Protein 6B4F (pdb70)

Secondary structure (DSSP, 8-state):
-HHHHHHHHHHHHHHHHHHHHTGGG--HHHHHHHHHHHHTTTHHHHTGGGS-HHHHHHHHHHHHHHHHT--EE-SSSEE--TT-HHHHHHHHHHHHHHHHHHHHHTTTT-GGGHHHHHHHHHHHHHH-HHHHHHHHHHHHHH-GGGTT--PPP-SSS-HHHHHHHTT--B-SS-B--SHHHHHHHHHHHHHHHHHTT----TT---S--TT-THHHHHHHHHHHTSPPPTTHHHHHHHHHHHHHHHHHHHHSHHHHHHHHHHIIIIIHHHHHHHS-GGGTHHHHHHHHHHHHHHHHTSPPPPTT---HHHHH-/-HHHHHHHHHHHHHHHHHHHTTTTSS--SHHHHHHHHHHHHTTTHHHHT---S-HHHHHHHHHHHHHHHHT--EE-SSSEE--TT-HHHHHHHHHHHHHHHHHHHHHTTTT-GGGHHHHHHHHHHHHHH-HHHHHHHHHHHHHH-GGGTT--PPP-SSS-HHHHHHHTT--B-SS-B--SHHHHHHHHHHHHHHHHHTT----TT---S--TT-THHHHHHHHHHHTSPPPTTHHHHHHHHHHHHHHHHHHHHSHHHHHHHHHHIIIIIHHHHHHHS-GGG-HHHHHHHHHHHHHHHHTSPPPPTT---HHHHH-/-------SS--STTS-HHHHHHHHSSS--TT---SSPPPGGGTT-/-------SS--STTS-HHHHHHHHSSS--TT---SSPP-GGGS--

Nearest PDB structures (foldseek):
  6b4f-assembly1_C  TM=1.023E+00  e=5.640E-08  Homo sapiens
  6b4f-assembly2_D  TM=1.000E+00  e=1.863E-07  Homo sapiens
  6b4j-assembly2_D  TM=1.002E+00  e=5.786E-06  Homo sapiens
  6b4i-assembly2_D  TM=9.819E-01  e=4.624E-06  Homo sapiens
  6b4e-assembly2_C  TM=8.235E-01  e=2.712E-01  Saccharomyces cerevisiae S288C

Foldseek 3Di:
DVLVVVLVCLQVVVVVLVPVLPPLVPDDDPVSVVQLVQLLQQLQVLLVPLQDQFQVVLVVSLVSNVQQQVFHWHDGPPDIDGCVVPVSSNSSSLLSNLVSLLVCLQPPCLVPVLSLQSSQQSQQACCLVPVVSVSSNSNNLCQLAVCLSPDQQDDDDPDDVVVSCSSNNWPADPVGTDDVVSRLSSNQSSLLSVLNNQQHYNPPDDDPDDRSNHCVSVVVSLVVQQVDQDAQANCLQNVQSSCLNNVQVCCVVPPVVSVVSLVCCVPPVLVSNVVNYDPVRCPSSVVSVVQVVCCVVVVHRDHRDNHDDPRRHVD/DVVLVVVLVCLQVVVVVLVVPQVVLCPPVSVVLLCQLLQQQQVLLVCLQPDFLQCLVVSLVQNVQQQVFHWHDDPHDIDTCHVPVNSNSSSLLSNLVSLQVCLQPPCLVPVLSLQSSLQSVQAVCLVPVVSVSSNVNNLCQLACCLSPDDDDDDPPDDPVVSVVSNNFDDDPPGTDDDVSSLSSNLSNVLNVLNNQQHYHDPDPDPDDGSNHCVSVVVSLVVQQVDQDDQQNRLQNVQSNCLNNVQVVCVVPVPVSVVSVVCCVPPVLVSNVVNYDPVRCVSSVVSVVQVVCCVVVVHRDHRVNHDDVVRNVD/DDDDDDDQADAPPPDDVQQVVQLVDPHHDPPRHDPGHHHPVRPVD/DDDDDDDPADDPVVDDPQQNVQLVDPDHDPPRHDPGHHHPVRPPD

InterPro domains:
  IPR012476 mRNA export factor GLE1-like [PF07817] (408-648)
  IPR012476 mRNA export factor GLE1-like [PTHR12960] (21-698)
  IPR038506 GLE1-like superfamily [G3DSA:1.25.40.510] (379-685)

Organism: Homo sapiens (NCBI:txid9606)

Solvent-accessible surface area: 33874 Å² total; per-residue (Å²): 133,127,18,66,110,26,23,86,82,1,21,62,23,12,110,114,1,68,102,83,9,102,36,15,50,104,30,193,94,94,105,22,103,88,66,46,119,40,4,76,84,4,6,24,66,6,1,50,106,0,72,27,132,10,4,29,106,0,41,117,11,9,57,79,7,54,29,6,9,72,26,136,90,11,112,23,53,82,159,68,17,67,10,109,165,34,92,69,0,71,28,1,1,15,46,42,3,0,32,28,1,1,66,19,0,12,94,46,0,14,82,108,78,94,13,0,3,10,2,0,3,0,0,0,2,0,10,17,60,27,67,63,0,0,10,3,2,1,2,16,4,0,128,63,0,3,5,0,0,5,32,36,10,89,186,92,181,84,98,60,114,73,60,25,35,138,68,29,8,50,92,42,152,151,99,150,49,31,130,66,71,84,1,21,118,22,0,9,0,0,0,7,5,2,0,0,2,0,6,3,12,10,14,28,58,46,56,9,40,68,2,31,1,0,3,10,6,0,0,33,4,1,0,25,4,2,46,70,96,3,64,52,14,17,5,0,24,5,1,23,5,0,2,39,5,0,0,14,17,0,32,130,36,0,94,35,0,0,52,5,1,0,50,7,1,85,80,50,4,4,62,98,1,94,84,72,10,82,107,65,86,42,56,18,7,94,150,0,77,113,24,0,96,126,1,23,135,125,138,66,1,77,82,6,166,36,52,28,83,30,64,22,22,107,68,81,94,121,9,54,104,27,23,95,72,2,26,58,29,9,115,112,14,70,113,76,24,103,70,43,117,138,99,109,47,150,112,84,65,118,42,5,78,97,9,6,25,75,3,0,43,66,2,38,112,48,37,2,24,117,0,60,109,3,8,55,65,9,53,25,6,9,70,20,136,86,10,117,25,74,72,210,75,14,56,7,96,168,46,89,69,0,55,25,2,1,7,46,46,3,0,33,23,1,3,65,9,0,22,96,31,0,10,77,113,69,94,11,0,3,15,0,0,4,0,0,0,1,0,10,18,54,26,71,99,0,0,11,12,4,1,1,17,6,0,144,61,0,2,5,0,0,0,23,35,11,108,134,69,180,82,99,60,98,67,68,30,44,117,87,25,6,45,108,18,164,136,97,123,43,27,103,78,85,77,2,26,123,24,0,9,0,0,1,8,6,3,0,0,3,0,6,2,12,10,14,29,56,49,51,8,46,62,4,28,0,4,4,11,8,0,0,34,6,1,0,4,5,5,45,48,104,5,62,44,15,17,5,0,22,5,1,46,2,0,3,39,4,0,0,18,14,0,31,131,41,1,104,36,0,0,46,8,2,2,72,12,2,98,113,52,4,5,72,113,2,91,89,82,12,65,106,78,82,48,49,15,10,88,151,0,67,111,25,2,95,146,2,26,146,127,138,69,1,72,83,5,159,32,50,25,82,20,71,42,14,77,112,133,34,76,56,111,40,75,20,51,15,82,112,109,194,23,72,98,117,27,30,104,32,0,80,45,182,113,13,71,68,31,126,5,5,53,94,12,0,0,122,90,22,16,124,90,141,37,70,43,108,84,66,26,54,12,78,100,142,148,14,73,105,138,34,38,104,30,0,76,42,184,138,17,58,65,35,131,6,4,42,83,10,0,1,127,102,8,29,122,70

B-factor: mean 64.79, std 31.76, range [11.42, 227.86]

Radius of gyration: 28.63 Å; Cα contacts (8 Å, |Δi|>4): 1006; chains: 4; bounding box: 93×87×49 Å

GO terms:
  GO:0036064 ciliary basal body (C, IDA)
  GO:0005635 nuclear envelope (C, IDA)
  GO:0005813 centrosome (C, IDA)
  GO:0005814 centriole (C, IDA)
  GO:0005634 nucleus (C, EXP)
  GO:0005737 cytoplasm (C, EXP)
  GO:0005643 nuclear pore (C, TAS)
  GO:0006406 mRNA export from nucleus (P, TAS)
  GO:0042802 identical protein binding (F, IPI)
  GO:0005515 protein binding (F, IPI)
  GO:0031965 nuclear membrane (C, IDA)
  GO:0005730 nucleolus (C, IDA)
  GO:0005829 cytosol (C, IDA)
  GO:0005576 extracellular region (C, HDA)
  GO:0016020 membrane (C, HDA)

Sequence (718 aa):
DITMQWYQQLQDASMQCVLTFEGLTNSKDSQAKKIKMDLQKAATIPVSQISTIAGSKLKEIFDKIHSLLSGKPVQSGGRSVSVTLNPQGLDFVQYKLAEKFVKQGEEEVASHHEAAFPIAVVASGIWELHPRVGDLILAHLHKKCPYSVPFYPTFKEGMALEDYQRMLGYQVKDSKVEQQDNFLKRMSGMIRLYAAIIQLRWPYGNRQEIHPHGLNHGWRWLAQILNMEPLSDVTATLLFDFLEVCGNALMKQYQVQFWKMLILIKEDYFPRIEAITSSGQMGSFIRLKQFLEKCLQHKDIPVPKGFLTSSFWRSQDITMQWYQQLQDASMQCVLTFEGLTDSQAKKIKMDLQKAATIPVSQISTIAGSKLKEIFDKIHSLLSGKPVQSGGRSVSVTLNPQGLDFVQYKLAEKFVKQGEEEVASHHEAAFPIAVVASGIWELHPRVGDLILAHLHKKCPYSVPFYPTFKEGMALEDYQRMLGYQVKDSKVEQQDNFLKRMSGMIRLYAAIIQLRWPYGNRQEIHPHGLNHGWRWLAQILNMEPLSDVTATLLFDFLEVCGNALMKQYQVQFWKMLILIKEDYFPRIEAITSSGQMGSFIRLKQFLEKCLQHKDIPVPKGFLTSSFWRSIIATDNVLFTPRDKLTVEELEQFQSKKFTLGKIPLKPPPLELLNVIIATDNVLFTPRDKLTVEELEQFQSKKFTLGKIPLKPPPLELLNV

Structure (mmCIF, N/CA/C/O backbone):
data_6B4F
#
_entry.id   6B4F
#
_cell.length_a   164.660
_cell.length_b   69.710
_cell.length_c   93.570
_cell.angle_alpha   90.00
_cell.angle_beta   90.66
_cell.angle_gamma   90.00
#
_symmetry.space_group_name_H-M   'C 1 2 1'
#
loop_
_entity.id
_entity.type
_entity.pdbx_description
1 polymer 'Nucleoporin GLE1'
2 polymer 'Nucleoporin like 2'
3 non-polymer 'PHOSPHATE ION'
4 non-polymer 'CHLORIDE ION'
5 water water
#
loop_
_atom_site.group_PDB
_atom_site.id
_atom_site.type_symbol
_atom_site.label_atom_id
_atom_site.label_alt_id
_atom_site.label_comp_id
_atom_site.label_asym_id
_atom_site.label_entity_id
_atom_site.label_seq_id
_atom_site.pdbx_PDB_ins_code
_atom_site.Cartn_x
_atom_site.Cartn_y
_atom_site.Cartn_z
_atom_site.occupancy
_atom_site.B_iso_or_equiv
_atom_site.auth_seq_id
_atom_site.auth_comp_id
_atom_site.auth_asym_id
_atom_site.auth_atom_id
_atom_site.pdbx_PDB_model_num
ATOM 1 N N . ASP A 1 3 ? 8.658 -30.639 40.288 1.00 46.69 384 ASP B N 1
ATOM 2 C CA . ASP A 1 3 ? 8.076 -31.768 41.004 1.00 57.46 384 ASP B CA 1
ATOM 3 C C . ASP A 1 3 ? 6.619 -31.961 40.592 1.00 56.47 384 ASP B C 1
ATOM 4 O O . ASP A 1 3 ? 6.195 -33.075 40.276 1.00 50.90 384 ASP B O 1
ATOM 13 N N . ILE A 1 4 ? 5.862 -30.859 40.599 1.00 58.73 385 ILE B N 1
ATOM 14 C CA . ILE A 1 4 ? 4.471 -30.894 40.148 1.00 56.79 385 ILE B CA 1
ATOM 15 C C . ILE A 1 4 ? 4.389 -31.407 38.717 1.00 48.46 385 ILE B C 1
ATOM 16 O O . ILE A 1 4 ? 3.521 -32.222 38.382 1.00 48.20 385 ILE B O 1
ATOM 32 N N . THR A 1 5 ? 5.296 -30.945 37.855 1.00 52.15 386 THR B N 1
ATOM 33 C CA . THR A 1 5 ? 5.263 -31.333 36.450 1.00 43.94 386 THR B CA 1
ATOM 34 C C . THR A 1 5 ? 5.744 -32.765 36.256 1.00 47.79 386 THR B C 1
ATOM 35 O O . THR A 1 5 ? 5.190 -33.504 35.431 1.00 47.60 386 THR B O 1
ATOM 46 N N . MET A 1 6 ? 6.777 -33.176 36.999 1.00 49.15 387 MET B N 1
ATOM 47 C CA . MET A 1 6 ? 7.302 -34.529 36.845 1.00 40.04 387 MET B CA 1
ATOM 48 C C . MET A 1 6 ? 6.300 -35.572 37.323 1.00 43.14 387 MET B C 1
ATOM 49 O O . MET A 1 6 ? 6.250 -36.678 36.773 1.00 35.77 387 MET B O 1
ATOM 63 N N . GLN A 1 7 ? 5.503 -35.248 38.343 1.00 49.57 388 GLN B N 1
ATOM 64 C CA . GLN A 1 7 ? 4.406 -36.130 38.727 1.00 48.63 388 GLN B CA 1
ATOM 65 C C . GLN A 1 7 ? 3.409 -36.271 37.584 1.00 46.51 388 GLN B C 1
ATOM 66 O O . GLN A 1 7 ? 3.070 -37.385 37.169 1.00 46.74 388 GLN B O 1
ATOM 80 N N . TRP A 1 8 ? 2.937 -35.138 37.055 1.00 48.94 389 TRP B N 1
ATOM 81 C CA . TRP A 1 8 ? 2.029 -35.159 35.913 1.00 47.57 389 TRP B CA 1
ATOM 82 C C . TRP A 1 8 ? 2.652 -35.888 34.728 1.00 48.21 389 TRP B C 1
ATOM 83 O O . TRP A 1 8 ? 1.960 -36.612 34.000 1.00 45.54 389 TRP B O 1
ATOM 104 N N . TYR A 1 9 ? 3.961 -35.718 34.525 1.00 43.77 390 TYR B N 1
ATOM 105 C CA . TYR A 1 9 ? 4.660 -36.454 33.476 1.00 37.06 390 TYR B CA 1
ATOM 106 C C . TYR A 1 9 ? 4.562 -37.956 33.704 1.00 45.16 390 TYR B C 1
ATOM 107 O O . TYR A 1 9 ? 4.272 -38.720 32.776 1.00 49.18 390 TYR B O 1
ATOM 125 N N . GLN A 1 10 ? 4.798 -38.400 34.942 1.00 48.14 391 GLN B N 1
ATOM 126 C CA . GLN A 1 10 ? 4.743 -39.828 35.240 1.00 49.09 391 GLN B CA 1
ATOM 127 C C . GLN A 1 10 ? 3.335 -40.378 35.057 1.00 49.66 391 GLN B C 1
ATOM 128 O O . GLN A 1 10 ? 3.162 -41.505 34.578 1.00 51.92 391 GLN B O 1
ATOM 142 N N . GLN A 1 11 ? 2.316 -39.607 35.446 1.00 46.23 392 GLN B N 1
ATOM 143 C CA . GLN A 1 11 ? 0.938 -40.056 35.281 1.00 45.35 392 GLN B CA 1
ATOM 144 C C . GLN A 1 11 ? 0.668 -40.440 33.832 1.00 49.83 392 GLN B C 1
ATOM 145 O O . GLN A 1 11 ? 0.251 -41.565 33.537 1.00 47.16 392 GLN B O 1
ATOM 159 N N . LEU A 1 12 ? 0.916 -39.504 32.911 1.00 54.43 393 LEU B N 1
ATOM 160 C CA . LEU A 1 12 ? 0.724 -39.782 31.493 1.00 50.24 393 LEU B CA 1
ATOM 161 C C . LEU A 1 12 ? 1.614 -40.925 31.027 1.00 48.44 393 LEU B C 1
ATOM 162 O O . LEU A 1 12 ? 1.208 -41.718 30.169 1.00 47.53 393 LEU B O 1
ATOM 178 N N . GLN A 1 13 ? 2.819 -41.038 31.589 1.00 48.09 394 GLN B N 1
ATOM 179 C CA . GLN A 1 13 ? 3.713 -42.127 3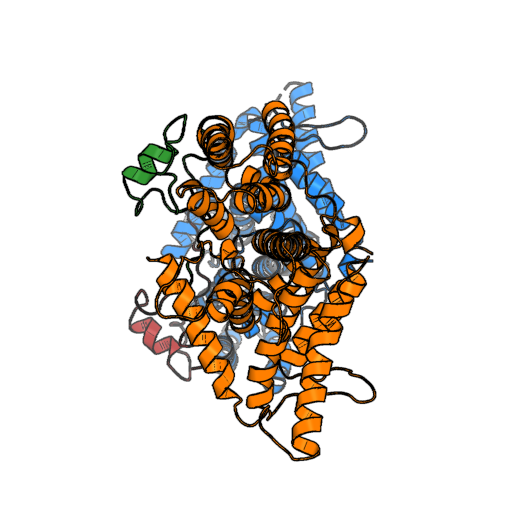1.215 1.00 47.20 394 GLN B CA 1
ATOM 180 C C . GLN A 1 13 ? 3.167 -43.463 31.701 1.00 53.91 394 GLN B C 1
ATOM 181 O O . GLN A 1 13 ? 2.961 -44.390 30.909 1.00 52.36 394 GLN B O 1
ATOM 195 N N . ASP A 1 14 ? 2.919 -43.577 33.009 1.00 51.42 395 ASP B N 1
ATOM 196 C CA . ASP A 1 14 ? 2.387 -44.823 33.545 1.00 49.45 395 ASP B CA 1
ATOM 197 C C . ASP A 1 14 ? 1.005 -45.120 32.980 1.00 56.36 395 ASP B C 1
ATOM 198 O O . ASP A 1 14 ? 0.629 -46.290 32.847 1.00 60.71 395 ASP B O 1
ATOM 207 N N . ALA A 1 15 ? 0.246 -44.080 32.620 1.00 56.18 396 ALA B N 1
ATOM 208 C CA . ALA A 1 15 ? -1.062 -44.291 32.009 1.00 54.15 396 ALA B CA 1
ATOM 209 C C . ALA A 1 15 ? -0.936 -44.831 30.591 1.00 54.14 396 ALA B C 1
ATOM 210 O O . ALA A 1 15 ? -1.784 -45.615 30.150 1.00 48.45 396 ALA B O 1
ATOM 217 N N . SER A 1 16 ? 0.102 -44.418 29.862 1.00 57.95 397 SER B N 1
ATOM 218 C CA . SER A 1 16 ? 0.370 -45.019 28.561 1.00 59.25 397 SER B CA 1
ATOM 219 C C . SER A 1 16 ? 0.873 -46.447 28.703 1.00 63.13 397 SER B C 1
ATOM 220 O O . SER A 1 16 ? 0.586 -47.289 27.846 1.00 61.52 397 SER B O 1
ATOM 228 N N . MET A 1 17 ? 1.626 -46.735 29.768 1.00 64.08 398 MET B N 1
ATOM 229 C CA . MET A 1 17 ? 2.072 -48.103 30.006 1.00 67.65 398 MET B CA 1
ATOM 230 C C . MET A 1 17 ? 0.891 -49.023 30.281 1.00 71.59 398 MET B C 1
ATOM 231 O O . MET A 1 17 ? 0.856 -50.159 29.795 1.00 74.95 398 MET B O 1
ATOM 245 N N . GLN A 1 18 ? -0.103 -48.542 31.034 1.00 71.31 399 GLN B N 1
ATOM 246 C CA . GLN A 1 18 ? -1.321 -49.321 31.233 1.00 64.48 399 GLN B CA 1
ATOM 247 C C . GLN A 1 18 ? -2.021 -49.608 29.912 1.00 67.35 399 GLN B C 1
ATOM 248 O O . GLN A 1 18 ? -2.673 -50.649 29.769 1.00 80.87 399 GLN B O 1
ATOM 262 N N . CYS A 1 19 ? -1.904 -48.704 28.939 1.00 71.69 400 CYS B N 1
ATOM 263 C CA . CYS A 1 19 ? -2.484 -48.960 27.626 1.00 65.63 400 CYS B CA 1
ATOM 264 C C . CYS A 1 19 ? -1.724 -50.055 26.889 1.00 69.31 400 CYS B C 1
ATOM 265 O O . CYS A 1 19 ? -2.332 -50.864 26.181 1.00 69.87 400 CYS B O 1
ATOM 273 N N . VAL A 1 20 ? -0.400 -50.112 27.060 1.00 71.78 401 VAL B N 1
ATOM 274 C CA . VAL A 1 20 ? 0.391 -51.163 26.420 1.00 75.74 401 VAL B CA 1
ATOM 275 C C . VAL A 1 20 ? -0.055 -52.542 26.892 1.00 79.30 401 VAL B C 1
ATOM 276 O O . VAL A 1 20 ? 0.043 -53.524 26.145 1.00 81.25 401 VAL B O 1
ATOM 289 N N . LEU A 1 21 ? -0.578 -52.637 28.114 1.00 79.43 402 LEU B N 1
ATOM 290 C CA . LEU A 1 21 ? -1.019 -53.907 28.675 1.00 78.81 402 LEU B CA 1
ATOM 291 C C . LEU A 1 21 ? -2.503 -54.183 28.473 1.00 77.25 402 LEU B C 1
ATOM 292 O O . LEU A 1 21 ? -2.898 -55.353 28.477 1.00 88.53 402 LEU B O 1
ATOM 308 N N . THR A 1 22 ? -3.331 -53.152 28.294 1.00 73.73 403 THR B N 1
ATOM 309 C CA . THR A 1 22 ? -4.771 -53.383 28.211 1.00 76.02 403 THR B CA 1
ATOM 310 C C . THR A 1 22 ? -5.133 -54.158 26.952 1.00 80.88 403 THR B C 1
ATOM 311 O O . THR A 1 22 ? -6.101 -54.928 26.960 1.00 89.03 403 THR B O 1
ATOM 322 N N . PHE A 1 23 ? -4.369 -53.984 25.872 1.00 78.09 404 PHE B N 1
ATOM 323 C CA . PHE A 1 23 ? -4.585 -54.736 24.643 1.00 78.97 404 PHE B CA 1
ATOM 324 C C . PHE A 1 23 ? -3.530 -55.819 24.467 1.00 91.01 404 PHE B C 1
ATOM 325 O O . PHE A 1 23 ? -3.320 -56.307 23.353 1.00 96.06 404 PHE B O 1
ATOM 342 N N . GLU A 1 24 ? -2.879 -56.217 25.561 1.00 92.39 405 GLU B N 1
ATOM 343 C CA . GLU A 1 24 ? -1.925 -57.315 25.522 1.00 87.90 405 GLU B CA 1
ATOM 344 C C . GLU A 1 24 ? -2.576 -58.547 24.911 1.00 95.55 405 GLU B C 1
ATOM 345 O O . GLU A 1 24 ? -3.713 -58.898 25.237 1.00 99.41 405 GLU B O 1
ATOM 357 N N . GLY A 1 25 ? -1.841 -59.202 24.022 1.00 95.09 406 GLY B N 1
ATOM 358 C CA . GLY A 1 25 ? -2.327 -60.350 23.300 1.00 99.69 406 GLY B CA 1
ATOM 359 C C . GLY A 1 25 ? -2.833 -60.017 21.914 1.00 98.25 406 GLY B C 1
ATOM 360 O O . GLY A 1 25 ? -2.904 -60.911 21.062 1.00 98.91 406 GLY B O 1
ATOM 364 N N . LEU A 1 26 ? -3.187 -58.751 21.669 1.00 87.58 407 LEU B N 1
ATOM 365 C CA . LEU A 1 26 ? -3.529 -58.316 20.322 1.00 87.39 407 LEU B CA 1
ATOM 366 C C . LEU A 1 26 ? -2.277 -58.074 19.494 1.00 92.83 407 LEU B C 1
ATOM 367 O O . LEU A 1 26 ? -2.299 -58.256 18.271 1.00 89.82 407 LEU B O 1
ATOM 383 N N . THR A 1 27 ? -1.186 -57.668 20.145 1.00 91.83 408 THR B N 1
ATOM 384 C CA . THR A 1 27 ? 0.113 -57.549 19.497 1.00 101.07 408 THR B CA 1
ATOM 385 C C . THR A 1 27 ? 0.945 -58.809 19.675 1.00 110.48 408 THR B C 1
ATOM 386 O O . THR A 1 27 ? 1.778 -59.125 18.817 1.00 110.49 408 THR B O 1
ATOM 397 N N . ASN A 1 28 ? 0.727 -59.532 20.774 1.00 108.73 409 ASN B N 1
ATOM 398 C CA . ASN A 1 28 ? 1.414 -60.789 21.059 1.00 110.39 409 ASN B CA 1
ATOM 399 C C . ASN A 1 28 ? 0.506 -61.924 20.597 1.00 102.85 409 ASN B C 1
ATOM 400 O O . ASN A 1 28 ? -0.349 -62.406 21.340 1.00 89.70 409 ASN B O 1
ATOM 411 N N . SER A 1 29 ? 0.695 -62.344 19.349 1.00 110.33 410 SER B N 1
ATOM 412 C CA . SER A 1 29 ? -0.086 -63.430 18.778 1.00 115.40 410 SER B CA 1
ATOM 413 C C . SER A 1 29 ? 0.712 -64.049 17.641 1.00 122.82 410 SER B C 1
ATOM 414 O O . SER A 1 29 ? 1.602 -63.416 17.065 1.00 119.36 410 SER B O 1
ATOM 422 N N . LYS A 1 30 ? 0.380 -65.303 17.332 1.00 120.98 411 LYS B N 1
ATOM 423 C CA . LYS A 1 30 ? 1.003 -66.034 16.239 1.00 118.52 411 LYS B CA 1
ATOM 424 C C . LYS A 1 30 ? -0.004 -66.543 15.219 1.00 120.43 411 LYS B C 1
ATOM 425 O O . LYS A 1 30 ? 0.399 -67.159 14.225 1.00 121.57 411 LYS B O 1
ATOM 444 N N . ASP A 1 31 ? -1.296 -66.303 15.428 1.00 114.94 412 ASP B N 1
ATOM 445 C CA . ASP A 1 31 ? -2.304 -66.733 14.475 1.00 108.47 412 ASP B CA 1
ATOM 446 C C . ASP A 1 31 ? -2.217 -65.902 13.197 1.00 108.18 412 ASP B C 1
ATOM 447 O O . ASP A 1 31 ? -1.581 -64.845 13.146 1.00 110.68 412 ASP B O 1
ATOM 456 N N . SER A 1 32 ? -2.879 -66.397 12.150 1.00 108.00 413 SER B N 1
ATOM 457 C CA . SER A 1 32 ? -2.948 -65.664 10.891 1.00 106.16 413 SER B CA 1
ATOM 458 C C . SER A 1 32 ? -3.980 -64.547 10.973 1.00 107.22 413 SER B C 1
ATOM 459 O O . SER A 1 32 ? -3.779 -63.468 10.405 1.00 106.72 413 SER B O 1
ATOM 467 N N . GLN A 1 33 ? -5.091 -64.795 11.672 1.00 111.48 414 GLN B N 1
ATOM 468 C CA . GLN A 1 33 ? -6.125 -63.780 11.830 1.00 112.02 414 GLN B CA 1
ATOM 469 C C . GLN A 1 33 ? -5.772 -62.767 12.911 1.00 107.05 414 GLN B C 1
ATOM 470 O O . GLN A 1 33 ? -6.127 -61.589 12.784 1.00 112.89 414 GLN B O 1
ATOM 484 N N . ALA A 1 34 ? -5.082 -63.191 13.972 1.00 104.96 415 ALA B N 1
ATOM 485 C CA . ALA A 1 34 ? -4.676 -62.245 15.005 1.00 101.12 415 ALA B CA 1
ATOM 486 C C . ALA A 1 34 ? -3.703 -61.211 14.450 1.00 99.07 415 ALA B C 1
ATOM 487 O O . ALA A 1 34 ? -3.738 -60.039 14.843 1.00 95.70 415 ALA B O 1
ATOM 494 N N . LYS A 1 35 ? -2.821 -61.627 13.537 1.00 106.61 416 LYS B N 1
ATOM 495 C CA . LYS A 1 35 ? -1.929 -60.689 12.863 1.00 99.09 416 LYS B CA 1
ATOM 496 C C . LYS A 1 35 ? -2.649 -59.867 11.801 1.00 95.39 416 LYS B C 1
ATOM 497 O O . LYS A 1 35 ? -2.307 -58.697 11.594 1.00 97.26 416 LYS B O 1
ATOM 516 N N . LYS A 1 36 ? -3.634 -60.455 11.118 1.00 95.40 417 LYS B N 1
ATOM 517 C CA . LYS A 1 36 ? -4.350 -59.733 10.070 1.00 92.80 417 LYS B CA 1
ATOM 518 C C . LYS A 1 36 ? -5.156 -58.573 10.641 1.00 87.99 417 LYS B C 1
ATOM 519 O O . LYS A 1 36 ? -5.244 -57.507 10.021 1.00 78.95 417 LYS B O 1
ATOM 538 N N . ILE A 1 37 ? -5.751 -58.759 11.820 1.00 89.57 418 ILE B N 1
ATOM 539 C CA . ILE A 1 37 ? -6.506 -57.680 12.450 1.00 78.90 418 ILE B CA 1
ATOM 540 C C . ILE A 1 37 ? -5.560 -56.577 12.908 1.00 74.87 418 ILE B C 1
ATOM 541 O O . ILE A 1 37 ? -5.777 -55.392 12.631 1.00 74.23 418 ILE B O 1
ATOM 557 N N . LYS A 1 38 ? -4.490 -56.958 13.608 1.00 82.28 419 LYS B N 1
ATOM 558 C CA . LYS A 1 38 ? -3.530 -55.989 14.128 1.00 68.16 419 LYS B CA 1
ATOM 559 C C . LYS A 1 38 ? -2.986 -55.088 13.027 1.00 70.49 419 LYS B C 1
ATOM 560 O O . LYS A 1 38 ? -2.955 -53.861 13.172 1.00 73.22 419 LYS B O 1
ATOM 579 N N . MET A 1 39 ? -2.548 -55.681 11.915 1.00 75.81 420 MET B N 1
ATOM 580 C CA . MET A 1 39 ? -2.005 -54.881 10.823 1.00 71.28 420 MET B CA 1
ATOM 581 C C . MET A 1 39 ? -3.089 -54.042 10.158 1.00 65.41 420 MET B C 1
ATOM 582 O O . MET A 1 39 ? -2.862 -52.871 9.838 1.00 73.18 420 MET B O 1
ATOM 596 N N . ASP A 1 40 ? -4.275 -54.618 9.947 1.00 69.52 421 ASP B N 1
ATOM 597 C CA . ASP A 1 40 ? -5.347 -53.879 9.285 1.00 74.02 421 ASP B CA 1
ATOM 598 C C . ASP A 1 40 ? -5.789 -52.671 10.103 1.00 63.18 421 ASP B C 1
ATOM 599 O O . ASP A 1 40 ? -6.156 -51.639 9.530 1.00 56.84 421 ASP B O 1
ATOM 608 N N . LEU A 1 41 ? -5.762 -52.774 11.435 1.00 66.43 422 LEU B N 1
ATOM 609 C CA . LEU A 1 41 ? -6.081 -51.628 12.284 1.00 57.06 422 LEU B CA 1
ATOM 610 C C . LEU A 1 41 ? -4.911 -50.655 12.348 1.00 62.44 422 LEU B C 1
ATOM 611 O O . LEU A 1 41 ? -5.097 -49.441 12.209 1.00 62.15 422 LEU B O 1
ATOM 627 N N . GLN A 1 42 ? -3.700 -51.170 12.576 1.00 63.62 423 GLN B N 1
ATOM 628 C CA . GLN A 1 42 ? -2.511 -50.329 12.506 1.00 53.04 423 GLN B CA 1
ATOM 629 C C . GLN A 1 42 ? -2.415 -49.627 11.159 1.00 58.59 423 GLN B C 1
ATOM 630 O O . GLN A 1 42 ? -1.877 -48.517 11.071 1.00 61.81 423 GLN B O 1
ATOM 644 N N . LYS A 1 43 ? -2.938 -50.252 10.103 1.00 63.88 424 LYS B N 1
ATOM 645 C CA . LYS A 1 43 ? -2.907 -49.655 8.772 1.00 64.83 424 LYS B CA 1
ATOM 646 C C . LYS A 1 43 ? -3.998 -48.601 8.612 1.00 64.19 424 LYS B C 1
ATOM 647 O O . LYS A 1 43 ? -3.718 -47.463 8.221 1.00 63.69 424 LYS B O 1
ATOM 666 N N . ALA A 1 44 ? -5.245 -48.956 8.918 1.00 72.40 425 ALA B N 1
ATOM 667 C CA . ALA A 1 44 ? -6.374 -48.048 8.749 1.00 67.95 425 ALA B CA 1
ATOM 668 C C . ALA A 1 44 ? -6.447 -46.972 9.829 1.00 50.98 425 ALA B C 1
ATOM 669 O O . ALA A 1 44 ? -7.465 -46.277 9.922 1.00 49.84 425 ALA B O 1
ATOM 676 N N . ALA A 1 45 ? -5.393 -46.808 10.627 1.00 52.47 426 ALA B N 1
ATOM 677 C CA . ALA A 1 45 ? -5.347 -45.801 11.677 1.00 52.94 426 ALA B CA 1
ATOM 678 C C . ALA A 1 45 ? -4.149 -44.874 11.556 1.00 51.05 426 ALA B C 1
ATOM 679 O O . ALA A 1 45 ? -3.958 -44.011 12.421 1.00 47.22 426 ALA B O 1
ATOM 686 N N . THR A 1 46 ? -3.337 -45.034 10.517 1.00 55.04 427 THR B N 1
ATOM 687 C CA . THR A 1 46 ? -2.169 -44.198 10.290 1.00 44.84 427 THR B CA 1
ATOM 688 C C . THR A 1 46 ? -2.088 -43.640 8.879 1.00 47.11 427 THR B C 1
ATOM 689 O O . THR A 1 46 ? -1.399 -42.632 8.679 1.00 48.97 427 THR B O 1
ATOM 700 N N . ILE A 1 47 ? -2.758 -44.252 7.900 1.00 43.20 428 ILE B N 1
ATOM 701 C CA . ILE A 1 47 ? -2.798 -43.674 6.557 1.00 48.65 428 ILE B CA 1
ATOM 702 C C . ILE A 1 47 ? -3.400 -42.275 6.569 1.00 52.51 428 ILE B C 1
ATOM 703 O O . ILE A 1 47 ? -2.841 -41.381 5.913 1.00 56.53 428 ILE B O 1
ATOM 719 N N . PRO A 1 48 ? -4.518 -42.014 7.257 1.00 45.87 429 PRO B N 1
ATOM 720 C CA . PRO A 1 48 ? -5.097 -40.664 7.185 1.00 39.20 429 PRO B CA 1
ATOM 721 C C . PRO A 1 48 ? -4.136 -39.591 7.655 1.00 39.43 429 PRO B C 1
ATOM 722 O O . PRO A 1 48 ? -4.037 -38.530 7.028 1.00 42.88 429 PRO B O 1
ATOM 733 N N . VAL A 1 49 ? -3.389 -39.860 8.728 1.00 43.48 430 VAL B N 1
ATOM 734 C CA . VAL A 1 49 ? -2.442 -38.879 9.245 1.00 35.31 430 VAL B CA 1
ATOM 735 C C . VAL A 1 49 ? -1.292 -38.673 8.269 1.00 36.28 430 VAL B C 1
ATOM 736 O O . VAL A 1 49 ? -0.724 -37.577 8.197 1.00 38.50 430 VAL B O 1
ATOM 749 N N . SER A 1 50 ? -0.935 -39.703 7.495 1.00 45.65 431 SER B N 1
ATOM 750 C CA . SER A 1 50 ? 0.165 -39.570 6.544 1.00 48.93 431 SER B CA 1
ATOM 751 C C . SER A 1 50 ? -0.207 -38.686 5.364 1.00 45.42 431 SER B C 1
ATOM 752 O O . SER A 1 50 ? 0.687 -38.156 4.696 1.00 41.46 431 SER B O 1
ATOM 760 N N . GLN A 1 51 ? -1.501 -38.522 5.095 1.00 42.49 432 GLN B N 1
ATOM 761 C CA . GLN A 1 51 ? -1.978 -37.695 3.998 1.00 48.63 432 GLN B CA 1
ATOM 762 C C . GLN A 1 51 ? -2.257 -36.261 4.425 1.00 53.30 432 GLN B C 1
ATOM 763 O O . GLN A 1 51 ? -2.674 -35.452 3.589 1.00 52.35 432 GLN B O 1
ATOM 777 N N . ILE A 1 52 ? -2.011 -35.923 5.694 1.00 61.69 433 ILE B N 1
ATOM 778 C CA . ILE A 1 52 ? -2.323 -34.592 6.210 1.00 55.09 433 ILE B CA 1
ATOM 779 C C . ILE A 1 52 ? -1.506 -33.520 5.503 1.00 62.66 433 ILE B C 1
ATOM 780 O O . ILE A 1 52 ? -1.858 -32.337 5.564 1.00 74.65 433 ILE B O 1
ATOM 796 N N . SER A 1 53 ? -0.429 -33.899 4.816 1.00 60.34 434 SER B N 1
ATOM 797 C CA . SER A 1 53 ? 0.331 -32.913 4.057 1.00 74.47 434 SER B CA 1
ATOM 798 C C . SER A 1 53 ? -0.548 -32.412 2.916 1.00 82.32 434 SER B C 1
ATOM 799 O O . SER A 1 53 ? -0.482 -32.928 1.794 1.00 90.59 434 SER B O 1
ATOM 807 N N . THR A 1 54 ? -1.367 -31.401 3.201 1.00 81.87 435 THR B N 1
ATOM 808 C CA . THR A 1 54 ? -2.467 -30.981 2.344 1.00 80.21 435 THR B CA 1
ATOM 809 C C . THR A 1 54 ? -2.303 -29.538 1.890 1.00 75.16 435 THR B C 1
ATOM 810 O O . THR A 1 54 ? -1.482 -28.772 2.402 1.00 70.04 435 THR B O 1
ATOM 821 N N . ILE A 1 55 ? -3.140 -29.193 0.911 1.00 65.89 436 ILE B N 1
ATOM 822 C CA . ILE A 1 55 ? -3.135 -27.890 0.263 1.00 70.50 436 ILE B CA 1
ATOM 823 C C . ILE A 1 55 ? -4.512 -27.248 0.289 1.00 69.83 436 ILE B C 1
ATOM 824 O O . ILE A 1 55 ? -4.674 -26.133 -0.213 1.00 64.80 436 ILE B O 1
ATOM 840 N N . ALA A 1 56 ? -5.510 -27.920 0.863 1.00 56.15 437 ALA B N 1
ATOM 841 C CA . ALA A 1 56 ? -6.857 -27.380 0.947 1.00 50.07 437 ALA B CA 1
ATOM 842 C C . ALA A 1 56 ? -7.574 -27.955 2.158 1.00 47.05 437 ALA B C 1
ATOM 843 O O . ALA A 1 56 ? -7.393 -29.127 2.499 1.00 47.48 437 ALA B O 1
ATOM 850 N N . GLY A 1 57 ? -8.390 -27.115 2.797 1.00 45.86 438 GLY B N 1
ATOM 851 C CA . GLY A 1 57 ? -9.181 -27.564 3.928 1.00 37.55 438 GLY B CA 1
ATOM 852 C C . GLY A 1 57 ? -10.196 -28.623 3.549 1.00 39.01 438 GLY B C 1
ATOM 853 O O . GLY A 1 57 ? -10.584 -29.446 4.383 1.00 36.03 438 GLY B O 1
ATOM 857 N N . SER A 1 58 ? -10.654 -28.606 2.294 1.00 47.69 439 SER B N 1
ATOM 858 C CA . SER A 1 58 ? -11.634 -29.587 1.839 1.00 42.54 439 SER B CA 1
ATOM 859 C C . SER A 1 58 ? -11.106 -31.011 1.966 1.00 47.20 439 SER B C 1
ATOM 860 O O . SER A 1 58 ? -11.850 -31.920 2.355 1.00 46.79 439 SER B O 1
ATOM 868 N N . LYS A 1 59 ? -9.817 -31.225 1.688 1.00 53.17 440 LYS B N 1
ATOM 869 C CA . LYS A 1 59 ? -9.274 -32.565 1.860 1.00 55.79 440 LYS B CA 1
ATOM 870 C C . LYS A 1 59 ? -8.890 -32.809 3.305 1.00 47.38 440 LYS B C 1
ATOM 871 O O . LYS A 1 59 ? -8.934 -33.953 3.772 1.00 41.58 440 LYS B O 1
ATOM 890 N N . LEU A 1 60 ? -8.535 -31.748 4.028 1.00 44.80 441 LEU B N 1
ATOM 891 C CA . LEU A 1 60 ? -8.126 -31.927 5.410 1.00 42.51 441 LEU B CA 1
ATOM 892 C C . LEU A 1 60 ? -9.300 -32.373 6.267 1.00 39.84 441 LEU B C 1
ATOM 893 O O . LEU A 1 60 ? -9.105 -33.044 7.286 1.00 39.12 441 LEU B O 1
ATOM 909 N N . LYS A 1 61 ? -10.525 -32.018 5.867 1.00 43.43 442 LYS B N 1
ATOM 910 C CA . LYS A 1 61 ? -11.700 -32.474 6.596 1.00 42.97 442 LYS B CA 1
ATOM 911 C C . LYS A 1 61 ? -12.029 -33.928 6.284 1.00 48.22 442 LYS B C 1
ATOM 912 O O . LYS A 1 61 ? -12.574 -34.633 7.142 1.00 46.73 442 LYS B O 1
ATOM 931 N N . GLU A 1 62 ? -11.716 -34.388 5.067 1.00 51.25 443 GLU B N 1
ATOM 932 C CA . GLU A 1 62 ? -11.915 -35.796 4.736 1.00 41.31 443 GLU B CA 1
ATOM 933 C C . GLU A 1 62 ? -11.120 -36.678 5.683 1.00 40.30 443 GLU B C 1
ATOM 934 O O . GLU A 1 62 ? -11.623 -37.697 6.170 1.00 38.59 443 GLU B O 1
ATOM 946 N N . ILE A 1 63 ? -9.876 -36.287 5.962 1.00 40.72 444 ILE B N 1
ATOM 947 C CA . ILE A 1 63 ? -9.023 -37.051 6.863 1.00 33.52 444 ILE B CA 1
ATOM 948 C C . ILE A 1 63 ? -9.562 -36.982 8.285 1.00 36.17 444 ILE B C 1
ATOM 949 O O . ILE A 1 63 ? -9.559 -37.981 9.014 1.00 36.60 444 ILE B O 1
ATOM 965 N N . PHE A 1 64 ? -10.049 -35.809 8.697 1.00 34.51 445 PHE B N 1
ATOM 966 C CA . PHE A 1 64 ? -10.572 -35.653 10.049 1.00 30.90 445 PHE B CA 1
ATOM 967 C C . PHE A 1 64 ? -11.751 -36.587 10.291 1.00 36.37 445 PHE B C 1
ATOM 968 O O . PHE A 1 64 ? -11.798 -37.297 11.303 1.00 32.83 445 PHE B O 1
ATOM 985 N N . ASP A 1 65 ? -12.713 -36.608 9.364 1.00 42.46 446 ASP B N 1
ATOM 986 C CA . ASP A 1 65 ? -13.869 -37.488 9.515 1.00 42.04 446 ASP B CA 1
ATOM 987 C C . ASP A 1 65 ? -13.468 -38.953 9.406 1.00 41.76 446 ASP B C 1
ATOM 988 O O . ASP A 1 65 ? -14.009 -39.805 10.121 1.00 42.59 446 ASP B O 1
ATOM 997 N N . LYS A 1 66 ? -12.525 -39.266 8.517 1.00 45.21 447 LYS B N 1
ATOM 998 C CA . LYS A 1 66 ? -12.078 -40.647 8.368 1.00 41.75 447 LYS B CA 1
ATOM 999 C C . LYS A 1 66 ? -11.503 -41.174 9.676 1.00 35.78 447 LYS B C 1
ATOM 1000 O O . LYS A 1 66 ? -11.703 -42.341 10.027 1.00 39.12 447 LYS B O 1
ATOM 1019 N N . ILE A 1 67 ? -10.798 -40.321 10.419 1.00 37.86 448 ILE B N 1
ATOM 1020 C CA . ILE A 1 67 ? -10.273 -40.718 11.722 1.00 36.82 448 ILE B CA 1
ATOM 1021 C C . ILE A 1 67 ? -11.394 -40.794 12.750 1.00 43.85 448 ILE B C 1
ATOM 1022 O O . ILE A 1 67 ? -11.444 -41.723 13.566 1.00 41.90 448 ILE B O 1
ATOM 1038 N N . HIS A 1 68 ? -12.299 -39.811 12.740 1.00 45.91 449 HIS B N 1
ATOM 1039 C CA . HIS A 1 68 ? -13.376 -39.782 13.724 1.00 42.49 449 HIS B CA 1
ATOM 1040 C C . HIS A 1 68 ? -14.302 -40.980 13.560 1.00 48.03 449 HIS B C 1
ATOM 1041 O O . HIS A 1 68 ? -14.761 -41.559 14.552 1.00 60.41 449 HIS B O 1
ATOM 1055 N N . SER A 1 69 ? -14.593 -41.368 12.317 1.00 47.76 450 SER B N 1
ATOM 1056 C CA . SER A 1 69 ? -15.441 -42.531 12.082 1.00 49.83 450 SER B CA 1
ATOM 1057 C C . SER A 1 69 ? -14.770 -43.797 12.598 1.00 54.56 450 SER B C 1
ATOM 1058 O O . SER A 1 69 ? -15.335 -44.526 13.422 1.00 60.74 450 SER B O 1
ATOM 1066 N N . LEU A 1 70 ? -13.551 -44.065 12.121 1.00 60.61 451 LEU B N 1
ATOM 1067 C CA . LEU A 1 70 ? -12.809 -45.254 12.534 1.00 58.19 451 LEU B CA 1
ATOM 1068 C C . LEU A 1 70 ? -12.731 -45.363 14.051 1.00 55.88 451 LEU B C 1
ATOM 1069 O O . LEU A 1 70 ? -12.860 -46.457 14.612 1.00 60.97 451 LEU B O 1
ATOM 1085 N N . LEU A 1 71 ? -12.536 -44.236 14.732 1.00 51.11 452 LEU B N 1
ATOM 1086 C CA . LEU A 1 71 ? -12.302 -44.240 16.168 1.00 47.61 452 LEU B CA 1
ATOM 1087 C C . LEU A 1 71 ? -13.589 -44.250 16.979 1.00 45.82 452 LEU B C 1
ATOM 1088 O O . LEU A 1 71 ? -13.585 -44.719 18.122 1.00 50.47 452 LEU B O 1
ATOM 1104 N N . SER A 1 72 ? -14.689 -43.749 16.420 1.00 57.35 453 SER B N 1
ATOM 1105 C CA . SER A 1 72 ? -15.949 -43.707 17.151 1.00 67.36 453 SER B CA 1
ATOM 1106 C C . SER A 1 72 ? -16.724 -45.018 17.076 1.00 75.43 453 SER B C 1
ATOM 1107 O O . SER A 1 72 ? -17.657 -45.210 17.865 1.00 71.27 453 SER B O 1
ATOM 1115 N N . GLY A 1 73 ? -16.351 -45.925 16.172 1.00 72.59 454 GLY B N 1
ATOM 1116 C CA . GLY A 1 73 ? -17.034 -47.197 16.019 1.00 70.19 454 GLY B CA 1
ATOM 1117 C C . GLY A 1 73 ? -17.499 -47.438 14.599 1.00 68.30 454 GLY B C 1
ATOM 1118 O O . GLY A 1 73 ? -17.679 -48.585 14.181 1.00 86.27 454 GLY B O 1
ATOM 1122 N N . LYS A 1 74 ? -17.702 -46.357 13.850 1.00 60.38 455 LYS B N 1
ATOM 1123 C CA . LYS A 1 74 ? -18.163 -46.461 12.478 1.00 70.87 455 LYS B CA 1
ATOM 1124 C C . LYS A 1 74 ? -17.108 -47.143 11.608 1.00 73.70 455 LYS B C 1
ATOM 1125 O O . LYS A 1 74 ? -15.947 -47.268 12.006 1.00 65.47 455 LYS B O 1
ATOM 1144 N N . PRO A 1 75 ? -17.491 -47.603 10.418 1.00 89.39 456 PRO B N 1
ATOM 1145 C CA . PRO A 1 75 ? -16.526 -48.230 9.514 1.00 85.86 456 PRO B CA 1
ATOM 1146 C C . PRO A 1 75 ? -15.796 -47.208 8.653 1.00 88.42 456 PRO B C 1
ATOM 1147 O O . PRO A 1 75 ? -16.254 -46.081 8.451 1.00 88.37 456 PRO B O 1
ATOM 1158 N N . VAL A 1 76 ? -14.638 -47.631 8.141 1.00 89.49 457 VAL B N 1
ATOM 1159 C CA . VAL A 1 76 ? -13.789 -46.773 7.323 1.00 86.48 457 VAL B CA 1
ATOM 1160 C C . VAL A 1 76 ? -13.140 -47.596 6.215 1.00 86.77 457 VAL B C 1
ATOM 1161 O O . VAL A 1 76 ? -12.923 -48.803 6.350 1.00 93.22 457 VAL B O 1
ATOM 1174 N N . GLN A 1 77 ? -12.838 -46.921 5.107 1.00 90.04 458 GLN B N 1
ATOM 1175 C CA . GLN A 1 77 ? -12.207 -47.541 3.948 1.00 93.65 458 GLN B CA 1
ATOM 1176 C C . GLN A 1 77 ? -10.704 -47.664 4.167 1.00 101.91 458 GLN B C 1
ATOM 1177 O O . GLN A 1 77 ? -10.027 -46.669 4.448 1.00 110.03 458 GLN B O 1
ATOM 1191 N N . SER A 1 78 ? -10.190 -48.883 4.045 1.00 106.69 459 SER B N 1
ATOM 1192 C CA . SER A 1 78 ? -8.760 -49.158 4.048 1.00 106.48 459 SER B CA 1
ATOM 1193 C C . SER A 1 78 ? -8.394 -49.846 2.733 1.00 115.04 459 SER B C 1
ATOM 1194 O O . SER A 1 78 ? -9.201 -49.923 1.802 1.00 119.37 459 SER B O 1
ATOM 1202 N N . GLY A 1 79 ? -7.165 -50.344 2.657 1.00 111.29 460 GLY B N 1
ATOM 1203 C CA . GLY A 1 79 ? -6.684 -50.954 1.434 1.00 114.26 460 GLY B CA 1
ATOM 1204 C C . GLY A 1 79 ? -7.409 -52.236 1.077 1.00 121.91 460 GLY B C 1
ATOM 1205 O O . GLY A 1 79 ? -7.181 -53.281 1.694 1.00 116.25 460 GLY B O 1
ATOM 1209 N N . GLY A 1 80 ? -8.288 -52.159 0.094 1.00 125.41 461 GLY B N 1
ATOM 1210 C CA . GLY A 1 80 ? -9.027 -53.319 -0.401 1.00 129.17 461 GLY B CA 1
ATOM 1211 C C . GLY A 1 80 ? -10.410 -53.536 0.185 1.00 125.10 461 GLY B C 1
ATOM 1212 O O . GLY A 1 80 ? -11.380 -53.685 -0.557 1.00 126.88 461 GLY B O 1
ATOM 1216 N N . ARG A 1 81 ? -10.512 -53.559 1.512 1.00 120.54 462 ARG B N 1
ATOM 1217 C CA . ARG A 1 81 ? -11.770 -53.804 2.201 1.00 116.82 462 ARG B CA 1
ATOM 1218 C C . ARG A 1 81 ? -11.963 -52.785 3.317 1.00 108.39 462 ARG B C 1
ATOM 1219 O O . ARG A 1 81 ? -11.016 -52.142 3.775 1.00 112.79 462 ARG B O 1
ATOM 1240 N N . SER A 1 82 ? -13.215 -52.649 3.744 1.00 98.48 463 SER B N 1
ATOM 1241 C CA . SER A 1 82 ? -13.591 -51.700 4.782 1.00 101.59 463 SER B CA 1
ATOM 1242 C C . SER A 1 82 ? -13.396 -52.322 6.160 1.00 101.17 463 SER B C 1
ATOM 1243 O O . SER A 1 82 ? -13.627 -53.519 6.354 1.00 105.77 463 SER B O 1
ATOM 1251 N N . VAL A 1 83 ? -12.972 -51.494 7.115 1.00 102.02 464 VAL B N 1
ATOM 1252 C CA . VAL A 1 83 ? -12.629 -51.929 8.465 1.00 104.60 464 VAL B CA 1
ATOM 1253 C C . VAL A 1 83 ? -13.640 -51.369 9.457 1.00 96.24 464 VAL B C 1
ATOM 1254 O O . VAL A 1 83 ? -14.231 -50.305 9.243 1.00 93.40 464 VAL B O 1
ATOM 1267 N N . SER A 1 84 ? -13.827 -52.101 10.557 1.00 104.44 465 SER B N 1
ATOM 1268 C CA . SER A 1 84 ? -14.685 -51.688 11.660 1.00 100.04 465 SER B CA 1
ATOM 1269 C C . SER A 1 84 ? -13.982 -52.059 12.960 1.00 90.26 465 SER B C 1
ATOM 1270 O O . SER A 1 84 ? -12.935 -52.713 12.955 1.00 93.18 465 SER B O 1
ATOM 1278 N N . VAL A 1 85 ? -14.556 -51.627 14.086 1.00 83.78 466 VAL B N 1
ATOM 1279 C CA . VAL A 1 85 ? -13.902 -51.797 15.382 1.00 78.02 466 VAL B CA 1
ATOM 1280 C C . VAL A 1 85 ? -14.881 -52.274 16.454 1.00 86.36 466 VAL B C 1
ATOM 1281 O O . VAL A 1 85 ? -14.465 -52.695 17.539 1.00 93.82 466 VAL B O 1
ATOM 1294 N N . THR A 1 86 ? -16.179 -52.241 16.162 1.00 86.45 467 THR B N 1
ATOM 1295 C CA . THR A 1 86 ? -17.161 -52.661 17.155 1.00 90.45 467 THR B CA 1
ATOM 1296 C C . THR A 1 86 ? -16.886 -54.093 17.598 1.00 91.55 467 THR B C 1
ATOM 1297 O O . THR A 1 86 ? -16.564 -54.964 16.785 1.00 96.04 467 THR B O 1
ATOM 1308 N N . LEU A 1 87 ? -17.013 -54.327 18.904 1.00 94.35 468 LEU B N 1
ATOM 1309 C CA . LEU A 1 87 ? -16.644 -55.603 19.519 1.00 101.87 468 LEU B CA 1
ATOM 1310 C C . LEU A 1 87 ? -15.176 -55.931 19.261 1.00 97.12 468 LEU B C 1
ATOM 1311 O O . LEU A 1 87 ? -14.802 -57.074 18.984 1.00 96.12 468 LEU B O 1
ATOM 1327 N N . ASN A 1 88 ? -14.340 -54.902 19.333 1.00 93.47 469 ASN B N 1
ATOM 1328 C CA . ASN A 1 88 ? -12.888 -55.048 19.292 1.00 85.03 469 ASN B CA 1
ATOM 1329 C C . ASN A 1 88 ? -12.321 -54.199 20.422 1.00 85.05 469 ASN B C 1
ATOM 1330 O O . ASN A 1 88 ? -11.594 -53.227 20.194 1.00 85.01 469 ASN B O 1
ATOM 1341 N N . PRO A 1 89 ? -12.659 -54.539 21.671 1.00 91.27 470 PRO B N 1
ATOM 1342 C CA . PRO A 1 89 ? -12.266 -53.679 22.799 1.00 93.80 470 PRO B CA 1
ATOM 1343 C C . PRO A 1 89 ? -10.772 -53.473 22.873 1.00 91.30 470 PRO B C 1
ATOM 1344 O O . PRO A 1 89 ? -10.308 -52.434 23.359 1.00 81.77 470 PRO B O 1
ATOM 1355 N N . GLN A 1 90 ? -10.001 -54.449 22.397 1.00 93.43 471 GLN B N 1
ATOM 1356 C CA . GLN A 1 90 ? -8.565 -54.265 22.270 1.00 82.17 471 GLN B CA 1
ATOM 1357 C C . GLN A 1 90 ? -8.238 -53.355 21.094 1.00 79.78 471 GLN B C 1
ATOM 1358 O O . GLN A 1 90 ? -7.286 -52.573 21.165 1.00 80.81 471 GLN B O 1
ATOM 1372 N N . GLY A 1 91 ? -9.025 -53.432 20.018 1.00 86.43 472 GLY B N 1
ATOM 1373 C CA . GLY A 1 91 ? -8.793 -52.576 18.864 1.00 81.85 472 GLY B CA 1
ATOM 1374 C C . GLY A 1 91 ? -9.038 -51.102 19.137 1.00 77.18 472 GLY B C 1
ATOM 1375 O O . GLY A 1 91 ? -8.339 -50.240 18.595 1.00 69.40 472 GLY B O 1
ATOM 1379 N N . LEU A 1 92 ? -10.043 -50.787 19.960 1.00 76.34 473 LEU B N 1
ATOM 1380 C CA . LEU A 1 92 ? -10.298 -49.390 20.304 1.00 68.49 473 LEU B CA 1
ATOM 1381 C C . LEU A 1 92 ? -9.134 -48.799 21.090 1.00 67.89 473 LEU B C 1
ATOM 1382 O O . LEU A 1 92 ? -8.588 -47.754 20.723 1.00 69.41 473 LEU B O 1
ATOM 1398 N N . ASP A 1 93 ? -8.732 -49.462 22.177 1.00 68.54 474 ASP B N 1
ATOM 1399 C CA . ASP A 1 93 ? -7.582 -48.996 22.943 1.00 64.94 474 ASP B CA 1
ATOM 1400 C C . ASP A 1 93 ? -6.280 -49.137 22.164 1.00 60.66 474 ASP B C 1
ATOM 1401 O O . ASP A 1 93 ? -5.308 -48.439 22.472 1.00 53.87 474 ASP B O 1
ATOM 1410 N N . PHE A 1 94 ? -6.238 -50.029 21.173 1.00 58.84 475 PHE B N 1
ATOM 1411 C CA . PHE A 1 94 ? -5.041 -50.202 20.358 1.00 63.24 475 PHE B CA 1
ATOM 1412 C C . PHE A 1 94 ? -4.918 -49.103 19.311 1.00 59.25 475 PHE B C 1
ATOM 1413 O O . PHE A 1 94 ? -3.807 -48.651 19.011 1.00 55.83 475 PHE B O 1
ATOM 1430 N N . VAL A 1 95 ? -6.044 -48.658 18.750 1.00 63.39 476 VAL B N 1
ATOM 1431 C CA . VAL A 1 95 ? -5.993 -47.663 17.683 1.00 54.92 476 VAL B CA 1
ATOM 1432 C C . VAL A 1 95 ? -5.651 -46.291 18.248 1.00 52.92 476 VAL B C 1
ATOM 1433 O O . VAL A 1 95 ? -4.949 -45.499 17.608 1.00 48.76 476 VAL B O 1
ATOM 1446 N N . GLN A 1 96 ? -6.152 -45.981 19.447 1.00 47.63 477 GLN B N 1
ATOM 1447 C CA . GLN A 1 96 ? -5.817 -44.712 20.082 1.00 39.96 477 GLN B CA 1
ATOM 1448 C C . GLN A 1 96 ? -4.318 -44.601 20.321 1.00 39.38 477 GLN B C 1
ATOM 1449 O O . GLN A 1 96 ? -3.754 -43.503 20.251 1.00 36.66 477 GLN B O 1
ATOM 1463 N N . TYR A 1 97 ? -3.660 -45.730 20.595 1.00 47.82 478 TYR B N 1
ATOM 1464 C CA . TYR A 1 97 ? -2.216 -45.734 20.802 1.00 46.07 478 TYR B CA 1
ATOM 1465 C C . TYR A 1 97 ? -1.476 -45.505 19.490 1.00 42.29 478 TYR B C 1
ATOM 1466 O O . TYR A 1 97 ? -0.576 -44.660 19.411 1.00 39.84 478 TYR B O 1
ATOM 1484 N N . LYS A 1 98 ? -1.837 -46.258 18.447 1.00 36.14 479 LYS B N 1
ATOM 1485 C CA . LYS A 1 98 ? -1.148 -46.121 17.170 1.00 41.34 479 LYS B CA 1
ATOM 1486 C C . LYS A 1 98 ? -1.445 -44.783 16.507 1.00 37.92 479 LYS B C 1
ATOM 1487 O O . LYS A 1 98 ? -0.571 -44.215 15.843 1.00 38.14 479 LYS B O 1
ATOM 1506 N N . LEU A 1 99 ? -2.658 -44.258 16.681 1.00 43.28 480 LEU B N 1
ATOM 1507 C CA . LEU A 1 99 ? -2.961 -42.928 16.162 1.00 40.40 480 LEU B CA 1
ATOM 1508 C C . LEU A 1 99 ? -2.138 -41.869 16.884 1.00 35.53 480 LEU B C 1
ATOM 1509 O O . LEU A 1 99 ? -1.495 -41.025 16.249 1.00 26.91 480 LEU B O 1
ATOM 1525 N N . ALA A 1 100 ? -2.117 -41.927 18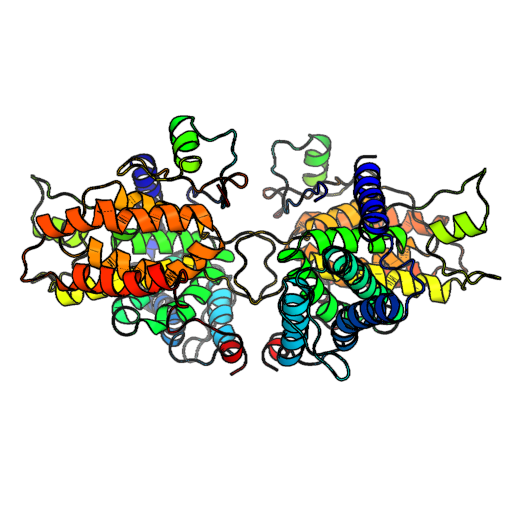.219 1.00 38.49 481 ALA B N 1
ATOM 1526 C CA . ALA A 1 100 ? -1.396 -40.930 19.002 1.00 32.31 481 ALA B CA 1
ATOM 1527 C C . ALA A 1 100 ? 0.090 -40.922 18.664 1.00 40.26 481 ALA B C 1
ATOM 1528 O O . ALA A 1 100 ? 0.723 -39.860 18.655 1.00 48.33 481 ALA B O 1
ATOM 1535 N N . GLU A 1 101 ? 0.670 -42.094 18.388 1.00 41.48 482 GLU B N 1
ATOM 1536 C CA . GLU A 1 101 ? 2.085 -42.143 18.033 1.00 36.22 482 GLU B CA 1
ATOM 1537 C C . GLU A 1 101 ? 2.325 -41.650 16.611 1.00 32.11 482 GLU B C 1
ATOM 1538 O O . GLU A 1 101 ? 3.361 -41.033 16.344 1.00 28.65 482 GLU B O 1
ATOM 1550 N N . LYS A 1 102 ? 1.388 -41.902 15.693 1.00 37.67 483 LYS B N 1
ATOM 1551 C CA . LYS A 1 102 ? 1.547 -41.424 14.325 1.00 34.56 483 LYS B CA 1
ATOM 1552 C C . LYS A 1 102 ? 1.525 -39.904 14.264 1.00 38.28 483 LYS B C 1
ATOM 1553 O O . LYS A 1 102 ? 2.219 -39.307 13.432 1.00 37.53 483 LYS B O 1
ATOM 1572 N N . PHE A 1 103 ? 0.728 -39.265 15.125 1.00 35.25 484 PHE B N 1
ATOM 1573 C CA . PHE A 1 103 ? 0.736 -37.809 15.202 1.00 28.67 484 PHE B CA 1
ATOM 1574 C C . PHE A 1 103 ? 2.114 -37.288 15.583 1.00 26.76 484 PHE B C 1
ATOM 1575 O O . PHE A 1 103 ? 2.556 -36.249 15.078 1.00 32.14 484 PHE B O 1
ATOM 1592 N N . VAL A 1 104 ? 2.811 -38.000 16.467 1.00 27.77 485 VAL B N 1
ATOM 1593 C CA . VAL A 1 104 ? 4.141 -37.575 16.894 1.00 29.56 485 VAL B CA 1
ATOM 1594 C C . VAL A 1 104 ? 5.183 -37.971 15.858 1.00 27.83 485 VAL B C 1
ATOM 1595 O O . VAL A 1 104 ? 6.139 -37.227 15.606 1.00 28.73 485 VAL B O 1
ATOM 1608 N N . LYS A 1 105 ? 5.020 -39.148 15.247 1.00 29.59 486 LYS B N 1
ATOM 1609 C CA . LYS A 1 105 ? 5.940 -39.585 14.201 1.00 33.89 486 LYS B CA 1
ATOM 1610 C C . LYS A 1 105 ? 5.961 -38.607 13.033 1.00 31.25 486 LYS B C 1
ATOM 1611 O O . LYS A 1 105 ? 7.020 -38.360 12.446 1.00 34.40 486 LYS B O 1
ATOM 1630 N N . GLN A 1 106 ? 4.809 -38.031 12.685 1.00 32.50 487 GLN B N 1
ATOM 1631 C CA . GLN A 1 106 ? 4.787 -37.036 11.618 1.00 31.76 487 GLN B CA 1
ATOM 1632 C C . GLN A 1 106 ? 5.501 -35.758 12.039 1.00 32.31 487 GLN B C 1
ATOM 1633 O O . GLN A 1 106 ? 6.234 -35.160 11.244 1.00 32.31 487 GLN B O 1
ATOM 1647 N N . GLY A 1 107 ? 5.315 -35.326 13.287 1.00 31.69 488 GLY B N 1
ATOM 1648 C CA . GLY A 1 107 ? 6.121 -34.228 13.791 1.00 29.46 488 GLY B CA 1
ATOM 1649 C C . GLY A 1 107 ? 7.594 -34.557 13.888 1.00 29.88 488 GLY B C 1
ATOM 1650 O O . GLY A 1 107 ? 8.413 -33.644 14.054 1.00 27.02 488 GLY B O 1
ATOM 1654 N N . GLU A 1 108 ? 7.947 -35.832 13.749 1.00 33.39 489 GLU B N 1
ATOM 1655 C CA . GLU A 1 108 ? 9.313 -36.311 13.891 1.00 29.71 489 GLU B CA 1
ATOM 1656 C C . GLU A 1 108 ? 10.006 -36.539 12.554 1.00 26.37 489 GLU B C 1
ATOM 1657 O O . GLU A 1 108 ? 11.213 -36.307 12.449 1.00 28.70 489 GLU B O 1
ATOM 1669 N N . GLU A 1 109 ? 9.267 -36.951 11.519 1.00 27.82 490 GLU B N 1
ATOM 1670 C CA . GLU A 1 109 ? 9.857 -37.284 10.228 1.00 30.11 490 GLU B CA 1
ATOM 1671 C C . GLU A 1 109 ? 9.191 -36.528 9.081 1.00 32.14 490 GLU B C 1
ATOM 1672 O O . GLU A 1 109 ? 9.337 -36.922 7.919 1.00 45.65 490 GLU B O 1
ATOM 1684 N N . GLU A 1 110 ? 8.469 -35.448 9.381 1.00 34.90 491 GLU B N 1
ATOM 1685 C CA . GLU A 1 110 ? 7.876 -34.602 8.350 1.00 35.64 491 GLU B CA 1
ATOM 1686 C C . GLU A 1 110 ? 7.996 -33.133 8.729 1.00 34.63 491 GLU B C 1
ATOM 1687 O O . GLU A 1 110 ? 8.381 -32.303 7.899 1.00 40.70 491 GLU B O 1
ATOM 1699 N N . VAL A 1 111 ? 7.661 -32.798 9.976 1.00 36.28 492 VAL B N 1
ATOM 1700 C CA . VAL A 1 111 ? 7.793 -31.414 10.416 1.00 29.82 492 VAL B CA 1
ATOM 1701 C C . VAL A 1 111 ? 9.260 -31.043 10.596 1.00 30.18 492 VAL B C 1
ATOM 1702 O O . VAL A 1 111 ? 9.639 -29.880 10.409 1.00 30.43 492 VAL B O 1
ATOM 1715 N N . ALA A 1 112 ? 10.108 -32.012 10.953 1.00 37.15 493 ALA B N 1
ATOM 1716 C CA . ALA A 1 112 ? 11.537 -31.734 11.071 1.00 31.32 493 ALA B CA 1
ATOM 1717 C C . ALA A 1 112 ? 12.124 -31.328 9.729 1.00 26.65 493 ALA B C 1
ATOM 1718 O O . ALA A 1 112 ? 12.907 -30.377 9.647 1.00 29.54 493 ALA B O 1
ATOM 1725 N N . SER A 1 113 ? 11.746 -32.033 8.662 1.00 32.95 494 SER B N 1
ATOM 1726 C CA . SER A 1 113 ? 12.258 -31.719 7.335 1.00 33.13 494 SER B CA 1
ATOM 1727 C C . SER A 1 113 ? 11.565 -30.498 6.742 1.00 36.07 494 SER B C 1
ATOM 1728 O O . SER A 1 113 ? 12.202 -29.699 6.046 1.00 44.01 494 SER B O 1
ATOM 1736 N N . HIS A 1 114 ? 10.267 -30.335 7.014 1.00 41.72 495 HIS B N 1
ATOM 1737 C CA . HIS A 1 114 ? 9.458 -29.265 6.423 1.00 40.90 495 HIS B CA 1
ATOM 1738 C C . HIS A 1 114 ? 8.611 -28.642 7.529 1.00 32.19 495 HIS B C 1
ATOM 1739 O O . HIS A 1 114 ? 7.586 -29.205 7.926 1.00 31.24 495 HIS B O 1
ATOM 1753 N N . HIS A 1 115 ? 9.019 -27.455 7.987 1.00 25.44 496 HIS B N 1
ATOM 1754 C CA . HIS A 1 115 ? 8.393 -26.831 9.147 1.00 29.59 496 HIS B CA 1
ATOM 1755 C C . HIS A 1 115 ? 6.943 -26.434 8.902 1.00 31.41 496 HIS B C 1
ATOM 1756 O O . HIS A 1 115 ? 6.187 -26.290 9.869 1.00 30.38 496 HIS B O 1
ATOM 1770 N N . GLU A 1 116 ? 6.538 -26.252 7.644 1.00 38.89 497 GLU B N 1
ATOM 1771 C CA . GLU A 1 116 ? 5.191 -25.763 7.367 1.00 31.77 497 GLU B CA 1
ATOM 1772 C C . GLU A 1 116 ? 4.123 -26.789 7.724 1.00 26.18 497 GLU B C 1
ATOM 1773 O O . GLU A 1 116 ? 2.982 -26.414 8.014 1.00 35.16 497 GLU B O 1
ATOM 1785 N N . ALA A 1 117 ? 4.462 -28.075 7.719 1.00 25.37 498 ALA B N 1
ATOM 1786 C CA . ALA A 1 117 ? 3.447 -29.110 7.885 1.00 31.62 498 ALA B CA 1
ATOM 1787 C C . ALA A 1 117 ? 2.932 -29.230 9.313 1.00 27.32 498 ALA B C 1
ATOM 1788 O O . ALA A 1 117 ? 2.073 -30.082 9.561 1.00 33.33 498 ALA B O 1
ATOM 1795 N N . ALA A 1 118 ? 3.411 -28.411 10.251 1.00 22.33 499 ALA B N 1
ATOM 1796 C CA . ALA A 1 118 ? 2.982 -28.558 11.639 1.00 20.78 499 ALA B CA 1
ATOM 1797 C C . ALA A 1 118 ? 1.522 -28.174 11.826 1.00 25.95 499 ALA B C 1
ATOM 1798 O O . ALA A 1 118 ? 0.825 -28.769 12.657 1.00 25.69 499 ALA B O 1
ATOM 1805 N N . PHE A 1 119 ? 1.042 -27.205 11.062 1.00 23.65 500 PHE B N 1
ATOM 1806 C CA . PHE A 1 119 ? -0.254 -26.593 11.314 1.00 16.28 500 PHE B CA 1
ATOM 1807 C C . PHE A 1 119 ? -1.399 -27.476 10.834 1.00 21.41 500 PHE B C 1
ATOM 1808 O O . PHE A 1 119 ? -2.351 -27.699 11.591 1.00 22.04 500 PHE B O 1
ATOM 1825 N N . PRO A 1 120 ? -1.358 -28.007 9.608 1.00 26.81 501 PRO B N 1
ATOM 1826 C CA . PRO A 1 120 ? -2.415 -28.953 9.212 1.00 24.09 501 PRO B CA 1
ATOM 1827 C C . PRO A 1 120 ? -2.454 -30.192 10.087 1.00 19.86 501 PRO B C 1
ATOM 1828 O O . PRO A 1 120 ? -3.528 -30.770 10.283 1.00 22.29 501 PRO B O 1
ATOM 1839 N N . ILE A 1 121 ? -1.318 -30.597 10.651 1.00 23.98 502 ILE B N 1
ATOM 1840 C CA . ILE A 1 121 ? -1.303 -31.734 11.564 1.00 23.27 502 ILE B CA 1
ATOM 1841 C C . ILE A 1 121 ? -1.794 -31.318 12.948 1.00 21.75 502 ILE B C 1
ATOM 1842 O O . ILE A 1 121 ? -2.388 -32.130 13.668 1.00 20.72 502 ILE B O 1
ATOM 1858 N N . ALA A 1 122 ? -1.563 -30.063 13.340 1.00 17.49 503 ALA B N 1
ATOM 1859 C CA . ALA A 1 122 ? -1.957 -29.615 14.672 1.00 14.39 503 ALA B CA 1
ATOM 1860 C C . ALA A 1 122 ? -3.470 -29.445 14.786 1.00 19.22 503 ALA B C 1
ATOM 1861 O O . ALA A 1 122 ? -4.065 -29.839 15.797 1.00 18.71 503 ALA B O 1
ATOM 1868 N N . VAL A 1 123 ? -4.111 -28.843 13.777 1.00 23.06 504 VAL B N 1
ATOM 1869 C CA . VAL A 1 123 ? -5.561 -28.643 13.834 1.00 19.31 504 VAL B CA 1
ATOM 1870 C C . VAL A 1 123 ? -6.281 -29.983 13.902 1.00 20.67 504 VAL B C 1
ATOM 1871 O O . VAL A 1 123 ? -7.267 -30.138 14.633 1.00 20.83 504 VAL B O 1
ATOM 1884 N N . VAL A 1 124 ? -5.805 -30.967 13.134 1.00 20.30 505 VAL B N 1
ATOM 1885 C CA . VAL A 1 124 ? -6.437 -32.282 13.123 1.00 18.13 505 VAL B CA 1
ATOM 1886 C C . VAL A 1 124 ? -6.189 -32.998 14.442 1.00 22.55 505 VAL B C 1
ATOM 1887 O O . VAL A 1 124 ? -7.092 -33.636 14.998 1.00 28.19 505 VAL B O 1
ATOM 1900 N N . ALA A 1 125 ? -4.969 -32.903 14.968 1.00 22.32 506 ALA B N 1
ATOM 1901 C CA . ALA A 1 125 ? -4.693 -33.484 16.276 1.00 22.81 506 ALA B CA 1
ATOM 1902 C C . ALA A 1 125 ? -5.473 -32.774 17.374 1.00 21.93 506 ALA B C 1
ATOM 1903 O O . ALA A 1 125 ? -5.845 -33.403 18.372 1.00 21.29 506 ALA B O 1
ATOM 1910 N N . SER A 1 126 ? -5.743 -31.475 17.202 1.00 25.29 507 SER B N 1
ATOM 1911 C CA . SER A 1 126 ? -6.443 -30.705 18.224 1.00 20.58 507 SER B CA 1
ATOM 1912 C C . SER A 1 126 ? -7.932 -31.009 18.261 1.00 22.40 507 SER B C 1
ATOM 1913 O O . SER A 1 126 ? -8.545 -30.928 19.329 1.00 34.49 507 SER B O 1
ATOM 1921 N N . GLY A 1 127 ? -8.534 -31.335 17.122 1.00 23.08 508 GLY B N 1
ATOM 1922 C CA . GLY A 1 127 ? -9.947 -31.650 17.087 1.00 17.58 508 GLY B CA 1
ATOM 1923 C C . GLY A 1 127 ? -10.229 -33.044 17.604 1.00 22.96 508 GLY B C 1
ATOM 1924 O O . GLY A 1 127 ? -11.238 -33.269 18.277 1.00 30.23 508 GLY B O 1
ATOM 1928 N N . ILE A 1 128 ? -9.334 -33.988 17.299 1.00 28.67 509 ILE B N 1
ATOM 1929 C CA . ILE A 1 128 ? -9.484 -35.355 17.792 1.00 25.70 509 ILE B CA 1
ATOM 1930 C C . ILE A 1 128 ? -9.234 -35.405 19.294 1.00 29.55 509 ILE B C 1
ATOM 1931 O O . ILE A 1 128 ? -9.924 -36.120 20.033 1.00 29.75 509 ILE B O 1
ATOM 1947 N N . TRP A 1 129 ? -8.222 -34.676 19.763 1.00 28.77 510 TRP B N 1
ATOM 1948 C CA . TRP A 1 129 ? -8.026 -34.500 21.197 1.00 25.60 510 TRP B CA 1
ATOM 1949 C C . TRP A 1 129 ? -9.283 -33.932 21.845 1.00 27.37 510 TRP B C 1
ATOM 1950 O O . TRP A 1 129 ? -9.688 -34.371 22.927 1.00 33.36 510 TRP B O 1
ATOM 1971 N N . GLU A 1 130 ? -9.936 -32.979 21.174 1.00 30.80 511 GLU B N 1
ATOM 1972 C CA . GLU A 1 130 ? -11.144 -32.364 21.716 1.00 33.41 511 GLU B CA 1
ATOM 1973 C C . GLU A 1 130 ? -12.286 -33.370 21.813 1.00 32.77 511 GLU B C 1
ATOM 1974 O O . GLU A 1 130 ? -12.993 -33.421 22.828 1.00 28.89 511 GLU B O 1
ATOM 1986 N N . LEU A 1 131 ? -12.478 -34.179 20.769 1.00 31.43 512 LEU B N 1
ATOM 1987 C CA . LEU A 1 131 ? -13.546 -35.171 20.744 1.00 28.31 512 LEU B CA 1
ATOM 1988 C C . LEU A 1 131 ? -13.213 -36.425 21.543 1.00 39.30 512 LEU B C 1
ATOM 1989 O O . LEU A 1 131 ? -14.134 -37.120 21.987 1.00 39.24 512 LEU B O 1
ATOM 2005 N N . HIS A 1 132 ? -11.928 -36.728 21.735 1.00 49.26 513 HIS B N 1
ATOM 2006 C CA . HIS A 1 132 ? -11.492 -37.959 22.397 1.00 37.10 513 HIS B CA 1
ATOM 2007 C C . HIS A 1 132 ? -10.309 -37.627 23.292 1.00 30.06 513 HIS B C 1
ATOM 2008 O O . HIS A 1 132 ? -9.147 -37.792 22.902 1.00 32.24 513 HIS B O 1
ATOM 2022 N N . PRO A 1 133 ? -10.566 -37.153 24.515 1.00 29.11 514 PRO B N 1
ATOM 2023 C CA . PRO A 1 133 ? -9.451 -36.715 25.375 1.00 30.66 514 PRO B CA 1
ATOM 2024 C C . PRO A 1 133 ? -8.478 -37.825 25.710 1.00 33.19 514 PRO B C 1
ATOM 2025 O O . PRO A 1 133 ? -7.345 -37.532 26.112 1.00 34.68 514 PRO B O 1
ATOM 2036 N N . ARG A 1 134 ? -8.887 -39.089 25.571 1.00 40.03 515 ARG B N 1
ATOM 2037 C CA . ARG A 1 134 ? -7.963 -40.198 25.784 1.00 43.18 515 ARG B CA 1
ATOM 2038 C C . ARG A 1 134 ? -6.880 -40.223 24.712 1.00 42.92 515 ARG B C 1
ATOM 2039 O O . ARG A 1 134 ? -5.709 -40.493 25.008 1.00 39.89 515 ARG B O 1
ATOM 2060 N N . VAL A 1 135 ? -7.250 -39.942 23.460 1.00 32.56 516 VAL B N 1
ATOM 2061 C CA . VAL A 1 135 ? -6.257 -39.878 22.394 1.00 26.93 516 VAL B CA 1
ATOM 2062 C C . VAL A 1 135 ? -5.253 -38.775 22.681 1.00 33.83 516 VAL B C 1
ATOM 2063 O O . VAL A 1 135 ? -4.075 -38.885 22.319 1.00 45.07 516 VAL B O 1
ATOM 2076 N N . GLY A 1 136 ? -5.694 -37.698 23.331 1.00 26.90 517 GLY B N 1
ATOM 2077 C CA . GLY A 1 136 ? -4.791 -36.596 23.612 1.00 28.68 517 GLY B CA 1
ATOM 2078 C C . GLY A 1 136 ? -3.798 -36.921 24.708 1.00 31.94 517 GLY B C 1
ATOM 2079 O O . GLY A 1 136 ? -2.631 -36.525 24.638 1.00 36.94 517 GLY B O 1
ATOM 2083 N N . ASP A 1 137 ? -4.243 -37.641 25.739 1.00 34.73 518 ASP B N 1
ATOM 2084 C CA . ASP A 1 137 ? -3.318 -38.060 26.783 1.00 34.98 518 ASP B CA 1
ATOM 2085 C C . ASP A 1 137 ? -2.291 -39.046 26.242 1.00 39.03 518 ASP B C 1
ATOM 2086 O O . ASP A 1 137 ? -1.141 -39.057 26.699 1.00 37.84 518 ASP B O 1
ATOM 2095 N N . LEU A 1 138 ? -2.677 -39.863 25.259 1.00 37.70 519 LEU B N 1
ATOM 2096 C CA . LEU A 1 138 ? -1.706 -40.725 24.592 1.00 33.49 519 LEU B CA 1
ATOM 2097 C C . LEU A 1 138 ? -0.769 -39.919 23.701 1.00 34.01 519 LEU B C 1
ATOM 2098 O O . LEU A 1 138 ? 0.386 -40.314 23.507 1.00 30.28 519 LEU B O 1
ATOM 2114 N N . ILE A 1 139 ? -1.238 -38.792 23.155 1.00 35.82 520 ILE B N 1
ATOM 2115 C CA . ILE A 1 139 ? -0.360 -37.924 22.373 1.00 29.87 520 ILE B CA 1
ATOM 2116 C C . ILE A 1 139 ? 0.691 -37.288 23.272 1.00 26.19 520 ILE B C 1
ATOM 2117 O O . ILE A 1 139 ? 1.861 -37.164 22.892 1.00 26.17 520 ILE B O 1
ATOM 2133 N N . LEU A 1 140 ? 0.296 -36.873 24.476 1.00 32.14 521 LEU B N 1
ATOM 2134 C CA . LEU A 1 140 ? 1.266 -36.303 25.405 1.00 35.79 521 LEU B CA 1
ATOM 2135 C C . LEU A 1 140 ? 2.238 -37.357 25.909 1.00 31.66 521 LEU B C 1
ATOM 2136 O O . LEU A 1 140 ? 3.403 -37.042 26.178 1.00 29.25 521 LEU B O 1
ATOM 2152 N N . ALA A 1 141 ? 1.785 -38.605 26.040 1.00 36.00 522 ALA B N 1
ATOM 2153 C CA . ALA A 1 141 ? 2.659 -39.665 26.534 1.00 34.60 522 ALA B CA 1
ATOM 2154 C C . ALA A 1 141 ? 3.824 -39.900 25.582 1.00 36.42 522 ALA B C 1
ATOM 2155 O O . ALA A 1 141 ? 4.990 -39.900 25.995 1.00 38.14 522 ALA B O 1
ATOM 2162 N N . HIS A 1 142 ? 3.528 -40.100 24.296 1.00 32.85 523 HIS B N 1
ATOM 2163 C CA . HIS A 1 142 ? 4.587 -40.347 23.324 1.00 28.24 523 HIS B CA 1
ATOM 2164 C C . HIS A 1 142 ? 5.415 -39.090 23.101 1.00 28.76 523 HIS B C 1
ATOM 2165 O O . HIS A 1 142 ? 6.651 -39.133 23.117 1.00 27.58 523 HIS B O 1
ATOM 2179 N N . LEU A 1 143 ? 4.742 -37.957 22.895 1.00 28.65 524 LEU B N 1
ATOM 2180 C CA . LEU A 1 143 ? 5.439 -36.685 22.756 1.00 29.75 524 LEU B CA 1
ATOM 2181 C C . LEU A 1 143 ? 6.427 -36.463 23.895 1.00 36.44 524 LEU B C 1
ATOM 2182 O O . LEU A 1 143 ? 7.564 -36.032 23.667 1.00 31.25 524 LEU B O 1
ATOM 2198 N N . HIS A 1 144 ? 6.019 -36.781 25.127 1.00 38.16 525 HIS B N 1
ATOM 2199 C CA . HIS A 1 144 ? 6.873 -36.527 26.284 1.00 30.42 525 HIS B CA 1
ATOM 2200 C C . HIS A 1 144 ? 8.093 -37.442 26.296 1.00 30.97 525 HIS B C 1
ATOM 2201 O O . HIS A 1 144 ? 9.217 -36.983 26.525 1.00 31.85 525 HIS B O 1
ATOM 2215 N N . LYS A 1 145 ? 7.900 -38.742 26.061 1.00 31.48 526 LYS B N 1
ATOM 2216 C CA . LYS A 1 145 ? 9.034 -39.661 26.120 1.00 32.52 526 LYS B CA 1
ATOM 2217 C C . LYS A 1 145 ? 9.972 -39.448 24.938 1.00 31.28 526 LYS B C 1
ATOM 2218 O O . LYS A 1 145 ? 11.186 -39.291 25.118 1.00 28.69 526 LYS B O 1
ATOM 2237 N N . LYS A 1 146 ? 9.429 -39.450 23.716 1.00 29.66 527 LYS B N 1
ATOM 2238 C CA . LYS A 1 146 ? 10.264 -39.224 22.541 1.00 20.86 527 LYS B CA 1
ATOM 2239 C C . LYS A 1 146 ? 10.971 -37.881 22.611 1.00 27.75 527 LYS B C 1
ATOM 2240 O O . LYS A 1 146 ? 12.101 -37.751 22.128 1.00 33.04 527 LYS B O 1
ATOM 2259 N N . CYS A 1 147 ? 10.330 -36.875 23.204 1.00 36.10 528 CYS B N 1
ATOM 2260 C CA . CYS A 1 147 ? 10.897 -35.530 23.321 1.00 34.21 528 CYS B CA 1
ATOM 2261 C C . CYS A 1 147 ? 10.652 -35.031 24.739 1.00 34.00 528 CYS B C 1
ATOM 2262 O O . CYS A 1 147 ? 9.684 -34.307 25.004 1.00 36.57 528 CYS B O 1
ATOM 2270 N N . PRO A 1 148 ? 11.530 -35.386 25.685 1.00 27.32 529 PRO B N 1
ATOM 2271 C CA . PRO A 1 148 ? 11.346 -34.918 27.071 1.00 25.89 529 PRO B CA 1
ATOM 2272 C C . PRO A 1 148 ? 11.516 -33.429 27.222 1.00 29.91 529 PRO B C 1
ATOM 2273 O O . PRO A 1 148 ? 11.066 -32.871 28.232 1.00 27.67 529 PRO B O 1
ATOM 2284 N N . TYR A 1 149 ? 12.146 -32.773 26.247 1.00 31.90 530 TYR B N 1
ATOM 2285 C CA . TYR A 1 149 ? 12.342 -31.332 26.290 1.00 24.97 530 TYR B CA 1
ATOM 2286 C C . TYR A 1 149 ? 11.038 -30.580 26.078 1.00 22.97 530 TYR B C 1
ATOM 2287 O O . TYR A 1 149 ? 11.011 -29.359 26.263 1.00 18.79 530 TYR B O 1
ATOM 2305 N N . SER A 1 150 ? 9.962 -31.285 25.716 1.00 26.71 531 SER B N 1
ATOM 2306 C CA . SER A 1 150 ? 8.639 -30.699 25.559 1.00 23.46 531 SER B CA 1
ATOM 2307 C C . SER A 1 150 ? 7.829 -30.698 26.848 1.00 25.75 531 SER B C 1
ATOM 2308 O O . SER A 1 150 ? 6.771 -30.061 26.890 1.00 29.29 531 SER B O 1
ATOM 2316 N N . VAL A 1 151 ? 8.275 -31.422 27.878 1.00 28.41 532 VAL B N 1
ATOM 2317 C CA . VAL A 1 151 ? 7.556 -31.422 29.154 1.00 28.90 532 VAL B CA 1
ATOM 2318 C C . VAL A 1 151 ? 7.450 -30.021 29.747 1.00 24.72 532 VAL B C 1
ATOM 2319 O O . VAL A 1 151 ? 6.327 -29.588 30.056 1.00 20.87 532 VAL B O 1
ATOM 2332 N N . PRO A 1 152 ? 8.544 -29.261 29.930 1.00 22.13 533 PRO B N 1
ATOM 2333 C CA . PRO A 1 152 ? 9.942 -29.576 29.631 1.00 26.55 533 PRO B CA 1
ATOM 2334 C C . PRO A 1 152 ? 10.703 -30.113 30.827 1.00 31.94 533 PRO B C 1
ATOM 2335 O O . PRO A 1 152 ? 10.469 -29.670 31.950 1.00 37.00 533 PRO B O 1
ATOM 2346 N N . PHE A 1 153 ? 11.617 -31.047 30.579 1.00 35.27 534 PHE B N 1
ATOM 2347 C CA . PHE A 1 153 ? 12.540 -31.495 31.612 1.00 34.56 534 PHE B CA 1
ATOM 2348 C C . PHE A 1 153 ? 13.774 -32.047 30.915 1.00 32.05 534 PHE B C 1
ATOM 2349 O O . PHE A 1 153 ? 13.655 -32.752 29.908 1.00 33.60 534 PHE B O 1
ATOM 2366 N N . TYR A 1 154 ? 14.948 -31.671 31.417 1.00 37.60 535 TYR B N 1
ATOM 2367 C CA . TYR A 1 154 ? 16.217 -32.133 30.865 1.00 39.40 535 TYR B CA 1
ATOM 2368 C C . TYR A 1 154 ? 16.613 -33.441 31.536 1.00 38.43 535 TYR B C 1
ATOM 2369 O O . TYR A 1 154 ? 16.886 -33.439 32.744 1.00 46.09 535 TYR B O 1
ATOM 2387 N N . PRO A 1 155 ? 16.674 -34.563 30.816 1.00 32.06 536 PRO B N 1
ATOM 2388 C CA . PRO A 1 155 ? 17.095 -35.815 31.457 1.00 43.82 536 PRO B CA 1
ATOM 2389 C C . PRO A 1 155 ? 18.496 -35.684 32.037 1.00 52.45 536 PRO B C 1
ATOM 2390 O O . PRO A 1 155 ? 19.386 -35.078 31.437 1.00 51.34 536 PRO B O 1
ATOM 2401 N N . THR A 1 156 ? 18.683 -36.286 33.207 1.00 55.01 537 THR B N 1
ATOM 2402 C CA . THR A 1 156 ? 19.884 -36.120 34.010 1.00 46.52 537 THR B CA 1
ATOM 2403 C C . THR A 1 156 ? 20.845 -37.279 33.794 1.00 57.56 537 THR B C 1
ATOM 2404 O O . THR A 1 156 ? 20.436 -38.404 33.494 1.00 57.67 537 THR B O 1
ATOM 2415 N N . PHE A 1 157 ? 22.133 -36.988 33.963 1.00 67.86 538 PHE B N 1
ATOM 2416 C CA . PHE A 1 157 ? 23.165 -38.011 33.853 1.00 75.06 538 PHE B CA 1
ATOM 2417 C C . PHE A 1 157 ? 22.966 -39.045 34.952 1.00 79.74 538 PHE B C 1
ATOM 2418 O O . PHE A 1 157 ? 22.975 -38.705 36.140 1.00 75.95 538 PHE B O 1
ATOM 2435 N N . LYS A 1 158 ? 22.811 -40.311 34.563 1.00 77.42 539 LYS B N 1
ATOM 2436 C CA . LYS A 1 158 ? 22.436 -41.364 35.497 1.00 86.28 539 LYS B CA 1
ATOM 2437 C C . LYS A 1 158 ? 23.589 -42.331 35.710 1.00 90.45 539 LYS B C 1
ATOM 2438 O O . LYS A 1 158 ? 24.231 -42.768 34.747 1.00 77.89 539 LYS B O 1
ATOM 2457 N N . GLU A 1 159 ? 23.840 -42.660 36.974 1.00 90.39 540 GLU B N 1
ATOM 2458 C CA . GLU A 1 159 ? 24.709 -43.760 37.362 1.00 95.32 540 GLU B CA 1
ATOM 2459 C C . GLU A 1 159 ? 23.836 -44.951 37.728 1.00 92.03 540 GLU B C 1
ATOM 2460 O O . GLU A 1 159 ? 22.763 -44.783 38.317 1.00 88.70 540 GLU B O 1
ATOM 2472 N N . GLY A 1 160 ? 24.290 -46.150 37.378 1.00 90.45 541 GLY B N 1
ATOM 2473 C CA . GLY A 1 160 ? 23.551 -47.359 37.669 1.00 90.84 541 GLY B CA 1
ATOM 2474 C C . GLY A 1 160 ? 22.754 -47.892 36.502 1.00 87.29 541 GLY B C 1
ATOM 2475 O O . GLY A 1 160 ? 22.252 -49.021 36.578 1.00 81.00 541 GLY B O 1
ATOM 2479 N N . MET A 1 161 ? 22.610 -47.104 35.440 1.00 92.22 542 MET B N 1
ATOM 2480 C CA . MET A 1 161 ? 21.923 -47.511 34.227 1.00 96.56 542 MET B CA 1
ATOM 2481 C C . MET A 1 161 ? 22.895 -47.443 33.058 1.00 87.19 542 MET B C 1
ATOM 2482 O O . MET A 1 161 ? 23.838 -46.645 33.059 1.00 84.14 542 MET B O 1
ATOM 2496 N N . ALA A 1 162 ? 22.664 -48.297 32.063 1.00 88.26 543 ALA B N 1
ATOM 2497 C CA . ALA A 1 162 ? 23.536 -48.350 30.900 1.00 87.44 543 ALA B CA 1
ATOM 2498 C C . ALA A 1 162 ? 23.501 -47.023 30.148 1.00 82.58 543 ALA B C 1
ATOM 2499 O O . ALA A 1 162 ? 22.573 -46.221 30.287 1.00 88.26 543 ALA B O 1
ATOM 2506 N N . LEU A 1 163 ? 24.543 -46.787 29.347 1.00 79.24 544 LEU B N 1
ATOM 2507 C CA . LEU A 1 163 ? 24.611 -45.546 28.582 1.00 79.02 544 LEU B CA 1
ATOM 2508 C C . LEU A 1 163 ? 23.562 -45.517 27.477 1.00 69.66 544 LEU B C 1
ATOM 2509 O O . LEU A 1 163 ? 22.929 -44.480 27.245 1.00 70.44 544 LEU B O 1
ATOM 2525 N N . GLU A 1 164 ? 23.369 -46.638 26.775 1.00 66.63 545 GLU B N 1
ATOM 2526 C CA . GLU A 1 164 ? 22.364 -46.674 25.718 1.00 67.21 545 GLU B CA 1
ATOM 2527 C C . GLU A 1 164 ? 20.982 -46.361 26.275 1.00 66.73 545 GLU B C 1
ATOM 2528 O O . GLU A 1 164 ? 20.217 -45.602 25.670 1.00 70.46 545 GLU B O 1
ATOM 2540 N N . ASP A 1 165 ? 20.647 -46.937 27.431 1.00 69.18 546 ASP B N 1
ATOM 2541 C CA . ASP A 1 165 ? 19.388 -46.604 28.084 1.00 76.09 546 ASP B CA 1
ATOM 2542 C C . ASP A 1 165 ? 19.314 -45.118 28.413 1.00 67.48 546 ASP B C 1
ATOM 2543 O O . ASP A 1 165 ? 18.228 -44.528 28.379 1.00 62.58 546 ASP B O 1
ATOM 2552 N N . TYR A 1 166 ? 20.454 -44.499 28.737 1.00 60.27 547 TYR B N 1
ATOM 2553 C CA . TYR A 1 166 ? 20.472 -43.066 29.009 1.00 60.00 547 TYR B CA 1
ATOM 2554 C C . TYR A 1 166 ? 20.381 -42.255 27.721 1.00 60.84 547 TYR B C 1
ATOM 2555 O O . TYR A 1 166 ? 19.743 -41.197 27.694 1.00 63.46 547 TYR B O 1
ATOM 2573 N N . GLN A 1 167 ? 21.032 -42.713 26.651 1.00 57.60 548 GLN B N 1
ATOM 2574 C CA . GLN A 1 167 ? 20.891 -42.032 25.370 1.00 50.81 548 GLN B CA 1
ATOM 2575 C C . GLN A 1 167 ? 19.466 -42.158 24.846 1.00 48.19 548 GLN B C 1
ATOM 2576 O O . GLN A 1 167 ? 18.984 -41.273 24.133 1.00 53.43 548 GLN B O 1
ATOM 2590 N N . ARG A 1 168 ? 18.784 -43.251 25.191 1.00 47.96 549 ARG B N 1
ATOM 2591 C CA . ARG A 1 168 ? 17.363 -43.381 24.885 1.00 52.07 549 ARG B CA 1
ATOM 2592 C C . ARG A 1 168 ? 16.543 -42.336 25.634 1.00 54.56 549 ARG B C 1
ATOM 2593 O O . ARG A 1 168 ? 15.602 -41.757 25.076 1.00 55.21 549 ARG B O 1
ATOM 2614 N N . MET A 1 169 ? 16.882 -42.085 26.902 1.00 48.08 550 MET B N 1
ATOM 2615 C CA . MET A 1 169 ? 16.193 -41.049 27.667 1.00 50.19 550 MET B CA 1
ATOM 2616 C C . MET A 1 169 ? 16.266 -39.698 26.964 1.00 49.89 550 MET B C 1
ATOM 2617 O O . MET A 1 169 ? 15.263 -38.979 26.877 1.00 52.55 550 MET B O 1
ATOM 2631 N N . LEU A 1 170 ? 17.446 -39.334 26.459 1.00 49.50 551 LEU B N 1
ATOM 2632 C CA . LEU A 1 170 ? 17.623 -38.061 25.768 1.00 45.99 551 LEU B CA 1
ATOM 2633 C C . LEU A 1 170 ? 16.827 -37.959 24.472 1.00 43.05 551 LEU B C 1
ATOM 2634 O O . LEU A 1 170 ? 16.793 -36.876 23.877 1.00 43.17 551 LEU B O 1
ATOM 2650 N N . GLY A 1 171 ? 16.200 -39.041 24.014 1.00 40.56 552 GLY B N 1
ATOM 2651 C CA . GLY A 1 171 ? 15.447 -39.022 22.778 1.00 37.05 552 GLY B CA 1
ATOM 2652 C C . GLY A 1 171 ? 16.249 -39.376 21.546 1.00 44.07 552 GLY B C 1
ATOM 2653 O O . GLY A 1 171 ? 15.705 -39.314 20.435 1.00 39.50 552 GLY B O 1
ATOM 2657 N N . TYR A 1 172 ? 17.523 -39.731 21.705 1.00 56.42 553 TYR B N 1
ATOM 2658 C CA . TYR A 1 172 ? 18.353 -40.135 20.578 1.00 50.71 553 TYR B CA 1
ATOM 2659 C C . TYR A 1 172 ? 17.846 -41.445 19.983 1.00 50.93 553 TYR B C 1
ATOM 2660 O O . TYR A 1 172 ? 17.583 -42.410 20.708 1.00 43.77 553 TYR B O 1
ATOM 2678 N N . GLN A 1 173 ? 17.710 -41.472 18.660 1.00 51.53 554 GLN B N 1
ATOM 2679 C CA . GLN A 1 173 ? 17.340 -42.691 17.951 1.00 52.05 554 GLN B CA 1
ATOM 2680 C C . GLN A 1 173 ? 18.537 -43.635 17.933 1.00 69.94 554 GLN B C 1
ATOM 2681 O O . GLN A 1 173 ? 19.631 -43.245 17.511 1.00 72.14 554 GLN B O 1
ATOM 2695 N N . VAL A 1 174 ? 18.344 -44.865 18.411 1.00 77.67 555 VAL B N 1
ATOM 2696 C CA . VAL A 1 174 ? 19.427 -45.838 18.521 1.00 85.40 555 VAL B CA 1
ATOM 2697 C C . VAL A 1 174 ? 19.041 -47.111 17.776 1.00 87.80 555 VAL B C 1
ATOM 2698 O O . VAL A 1 174 ? 17.963 -47.672 18.000 1.00 84.95 555 VAL B O 1
ATOM 2711 N N . LYS A 1 175 ? 19.907 -47.534 16.859 1.00 100.09 556 LYS B N 1
ATOM 2712 C CA . LYS A 1 175 ? 19.887 -48.888 16.331 1.00 114.35 556 LYS B CA 1
ATOM 2713 C C . LYS A 1 175 ? 20.505 -49.854 17.342 1.00 123.46 556 LYS B C 1
ATOM 2714 O O . LYS A 1 175 ? 21.085 -49.450 18.351 1.00 126.91 556 LYS B O 1
ATOM 2733 N N . ASP A 1 176 ? 20.380 -51.154 17.064 1.00 122.71 557 ASP B N 1
ATOM 2734 C CA . ASP A 1 176 ? 20.953 -52.151 17.963 1.00 114.03 557 ASP B CA 1
ATOM 2735 C C . ASP A 1 176 ? 22.436 -51.904 18.211 1.00 102.90 557 ASP B C 1
ATOM 2736 O O . ASP A 1 176 ? 22.942 -52.197 19.299 1.00 93.31 557 ASP B O 1
ATOM 2745 N N . SER A 1 177 ? 23.142 -51.359 17.222 1.00 107.11 558 SER B N 1
ATOM 2746 C CA . SER A 1 177 ? 24.577 -51.122 17.321 1.00 110.73 558 SER B CA 1
ATOM 2747 C C . SER A 1 177 ? 24.905 -49.738 17.878 1.00 105.28 558 SER B C 1
ATOM 2748 O O . SER A 1 177 ? 25.703 -49.616 18.813 1.00 89.28 558 SER B O 1
ATOM 2756 N N . LYS A 1 178 ? 24.289 -48.694 17.322 1.00 106.84 559 LYS B N 1
ATOM 2757 C CA . LYS A 1 178 ? 24.776 -47.333 17.495 1.00 103.75 559 LYS B CA 1
ATOM 2758 C C . LYS A 1 178 ? 23.634 -46.325 17.540 1.00 98.70 559 LYS B C 1
ATOM 2759 O O . LYS A 1 178 ? 22.501 -46.611 17.144 1.00 92.50 559 LYS B O 1
ATOM 2778 N N . VAL A 1 179 ? 23.970 -45.127 18.035 1.00 91.48 560 VAL B N 1
ATOM 2779 C CA . VAL A 1 179 ? 23.041 -44.008 18.155 1.00 82.88 560 VAL B CA 1
ATOM 2780 C C . VAL A 1 179 ? 23.107 -43.141 16.902 1.00 79.89 560 VAL B C 1
ATOM 2781 O O . VAL A 1 179 ? 24.097 -43.136 16.165 1.00 67.30 560 VAL B O 1
ATOM 2794 N N . GLU A 1 180 ? 22.030 -42.395 16.662 1.00 81.16 561 GLU B N 1
ATOM 2795 C CA . GLU A 1 180 ? 22.000 -41.420 15.583 1.00 72.90 561 GLU B CA 1
ATOM 2796 C C . GLU A 1 180 ? 22.865 -40.210 15.939 1.00 58.72 561 GLU B C 1
ATOM 2797 O O . GLU A 1 180 ? 23.193 -39.965 17.103 1.00 49.74 561 GLU B O 1
ATOM 2809 N N . GLN A 1 181 ? 23.250 -39.458 14.910 1.00 56.64 562 GLN B N 1
ATOM 2810 C CA . GLN A 1 181 ? 24.032 -38.238 15.090 1.00 61.93 562 GLN B CA 1
ATOM 2811 C C . GLN A 1 181 ? 23.256 -37.168 15.850 1.00 56.25 562 GLN B C 1
ATOM 2812 O O . GLN A 1 181 ? 22.110 -37.387 16.247 1.00 60.02 562 GLN B O 1
ATOM 2826 N N . GLN A 1 182 ? 23.870 -36.001 16.052 1.00 54.31 563 GLN B N 1
ATOM 2827 C CA . GLN A 1 182 ? 23.199 -34.904 16.739 1.00 42.07 563 GLN B CA 1
ATOM 2828 C C . GLN A 1 182 ? 22.377 -34.047 15.789 1.00 50.02 563 GLN B C 1
ATOM 2829 O O . GLN A 1 182 ? 21.297 -33.579 16.161 1.00 58.31 563 GLN B O 1
ATOM 2843 N N . ASP A 1 183 ? 22.855 -33.831 14.563 1.00 52.41 564 ASP B N 1
ATOM 2844 C CA . ASP A 1 183 ? 22.110 -32.987 13.635 1.00 59.54 564 ASP B CA 1
ATOM 2845 C C . ASP A 1 183 ? 20.766 -33.616 13.292 1.00 53.63 564 ASP B C 1
ATOM 2846 O O . ASP A 1 183 ? 19.740 -32.924 13.266 1.00 54.26 564 ASP B O 1
ATOM 2855 N N . ASN A 1 184 ? 20.741 -34.932 13.058 1.00 54.96 565 ASN B N 1
ATOM 2856 C CA . ASN A 1 184 ? 19.475 -35.615 12.810 1.00 61.60 565 ASN B CA 1
ATOM 2857 C C . ASN A 1 184 ? 18.611 -35.687 14.059 1.00 50.38 565 ASN B C 1
ATOM 2858 O O . ASN A 1 184 ? 17.385 -35.788 13.947 1.00 42.30 565 ASN B O 1
ATOM 2869 N N . PHE A 1 185 ? 19.220 -35.616 15.242 1.00 51.31 566 PHE B N 1
ATOM 2870 C CA . PHE A 1 185 ? 18.461 -35.659 16.485 1.00 42.69 566 PHE B CA 1
ATOM 2871 C C . PHE A 1 185 ? 17.885 -34.294 16.840 1.00 42.67 566 PHE B C 1
ATOM 2872 O O . PHE A 1 185 ? 16.730 -34.198 17.266 1.00 41.34 566 PHE B O 1
ATOM 2889 N N . LEU A 1 186 ? 18.660 -33.226 16.645 1.00 47.52 567 LEU B N 1
ATOM 2890 C CA . LEU A 1 186 ? 18.159 -31.884 16.922 1.00 38.96 567 LEU B CA 1
ATOM 2891 C C . LEU A 1 186 ? 17.014 -31.501 15.996 1.00 39.09 567 LEU B C 1
ATOM 2892 O O . LEU A 1 186 ? 16.107 -30.764 16.399 1.00 40.16 567 LEU B O 1
ATOM 2908 N N . LYS A 1 187 ? 17.052 -31.968 14.749 1.00 36.19 568 LYS B N 1
ATOM 2909 C CA . LYS A 1 187 ? 15.973 -31.691 13.809 1.00 34.32 568 LYS B CA 1
ATOM 2910 C C . LYS A 1 187 ? 14.706 -32.440 14.201 1.00 31.73 568 LYS B C 1
ATOM 2911 O O . LYS A 1 187 ? 13.604 -31.881 14.151 1.00 31.96 568 LYS B O 1
ATOM 2930 N N . ARG A 1 188 ? 14.848 -33.709 14.595 1.00 33.28 569 ARG B N 1
ATOM 2931 C CA . ARG A 1 188 ? 13.702 -34.477 15.072 1.00 29.29 569 ARG B CA 1
ATOM 2932 C C . ARG A 1 188 ? 13.069 -33.820 16.291 1.00 30.89 569 ARG B C 1
ATOM 2933 O O . ARG A 1 188 ? 11.840 -33.817 16.434 1.00 24.18 569 ARG B O 1
ATOM 2954 N N . MET A 1 189 ? 13.892 -33.265 17.185 1.00 35.55 570 MET B N 1
ATOM 2955 C CA . MET A 1 189 ? 13.355 -32.618 18.377 1.00 32.30 570 MET B CA 1
ATOM 2956 C C . MET A 1 189 ? 12.664 -31.309 18.025 1.00 25.81 570 MET B C 1
ATOM 2957 O O . MET A 1 189 ? 11.599 -31.000 18.573 1.00 35.76 570 MET B O 1
ATOM 2971 N N . SER A 1 190 ? 13.248 -30.530 17.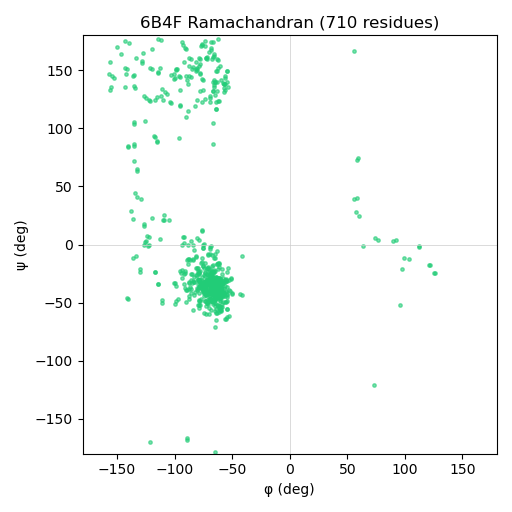113 1.00 25.24 571 SER B N 1
ATOM 2972 C CA . SER A 1 190 ? 12.601 -29.305 16.660 1.00 32.01 571 SER B CA 1
ATOM 2973 C C . SER A 1 190 ? 11.194 -29.600 16.158 1.00 28.15 571 SER B C 1
ATOM 2974 O O . SER A 1 190 ? 10.204 -29.127 16.727 1.00 30.23 571 SER B O 1
ATOM 2982 N N . GLY A 1 191 ? 11.091 -30.412 15.105 1.00 17.82 572 GLY B N 1
ATOM 2983 C CA . GLY A 1 191 ? 9.791 -30.716 14.536 1.00 23.46 572 GLY B CA 1
ATOM 2984 C C . GLY A 1 191 ? 8.778 -31.172 15.567 1.00 24.00 572 GLY B C 1
ATOM 2985 O O . GLY A 1 191 ? 7.577 -30.936 15.411 1.00 21.35 572 GLY B O 1
ATOM 2989 N N . MET A 1 192 ? 9.240 -31.810 16.643 1.00 26.05 573 MET B N 1
ATOM 2990 C CA . MET A 1 192 ? 8.304 -32.310 17.641 1.00 21.63 573 MET B CA 1
ATOM 2991 C C . MET A 1 192 ? 7.728 -31.185 18.487 1.00 21.49 573 MET B C 1
ATOM 2992 O O . MET A 1 192 ? 6.574 -31.277 18.918 1.00 22.76 573 MET B O 1
ATOM 3006 N N . ILE A 1 193 ? 8.496 -30.122 18.740 1.00 19.59 574 ILE B N 1
ATOM 3007 C CA . ILE A 1 193 ? 7.957 -29.009 19.516 1.00 20.93 574 ILE B CA 1
ATOM 3008 C C . ILE A 1 193 ? 7.309 -27.947 18.634 1.00 26.27 574 ILE B C 1
ATOM 3009 O O . ILE A 1 193 ? 6.448 -27.198 19.119 1.00 28.21 574 ILE B O 1
ATOM 3025 N N . ARG A 1 194 ? 7.697 -27.850 17.359 1.00 31.11 575 ARG B N 1
ATOM 3026 C CA . ARG A 1 194 ? 6.943 -27.006 16.437 1.00 20.70 575 ARG B CA 1
ATOM 3027 C C . ARG A 1 194 ? 5.528 -27.542 16.258 1.00 17.80 575 ARG B C 1
ATOM 3028 O O . ARG A 1 194 ? 4.564 -26.769 16.207 1.00 18.89 575 ARG B O 1
ATOM 3049 N N . LEU A 1 195 ? 5.380 -28.869 16.193 1.00 12.18 576 LEU B N 1
ATOM 3050 C CA . LEU A 1 195 ? 4.047 -29.463 16.168 1.00 17.86 576 LEU B CA 1
ATOM 3051 C C . LEU A 1 195 ? 3.305 -29.167 17.461 1.00 22.19 576 LEU B C 1
ATOM 3052 O O . LEU A 1 195 ? 2.126 -28.796 17.445 1.00 22.34 576 LEU B O 1
ATOM 3068 N N . TYR A 1 196 ? 3.987 -29.335 18.596 1.00 21.39 577 TYR B N 1
ATOM 3069 C CA . TYR A 1 196 ? 3.362 -29.077 19.888 1.00 18.60 577 TYR B CA 1
ATOM 3070 C C . TYR A 1 196 ? 3.059 -27.595 20.056 1.00 15.98 577 TYR B C 1
ATOM 3071 O O . TYR A 1 196 ? 1.998 -27.226 20.574 1.00 14.26 577 TYR B O 1
ATOM 3089 N N . ALA A 1 197 ? 3.967 -26.731 19.604 1.00 21.53 578 ALA B N 1
ATOM 3090 C CA . ALA A 1 197 ? 3.710 -25.298 19.635 1.00 20.46 578 ALA B CA 1
ATOM 3091 C C . ALA A 1 197 ? 2.563 -24.914 18.715 1.00 18.61 578 ALA B C 1
ATOM 3092 O O . ALA A 1 197 ? 1.954 -23.858 18.911 1.00 23.33 578 ALA B O 1
ATOM 3099 N N . ALA A 1 198 ? 2.263 -25.741 17.712 1.00 20.07 579 ALA B N 1
ATOM 3100 C CA . ALA A 1 198 ? 1.115 -25.488 16.852 1.00 17.92 579 ALA B CA 1
ATOM 3101 C C . ALA A 1 198 ? -0.182 -26.008 17.458 1.00 17.55 579 ALA B C 1
ATOM 3102 O O . ALA A 1 198 ? -1.242 -25.411 17.246 1.00 16.85 579 ALA B O 1
ATOM 3109 N N . ILE A 1 199 ? -0.125 -27.103 18.217 1.00 19.72 580 ILE B N 1
ATOM 3110 C CA . ILE A 1 199 ? -1.342 -27.680 18.780 1.00 18.79 580 ILE B CA 1
ATOM 3111 C C . ILE A 1 199 ? -1.971 -26.733 19.792 1.00 17.36 580 ILE B C 1
ATOM 3112 O O . ILE A 1 199 ? -3.194 -26.553 19.816 1.00 20.15 580 ILE B O 1
ATOM 3128 N N . ILE A 1 200 ? -1.152 -26.110 20.645 1.00 17.81 581 ILE B N 1
ATOM 3129 C CA . ILE A 1 200 ? -1.695 -25.336 21.761 1.00 23.71 581 ILE B CA 1
ATOM 3130 C C . ILE A 1 200 ? -2.281 -23.998 21.342 1.00 22.49 581 ILE B C 1
ATOM 3131 O O . ILE A 1 200 ? -2.837 -23.292 22.195 1.00 21.19 581 ILE B O 1
ATOM 3147 N N . GLN A 1 201 ? -2.197 -23.632 20.059 1.00 25.17 582 GLN B N 1
ATOM 3148 C CA . GLN A 1 201 ? -2.755 -22.375 19.574 1.00 22.33 582 GLN B CA 1
ATOM 3149 C C . GLN A 1 201 ? -3.872 -22.535 18.555 1.00 18.86 582 GLN B C 1
ATOM 3150 O O . GLN A 1 201 ? -4.692 -21.620 18.426 1.00 26.94 582 GLN B O 1
ATOM 3164 N N . LEU A 1 202 ? -3.943 -23.657 17.844 1.00 16.35 583 LEU B N 1
ATOM 3165 C CA . LEU A 1 202 ? -4.952 -23.860 16.814 1.00 20.92 583 LEU B CA 1
ATOM 3166 C C . LEU A 1 202 ? -6.115 -24.681 17.356 1.00 22.57 583 LEU B C 1
ATOM 3167 O O . LEU A 1 202 ? -5.949 -25.524 18.242 1.00 26.20 583 LEU B O 1
ATOM 3183 N N . ARG A 1 203 ? -7.300 -24.433 16.803 1.00 19.06 584 ARG B N 1
ATOM 3184 C CA . ARG A 1 203 ? -8.501 -25.147 17.204 1.00 20.60 584 ARG B CA 1
ATOM 3185 C C . ARG A 1 203 ? -9.273 -25.557 15.961 1.00 19.26 584 ARG B C 1
ATOM 3186 O O . ARG A 1 203 ? -9.428 -24.764 15.029 1.00 19.49 584 ARG B O 1
ATOM 3207 N N . TRP A 1 204 ? -9.752 -26.791 15.951 1.00 16.52 585 TRP B N 1
ATOM 3208 C CA . TRP A 1 204 ? -10.503 -27.274 14.806 1.00 16.24 585 TRP B CA 1
ATOM 3209 C C . TRP A 1 204 ? -11.751 -26.417 14.638 1.00 26.18 585 TRP B C 1
ATOM 3210 O O . TRP A 1 204 ? -12.548 -26.320 15.581 1.00 37.19 585 TRP B O 1
ATOM 3231 N N . PRO A 1 205 ? -11.974 -25.794 13.473 1.00 27.80 586 PRO B N 1
ATOM 3232 C CA . PRO A 1 205 ? -13.065 -24.814 13.367 1.00 25.17 586 PRO B CA 1
ATOM 3233 C C . PRO A 1 205 ? -14.451 -25.439 13.400 1.00 30.48 586 PRO B C 1
ATOM 3234 O O . PRO A 1 205 ? -15.327 -25.000 14.153 1.00 31.37 586 PRO B O 1
ATOM 3245 N N . TYR A 1 206 ? -14.655 -26.472 12.590 1.00 29.80 587 TYR B N 1
ATOM 3246 C CA . TYR A 1 206 ? -15.982 -27.033 12.393 1.00 30.50 587 TYR B CA 1
ATOM 3247 C C . TYR A 1 206 ? -16.342 -27.993 13.523 1.00 29.76 587 TYR B C 1
ATOM 3248 O O . TYR A 1 206 ? -15.479 -28.657 14.102 1.00 40.72 587 TYR B O 1
ATOM 3266 N N . GLY A 1 207 ? -17.637 -28.068 13.825 1.00 36.33 588 GLY B N 1
ATOM 3267 C CA . GLY A 1 207 ? -18.165 -28.947 14.854 1.00 37.59 588 GLY B CA 1
ATOM 3268 C C . GLY A 1 207 ? -18.932 -28.2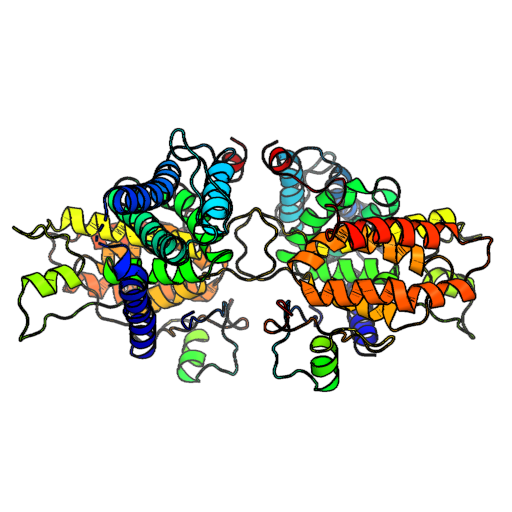45 15.957 1.00 42.40 588 GLY B C 1
ATOM 3269 O O . GLY A 1 207 ? -19.692 -28.907 16.680 1.00 54.59 588 GLY B O 1
ATOM 3273 N N . ASN A 1 208 ? -18.766 -26.931 16.116 1.00 41.61 589 ASN B N 1
ATOM 3274 C CA . ASN A 1 208 ? -19.475 -26.175 17.146 1.00 42.41 589 ASN B CA 1
ATOM 3275 C C . ASN A 1 208 ? -19.175 -26.701 18.547 1.00 32.80 589 ASN B C 1
ATOM 3276 O O . ASN A 1 208 ? -20.027 -27.339 19.172 1.00 35.20 589 ASN B O 1
ATOM 3287 N N . ARG A 1 209 ? -17.982 -26.408 19.057 1.00 32.90 590 ARG B N 1
ATOM 3288 C CA . ARG A 1 209 ? -17.512 -26.929 20.336 1.00 44.20 590 ARG B CA 1
ATOM 3289 C C . ARG A 1 209 ? -17.782 -25.921 21.447 1.00 43.33 590 ARG B C 1
ATOM 3290 O O . ARG A 1 209 ? -17.243 -24.811 21.431 1.00 36.89 590 ARG B O 1
ATOM 3311 N N . GLN A 1 210 ? -18.572 -26.330 22.439 1.00 43.97 591 GLN B N 1
ATOM 3312 C CA . GLN A 1 210 ? -18.902 -2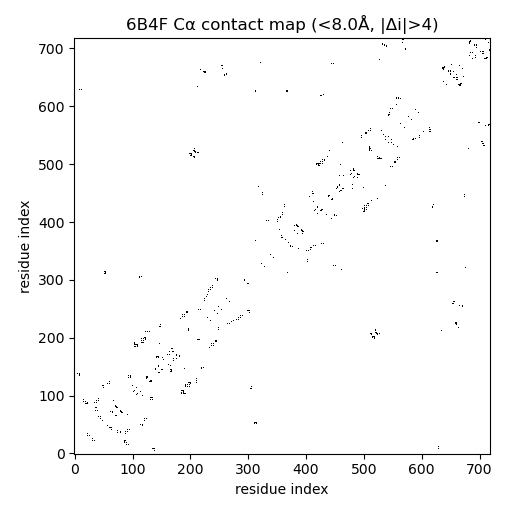5.428 23.536 1.00 44.32 591 GLN B CA 1
ATOM 3313 C C . GLN A 1 210 ? -17.703 -25.167 24.438 1.00 42.28 591 GLN B C 1
ATOM 3314 O O . GLN A 1 210 ? -17.600 -24.084 25.024 1.00 44.07 591 GLN B O 1
ATOM 3328 N N . GLU A 1 211 ? -16.797 -26.134 24.560 1.00 37.82 592 GLU B N 1
ATOM 3329 C CA . GLU A 1 211 ? -15.841 -26.168 25.657 1.00 43.15 592 GLU B CA 1
ATOM 3330 C C . GLU A 1 211 ? -14.561 -25.410 25.301 1.00 36.26 592 GLU B C 1
ATOM 3331 O O . GLU A 1 211 ? -14.496 -24.658 24.325 1.00 38.77 592 GLU B O 1
ATOM 3343 N N . ILE A 1 212 ? -13.525 -25.609 26.114 1.00 39.35 593 ILE B N 1
ATOM 3344 C CA . ILE A 1 212 ? -12.264 -24.883 26.012 1.00 37.03 593 ILE B CA 1
ATOM 3345 C C . ILE A 1 212 ? -11.332 -25.678 25.107 1.00 31.16 593 ILE B C 1
ATOM 3346 O O . ILE A 1 212 ? -11.636 -26.820 24.742 1.00 33.31 593 ILE B O 1
ATOM 3362 N N . HIS A 1 213 ? -10.214 -25.074 24.717 1.00 30.23 594 HIS B N 1
ATOM 3363 C CA . HIS A 1 213 ? -9.180 -25.808 24.004 1.00 26.84 594 HIS B CA 1
ATOM 3364 C C . HIS A 1 213 ? -8.743 -27.008 24.842 1.00 33.92 594 HIS B C 1
ATOM 3365 O O . HIS A 1 213 ? -8.589 -26.884 26.063 1.00 41.35 594 HIS B O 1
ATOM 3379 N N . PRO A 1 214 ? -8.540 -28.189 24.231 1.00 28.60 595 PRO B N 1
ATOM 3380 C CA . PRO A 1 214 ? -8.129 -29.362 25.021 1.00 31.11 595 PRO B CA 1
ATOM 3381 C C . PRO A 1 214 ? -6.808 -29.165 25.750 1.00 32.37 595 PRO B C 1
ATOM 3382 O O . PRO A 1 214 ? -6.743 -29.330 26.973 1.00 31.80 595 PRO B O 1
ATOM 3393 N N . HIS A 1 215 ? -5.751 -28.828 25.013 1.00 29.13 596 HIS B N 1
ATOM 3394 C CA . HIS A 1 215 ? -4.451 -28.479 25.588 1.00 26.55 596 HIS B CA 1
ATOM 3395 C C . HIS A 1 215 ? -4.194 -27.014 25.249 1.00 27.76 596 HIS B C 1
ATOM 3396 O O . HIS A 1 215 ? -3.578 -26.691 24.233 1.00 31.05 596 HIS B O 1
ATOM 3410 N N . GLY A 1 216 ? -4.652 -26.132 26.125 1.00 26.97 597 GLY B N 1
ATOM 3411 C CA . GLY A 1 216 ? -4.724 -24.728 25.794 1.00 33.20 597 GLY B CA 1
ATOM 3412 C C . GLY A 1 216 ? -3.369 -24.074 25.603 1.00 25.12 597 GLY B C 1
ATOM 3413 O O . GLY A 1 216 ? -2.304 -24.662 25.787 1.00 21.93 597 GLY B O 1
ATOM 3417 N N . LEU A 1 217 ? -3.435 -22.809 25.187 1.00 27.85 598 LEU B N 1
ATOM 3418 C CA . LEU A 1 217 ? -2.252 -21.989 24.986 1.00 21.63 598 LEU B CA 1
ATOM 3419 C C . LEU A 1 217 ? -1.569 -21.630 26.296 1.00 20.02 598 LEU B C 1
ATOM 3420 O O . LEU A 1 217 ? -0.479 -21.051 26.270 1.00 22.78 598 LEU B O 1
ATOM 3436 N N . ASN A 1 218 ? -2.187 -21.943 27.436 1.00 26.86 599 ASN B N 1
ATOM 3437 C CA . ASN A 1 218 ? -1.533 -21.723 28.724 1.00 27.58 599 ASN B CA 1
ATOM 3438 C C . ASN A 1 218 ? -0.284 -22.585 28.867 1.00 25.12 599 ASN B C 1
ATOM 3439 O O . ASN A 1 218 ? 0.728 -22.134 29.417 1.00 22.34 599 ASN B O 1
ATOM 3450 N N . HIS A 1 219 ? -0.334 -23.832 28.380 1.00 20.78 600 HIS B N 1
ATOM 3451 C CA . HIS A 1 219 ? 0.832 -24.707 28.450 1.00 19.23 600 HIS B CA 1
ATOM 3452 C C . HIS A 1 219 ? 2.009 -24.155 27.664 1.00 19.06 600 HIS B C 1
ATOM 3453 O O . HIS A 1 219 ? 3.138 -24.620 27.852 1.00 20.81 600 HIS B O 1
ATOM 3467 N N . GLY A 1 220 ? 1.771 -23.188 26.778 1.00 19.47 601 GLY B N 1
ATOM 3468 C CA . GLY A 1 220 ? 2.867 -22.542 26.085 1.00 13.74 601 GLY B CA 1
ATOM 3469 C C . GLY A 1 220 ? 3.568 -21.523 26.950 1.00 19.08 601 GLY B C 1
ATOM 3470 O O . GLY A 1 220 ? 4.781 -21.329 26.821 1.00 21.63 601 GLY B O 1
ATOM 3474 N N . TRP A 1 221 ? 2.825 -20.861 27.842 1.00 24.24 602 TRP B N 1
ATOM 3475 C CA . TRP A 1 221 ? 3.438 -19.909 28.761 1.00 18.03 602 TRP B CA 1
ATOM 3476 C C . TRP A 1 221 ? 4.343 -20.621 29.756 1.00 19.51 602 TRP B C 1
ATOM 3477 O O . TRP A 1 221 ? 5.489 -20.211 29.967 1.00 22.99 602 TRP B O 1
ATOM 3498 N N . ARG A 1 222 ? 3.847 -21.695 30.379 1.00 22.43 603 ARG B N 1
ATOM 3499 C CA . ARG A 1 222 ? 4.654 -22.383 31.382 1.00 29.86 603 ARG B CA 1
ATOM 3500 C C . ARG A 1 222 ? 5.910 -22.971 30.755 1.00 24.82 603 ARG B C 1
ATOM 3501 O O . ARG A 1 222 ? 7.001 -22.869 31.327 1.00 30.60 603 ARG B O 1
ATOM 3522 N N . TRP A 1 223 ? 5.782 -23.552 29.558 1.00 22.30 604 TRP B N 1
ATOM 3523 C CA . TRP A 1 223 ? 6.932 -24.164 28.900 1.00 20.71 604 TRP B CA 1
ATOM 3524 C C . TRP A 1 223 ? 8.065 -23.160 28.756 1.00 26.24 604 TRP B C 1
ATOM 3525 O O . TRP A 1 223 ? 9.213 -23.445 29.112 1.00 34.15 604 TRP B O 1
ATOM 3546 N N . LEU A 1 224 ? 7.760 -21.970 28.237 1.00 23.12 605 LEU B N 1
ATOM 3547 C CA . LEU A 1 224 ? 8.768 -20.921 28.175 1.00 23.53 605 LEU B CA 1
ATOM 3548 C C . LEU A 1 224 ? 9.251 -20.552 29.569 1.00 28.72 605 LEU B C 1
ATOM 3549 O O . LEU A 1 224 ? 10.454 -20.384 29.793 1.00 37.34 605 LEU B O 1
ATOM 3565 N N . ALA A 1 225 ? 8.331 -20.425 30.524 1.00 27.23 606 ALA B N 1
ATOM 3566 C CA . ALA A 1 225 ? 8.737 -20.092 31.884 1.00 27.97 606 ALA B CA 1
ATOM 3567 C C . ALA A 1 225 ? 9.583 -21.201 32.488 1.00 29.10 606 ALA B C 1
ATOM 3568 O O . ALA A 1 225 ? 10.543 -20.932 33.219 1.00 38.21 606 ALA B O 1
ATOM 3575 N N . GLN A 1 226 ? 9.260 -22.454 32.168 1.00 29.73 607 GLN B N 1
ATOM 3576 C CA . GLN A 1 226 ? 9.871 -23.590 32.847 1.00 33.55 607 GLN B CA 1
ATOM 3577 C C . GLN A 1 226 ? 11.251 -23.943 32.304 1.00 27.88 607 GLN B C 1
ATOM 3578 O O . GLN A 1 226 ? 12.003 -24.639 32.994 1.00 40.39 607 GLN B O 1
ATOM 3592 N N . ILE A 1 227 ? 11.592 -23.518 31.086 1.00 24.57 608 ILE B N 1
ATOM 3593 C CA . ILE A 1 227 ? 12.946 -23.723 30.577 1.00 35.46 608 ILE B CA 1
ATOM 3594 C C . ILE A 1 227 ? 13.833 -22.505 30.815 1.00 34.71 608 ILE B C 1
ATOM 3595 O O . ILE A 1 227 ? 15.065 -22.646 30.852 1.00 34.16 608 ILE B O 1
ATOM 3611 N N . LEU A 1 228 ? 13.247 -21.321 30.991 1.00 31.42 609 LEU B N 1
ATOM 3612 C CA . LEU A 1 228 ? 14.009 -20.100 31.210 1.00 33.02 609 LEU B CA 1
ATOM 3613 C C . LEU A 1 228 ? 14.358 -19.876 32.673 1.00 40.58 609 LEU B C 1
ATOM 3614 O O . LEU A 1 228 ? 15.197 -19.019 32.969 1.00 44.27 609 LEU B O 1
ATOM 3630 N N . ASN A 1 229 ? 13.729 -20.608 33.588 1.00 41.55 610 ASN B N 1
ATOM 3631 C CA . ASN A 1 229 ? 14.106 -20.592 34.991 1.00 38.93 610 ASN B CA 1
ATOM 3632 C C . ASN A 1 229 ? 15.112 -21.686 35.331 1.00 40.89 610 ASN B C 1
ATOM 3633 O O . ASN A 1 229 ? 15.429 -21.878 36.509 1.00 49.82 610 ASN B O 1
ATOM 3644 N N . MET A 1 230 ? 15.614 -22.401 34.324 1.00 35.31 611 MET B N 1
ATOM 3645 C CA . MET A 1 230 ? 16.637 -23.419 34.502 1.00 32.67 611 MET B CA 1
ATOM 3646 C C . MET A 1 230 ? 17.775 -23.150 33.529 1.00 32.30 611 MET B C 1
ATOM 3647 O O . MET A 1 230 ? 17.596 -22.501 32.495 1.00 35.32 611 MET B O 1
ATOM 3661 N N . GLU A 1 231 ? 18.953 -23.656 33.877 1.00 39.46 612 GLU B N 1
ATOM 3662 C CA . GLU A 1 231 ? 20.151 -23.359 33.102 1.00 38.75 612 GLU B CA 1
ATOM 3663 C C . GLU A 1 231 ? 20.045 -23.960 31.701 1.00 32.56 612 GLU B C 1
ATOM 3664 O O . GLU A 1 231 ? 19.610 -25.106 31.547 1.00 35.27 612 GLU B O 1
ATOM 3676 N N . PRO A 1 232 ? 20.436 -23.222 30.665 1.00 32.02 613 PRO B N 1
ATOM 3677 C CA . PRO A 1 232 ? 20.279 -23.728 29.300 1.00 36.27 613 PRO B CA 1
ATOM 3678 C C . PRO A 1 232 ? 21.345 -24.748 28.942 1.00 36.29 613 PRO B C 1
ATOM 3679 O O . PRO A 1 232 ? 22.488 -24.682 29.401 1.00 45.52 613 PRO B O 1
ATOM 3690 N N . LEU A 1 233 ? 20.946 -25.708 28.112 1.00 37.65 614 LEU B N 1
ATOM 3691 C CA . LEU A 1 233 ? 21.888 -26.610 27.470 1.00 32.93 614 LEU B CA 1
ATOM 3692 C C . LEU A 1 233 ? 22.548 -25.920 26.277 1.00 40.68 614 LEU B C 1
ATOM 3693 O O . LEU A 1 233 ? 22.037 -24.937 25.734 1.00 44.23 614 LEU B O 1
ATOM 3709 N N . SER A 1 234 ? 23.690 -26.469 25.859 1.00 39.37 615 SER B N 1
ATOM 3710 C CA . SER A 1 234 ? 24.589 -25.750 24.959 1.00 55.59 615 SER B CA 1
ATOM 3711 C C . SER A 1 234 ? 23.902 -25.392 23.644 1.00 60.34 615 SER B C 1
ATOM 3712 O O . SER A 1 234 ? 23.819 -24.214 23.269 1.00 62.39 615 SER B O 1
ATOM 3720 N N . ASP A 1 235 ? 23.389 -26.397 22.937 1.00 45.92 616 ASP B N 1
ATOM 3721 C CA . ASP A 1 235 ? 22.824 -26.211 21.606 1.00 38.17 616 ASP B CA 1
ATOM 3722 C C . ASP A 1 235 ? 21.333 -26.477 21.553 1.00 34.77 616 ASP B C 1
ATOM 3723 O O . ASP A 1 235 ? 20.623 -25.812 20.797 1.00 32.57 616 ASP B O 1
ATOM 3732 N N . VAL A 1 236 ? 20.851 -27.428 22.351 1.00 36.14 617 VAL B N 1
ATOM 3733 C CA . VAL A 1 236 ? 19.442 -27.806 22.308 1.00 35.82 617 VAL B CA 1
ATOM 3734 C C . VAL A 1 236 ? 18.555 -26.619 22.670 1.00 34.78 617 VAL B C 1
ATOM 3735 O O . VAL A 1 236 ? 17.657 -26.238 21.908 1.00 34.47 617 VAL B O 1
ATOM 3748 N N . THR A 1 237 ? 18.798 -26.012 23.834 1.00 35.58 618 THR B N 1
ATOM 3749 C CA . THR A 1 237 ? 17.888 -24.991 24.345 1.00 26.60 618 THR B CA 1
ATOM 3750 C C . THR A 1 237 ? 17.750 -23.834 23.363 1.00 28.97 618 THR B C 1
ATOM 3751 O O . THR A 1 237 ? 16.635 -23.445 22.996 1.00 28.90 618 THR B O 1
ATOM 3762 N N . ALA A 1 238 ? 18.876 -23.283 22.903 1.00 37.24 619 ALA B N 1
ATOM 3763 C CA . ALA A 1 238 ? 18.812 -22.147 21.991 1.00 35.67 619 ALA B CA 1
ATOM 3764 C C . ALA A 1 238 ? 18.108 -22.517 20.691 1.00 38.50 619 ALA B C 1
ATOM 3765 O O . ALA A 1 238 ? 17.468 -21.663 20.067 1.00 38.53 619 ALA B O 1
ATOM 3772 N N . THR A 1 239 ? 18.197 -23.783 20.278 1.00 29.92 620 THR B N 1
ATOM 3773 C CA . THR A 1 239 ? 17.484 -24.226 19.085 1.00 20.81 620 THR B CA 1
ATOM 3774 C C . THR A 1 239 ? 15.991 -24.327 19.358 1.00 31.49 620 THR B C 1
ATOM 3775 O O . THR A 1 239 ? 15.178 -23.657 18.708 1.00 30.69 620 THR B O 1
ATOM 3786 N N . LEU A 1 240 ? 15.615 -25.169 20.325 1.00 35.11 621 LEU B N 1
ATOM 3787 C CA . LEU A 1 240 ? 14.205 -25.402 20.616 1.00 25.21 621 LEU B CA 1
ATOM 3788 C C . LEU A 1 240 ? 13.510 -24.136 21.094 1.00 26.70 621 LEU B C 1
ATOM 3789 O O . LEU A 1 240 ? 12.309 -23.961 20.867 1.00 29.32 621 LEU B O 1
ATOM 3805 N N . LEU A 1 241 ? 14.237 -23.246 21.763 1.00 27.11 622 LEU B N 1
ATOM 3806 C CA . LEU A 1 241 ? 13.628 -21.995 22.191 1.00 23.10 622 LEU B CA 1
ATOM 3807 C C . LEU A 1 241 ? 13.235 -21.139 20.996 1.00 25.54 622 LEU B C 1
ATOM 3808 O O . LEU A 1 241 ? 12.134 -20.576 20.964 1.00 26.24 622 LEU B O 1
ATOM 3824 N N . PHE A 1 242 ? 14.112 -21.042 19.996 1.00 32.34 623 PHE B N 1
ATOM 3825 C CA . PHE A 1 242 ? 13.813 -20.235 18.818 1.00 35.87 623 PHE B CA 1
ATOM 3826 C C . PHE A 1 242 ? 12.619 -20.801 18.059 1.00 29.29 623 PHE B C 1
ATOM 3827 O O . PHE A 1 242 ? 11.604 -20.122 17.871 1.00 26.29 623 PHE B O 1
ATOM 3844 N N . ASP A 1 243 ? 12.722 -22.054 17.616 1.00 30.06 624 ASP B N 1
ATOM 3845 C CA . ASP A 1 243 ? 11.656 -22.608 16.790 1.00 33.63 624 ASP B CA 1
ATOM 3846 C C . ASP A 1 243 ? 10.364 -22.836 17.569 1.00 26.90 624 ASP B C 1
ATOM 3847 O O . ASP A 1 243 ? 9.375 -23.269 16.970 1.00 32.96 624 ASP B O 1
ATOM 3856 N N . PHE A 1 244 ? 10.340 -22.560 18.875 1.00 29.96 625 PHE B N 1
ATOM 3857 C CA . PHE A 1 244 ? 9.080 -22.505 19.608 1.00 28.08 625 PHE B CA 1
ATOM 3858 C C . PHE A 1 244 ? 8.456 -21.118 19.532 1.00 23.71 625 PHE B C 1
ATOM 3859 O O . PHE A 1 244 ? 7.249 -20.994 19.305 1.00 25.88 625 PHE B O 1
ATOM 3876 N N . LEU A 1 245 ? 9.263 -20.071 19.719 1.00 25.02 626 LEU B N 1
ATOM 3877 C CA . LEU A 1 245 ? 8.746 -18.706 19.668 1.00 28.02 626 LEU B CA 1
ATOM 3878 C C . LEU A 1 245 ? 8.280 -18.338 18.265 1.00 25.34 626 LEU B C 1
ATOM 3879 O O . LEU A 1 245 ? 7.294 -17.611 18.105 1.00 25.47 626 LEU B O 1
ATOM 3895 N N . GLU A 1 246 ? 8.974 -18.825 17.236 1.00 28.71 627 GLU B N 1
ATOM 3896 C CA . GLU A 1 246 ? 8.562 -18.530 15.867 1.00 27.93 627 GLU B CA 1
ATOM 3897 C C . GLU A 1 246 ? 7.187 -19.111 15.561 1.00 20.91 627 GLU B C 1
ATOM 3898 O O . GLU A 1 246 ? 6.410 -18.502 14.818 1.00 27.72 627 GLU B O 1
ATOM 3910 N N . VAL A 1 247 ? 6.855 -20.254 16.154 1.00 20.88 628 VAL B N 1
ATOM 3911 C CA . VAL A 1 247 ? 5.592 -20.932 15.873 1.00 18.93 628 VAL B CA 1
ATOM 3912 C C . VAL A 1 247 ? 4.461 -20.403 16.750 1.00 22.59 628 VAL B C 1
ATOM 3913 O O . VAL A 1 247 ? 3.324 -20.266 16.287 1.00 19.53 628 VAL B O 1
ATOM 3926 N N . CYS A 1 248 ? 4.746 -20.092 18.017 1.00 28.79 629 CYS B N 1
ATOM 3927 C CA . CYS A 1 248 ? 3.713 -19.723 18.980 1.00 22.62 629 CYS B CA 1
ATOM 3928 C C . CYS A 1 248 ? 3.939 -18.352 19.601 1.00 18.82 629 CYS B C 1
ATOM 3929 O O . CYS A 1 248 ? 3.200 -17.972 20.515 1.00 20.66 629 CYS B O 1
ATOM 3937 N N . GLY A 1 249 ? 4.926 -17.593 19.127 1.00 20.16 630 GLY B N 1
ATOM 3938 C CA . GLY A 1 249 ? 5.151 -16.266 19.673 1.00 21.81 630 GLY B CA 1
ATOM 3939 C C . GLY A 1 249 ? 4.039 -15.295 19.343 1.00 28.37 630 GLY B C 1
ATOM 3940 O O . GLY A 1 249 ? 3.722 -14.415 20.148 1.00 32.50 630 GLY B O 1
ATOM 3944 N N . ASN A 1 250 ? 3.444 -15.427 18.157 1.00 38.43 631 ASN B N 1
ATOM 3945 C CA . ASN A 1 250 ? 2.358 -14.533 17.772 1.00 34.32 631 ASN B CA 1
ATOM 3946 C C . ASN A 1 250 ? 1.132 -14.753 18.649 1.00 24.51 631 ASN B C 1
ATOM 3947 O O . ASN A 1 250 ? 0.586 -13.802 19.216 1.00 35.84 631 ASN B O 1
ATOM 3958 N N . ALA A 1 251 ?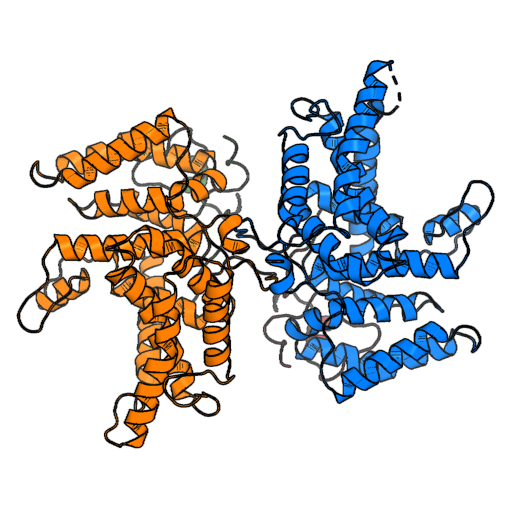 0.692 -16.006 18.785 1.00 21.46 632 ALA B N 1
ATOM 3959 C CA . ALA A 1 251 ? -0.489 -16.289 19.594 1.00 23.37 632 ALA B CA 1
ATOM 3960 C C . ALA A 1 251 ? -0.262 -15.953 21.061 1.00 27.23 632 ALA B C 1
ATOM 3961 O O . ALA A 1 251 ? -1.215 -15.608 21.771 1.00 30.96 632 ALA B O 1
ATOM 3968 N N . LEU A 1 252 ? 0.985 -16.032 21.530 1.00 26.30 633 LEU B N 1
ATOM 3969 C CA . LEU A 1 252 ? 1.290 -15.692 22.916 1.00 26.15 633 LEU B CA 1
ATOM 3970 C C . LEU A 1 252 ? 1.360 -14.188 23.121 1.00 31.83 633 LEU B C 1
ATOM 3971 O O . LEU A 1 252 ? 1.016 -13.697 24.202 1.00 38.11 633 LEU B O 1
ATOM 3987 N N . MET A 1 253 ? 1.783 -13.444 22.099 1.00 36.76 634 MET B N 1
ATOM 3988 C CA . MET A 1 253 ? 1.770 -11.990 22.189 1.00 34.87 634 MET B CA 1
ATOM 3989 C C . MET A 1 253 ? 0.342 -11.480 22.323 1.00 31.48 634 MET B C 1
ATOM 3990 O O . MET A 1 253 ? 0.048 -10.635 23.175 1.00 35.33 634 MET B O 1
ATOM 4004 N N . LYS A 1 254 ? -0.570 -12.007 21.503 1.00 34.51 635 LYS B N 1
ATOM 4005 C CA . LYS A 1 254 ? -1.953 -11.542 21.535 1.00 31.61 635 LYS B CA 1
ATOM 4006 C C . LYS A 1 254 ? -2.639 -11.921 22.842 1.00 26.38 635 LYS B C 1
ATOM 4007 O O . LYS A 1 254 ? -3.359 -11.105 23.428 1.00 32.22 635 LYS B O 1
ATOM 4026 N N . GLN A 1 255 ? -2.420 -13.147 23.322 1.00 29.31 636 GLN B N 1
ATOM 4027 C CA . GLN A 1 255 ? -3.111 -13.604 24.525 1.00 29.23 636 GLN B CA 1
ATOM 4028 C C . GLN A 1 255 ? -2.535 -12.954 25.781 1.00 31.38 636 GLN B C 1
ATOM 4029 O O . GLN A 1 255 ? -3.291 -12.506 26.653 1.00 28.50 636 GLN B O 1
ATOM 4043 N N . TYR A 1 256 ? -1.207 -12.878 25.884 1.00 34.49 637 TYR B N 1
ATOM 4044 C CA . TYR A 1 256 ? -0.507 -12.275 27.024 1.00 31.79 637 TYR B CA 1
ATOM 4045 C C . TYR A 1 256 ? 0.256 -11.083 26.458 1.00 39.24 637 TYR B C 1
ATOM 4046 O O . TYR A 1 256 ? 1.398 -11.213 26.014 1.00 50.34 637 TYR B O 1
ATOM 4064 N N . GLN A 1 257 ? -0.377 -9.915 26.495 1.00 39.41 638 GLN B N 1
ATOM 4065 C CA . GLN A 1 257 ? 0.136 -8.746 25.794 1.00 37.86 638 GLN B CA 1
ATOM 4066 C C . GLN A 1 257 ? 1.476 -8.285 26.356 1.00 44.95 638 GLN B C 1
ATOM 4067 O O . GLN A 1 257 ? 2.519 -8.492 25.726 1.00 40.80 638 GLN B O 1
ATOM 4081 N N . VAL A 1 258 ? 1.474 -7.718 27.559 1.00 52.54 639 VAL B N 1
ATOM 4082 C CA . VAL A 1 258 ? 2.695 -7.139 28.109 1.00 48.69 639 VAL B CA 1
ATOM 4083 C C . VAL A 1 258 ? 3.537 -8.189 28.822 1.00 48.51 639 VAL B C 1
ATOM 4084 O O . VAL A 1 258 ? 4.769 -8.085 28.838 1.00 50.37 639 VAL B O 1
ATOM 4097 N N . GLN A 1 259 ? 2.899 -9.203 29.406 1.00 40.95 640 GLN B N 1
ATOM 4098 C CA . GLN A 1 259 ? 3.636 -10.181 30.194 1.00 35.80 640 GLN B CA 1
ATOM 4099 C C . GLN A 1 259 ? 4.556 -11.006 29.307 1.00 32.90 640 GLN B C 1
ATOM 4100 O O . GLN A 1 259 ? 5.592 -11.499 29.769 1.00 32.28 640 GLN B O 1
ATOM 4114 N N . PHE A 1 260 ? 4.197 -11.155 28.032 1.00 34.87 641 PHE B N 1
ATOM 4115 C CA . PHE A 1 260 ? 5.062 -11.842 27.082 1.00 28.98 641 PHE B CA 1
ATOM 4116 C C . PHE A 1 260 ? 6.239 -10.960 26.679 1.00 35.19 641 PHE B C 1
ATOM 4117 O O . PHE A 1 260 ? 7.368 -11.445 26.544 1.00 35.40 641 PHE B O 1
ATOM 4134 N N . TRP A 1 261 ? 6.002 -9.659 26.493 1.00 40.84 642 TRP B N 1
ATOM 4135 C CA . TRP A 1 261 ? 7.105 -8.766 26.153 1.00 40.24 642 TRP B CA 1
ATOM 4136 C C . TRP A 1 261 ? 8.108 -8.697 27.294 1.00 41.29 642 TRP B C 1
ATOM 4137 O O . TRP A 1 261 ? 9.322 -8.681 27.062 1.00 47.39 642 TRP B O 1
ATOM 4158 N N . LYS A 1 262 ? 7.619 -8.661 28.536 1.00 44.76 643 LYS B N 1
ATOM 4159 C CA . LYS A 1 262 ? 8.515 -8.740 29.684 1.00 42.21 643 LYS B CA 1
ATOM 4160 C C . LYS A 1 262 ? 9.342 -10.018 29.638 1.00 40.10 643 LYS B C 1
ATOM 4161 O O . LYS A 1 262 ? 10.540 -10.006 29.944 1.00 45.39 643 LYS B O 1
ATOM 4180 N N . MET A 1 263 ? 8.718 -11.134 29.256 1.00 38.81 644 MET B N 1
ATOM 4181 C CA . MET A 1 263 ? 9.449 -12.385 29.099 1.00 40.16 644 MET B CA 1
ATOM 4182 C C . MET A 1 263 ? 10.441 -12.326 27.945 1.00 40.22 644 MET B C 1
ATOM 4183 O O . MET A 1 263 ? 11.433 -13.062 27.961 1.00 40.81 644 MET B O 1
ATOM 4197 N N . LEU A 1 264 ? 10.209 -11.461 26.955 1.00 43.47 645 LEU B N 1
ATOM 4198 C CA . LEU A 1 264 ? 11.121 -11.353 25.822 1.00 44.70 645 LEU B CA 1
ATOM 4199 C C . LEU A 1 264 ? 12.258 -10.373 26.071 1.00 45.84 645 LEU B C 1
ATOM 4200 O O . LEU A 1 264 ? 13.374 -10.604 25.590 1.00 48.14 645 LEU B O 1
ATOM 4216 N N . ILE A 1 265 ? 12.019 -9.297 26.831 1.00 45.02 646 ILE B N 1
ATOM 4217 C CA . ILE A 1 265 ? 13.104 -8.384 27.185 1.00 44.31 646 ILE B CA 1
ATOM 4218 C C . ILE A 1 265 ? 13.955 -8.936 28.313 1.00 49.55 646 ILE B C 1
ATOM 4219 O O . ILE A 1 265 ? 14.870 -8.246 28.780 1.00 61.56 646 ILE B O 1
ATOM 4235 N N . LEU A 1 266 ? 13.679 -10.159 28.762 1.00 44.00 647 LEU B N 1
ATOM 4236 C CA . LEU A 1 266 ? 14.467 -10.843 29.778 1.00 39.79 647 LEU B CA 1
ATOM 4237 C C . LEU A 1 266 ? 15.456 -11.821 29.162 1.00 42.19 647 LEU B C 1
ATOM 4238 O O . LEU A 1 266 ? 16.632 -11.829 29.533 1.00 54.57 647 LEU B O 1
ATOM 4254 N N . ILE A 1 267 ? 14.994 -12.663 28.235 1.00 39.50 648 ILE B N 1
ATOM 4255 C CA . ILE A 1 267 ? 15.902 -13.583 27.558 1.00 46.64 648 ILE B CA 1
ATOM 4256 C C . ILE A 1 267 ? 16.958 -12.812 26.779 1.00 51.50 648 ILE B C 1
ATOM 4257 O O . ILE A 1 267 ? 18.108 -13.253 26.676 1.00 56.83 648 ILE B O 1
ATOM 4273 N N . LYS A 1 268 ? 16.597 -11.646 26.235 1.00 51.69 649 LYS B N 1
ATOM 4274 C CA . LYS A 1 268 ? 17.572 -10.815 25.534 1.00 51.75 649 LYS B CA 1
ATOM 4275 C C . LYS A 1 268 ? 18.607 -10.238 26.492 1.00 57.03 649 LYS B C 1
ATOM 4276 O O . LYS A 1 268 ? 19.796 -10.162 26.160 1.00 58.22 649 LYS B O 1
ATOM 4295 N N . GLU A 1 269 ? 18.173 -9.830 27.684 1.00 53.80 650 GLU B N 1
ATOM 4296 C CA . GLU A 1 269 ? 19.038 -9.153 28.641 1.00 44.47 650 GLU B CA 1
ATOM 4297 C C . GLU A 1 269 ? 19.745 -10.112 29.592 1.00 46.83 650 GLU B C 1
ATOM 4298 O O . GLU A 1 269 ? 20.920 -9.903 29.915 1.00 56.86 650 GLU B O 1
ATOM 4310 N N . ASP A 1 270 ? 19.058 -11.160 30.047 1.00 41.44 651 ASP B N 1
ATOM 4311 C CA . ASP A 1 270 ? 19.559 -12.053 31.087 1.00 44.26 651 ASP B CA 1
ATOM 4312 C C . ASP A 1 270 ? 19.895 -13.445 30.573 1.00 49.46 651 ASP B C 1
ATOM 4313 O O . ASP A 1 270 ? 20.966 -13.971 30.887 1.00 60.52 651 ASP B O 1
ATOM 4322 N N . TYR A 1 271 ? 19.007 -14.068 29.795 1.00 47.76 652 TYR B N 1
ATOM 4323 C CA . TYR A 1 271 ? 19.228 -15.444 29.365 1.00 44.52 652 TYR B CA 1
ATOM 4324 C C . TYR A 1 271 ? 20.211 -15.548 28.207 1.00 49.61 652 TYR B C 1
ATOM 4325 O O . TYR A 1 271 ? 20.818 -16.608 28.024 1.00 54.00 652 TYR B O 1
ATOM 4343 N N . PHE A 1 272 ? 20.378 -14.489 27.414 1.00 45.32 653 PHE B N 1
ATOM 4344 C CA . PHE A 1 272 ? 21.389 -14.538 26.360 1.00 53.22 653 PHE B CA 1
ATOM 4345 C C . PHE A 1 272 ? 22.787 -14.592 26.955 1.00 58.60 653 PHE B C 1
ATOM 4346 O O . PHE A 1 272 ? 23.573 -15.468 26.554 1.00 58.06 653 PHE B O 1
ATOM 4363 N N . PRO A 1 273 ? 23.161 -13.732 27.905 1.00 55.83 654 PRO B N 1
ATOM 4364 C CA . PRO A 1 273 ? 24.453 -13.919 28.581 1.00 51.12 654 PRO B CA 1
ATOM 4365 C C . PRO A 1 273 ? 24.604 -15.291 29.211 1.00 56.19 654 PRO B C 1
ATOM 4366 O O . PRO A 1 273 ? 25.725 -15.809 29.288 1.00 64.32 654 PRO B O 1
ATOM 4377 N N . ARG A 1 274 ? 23.505 -15.903 29.659 1.00 59.51 655 ARG B N 1
ATOM 4378 C CA . ARG A 1 274 ? 23.595 -17.225 30.268 1.00 65.65 655 ARG B CA 1
ATOM 4379 C C . ARG A 1 274 ? 24.114 -18.251 29.271 1.00 67.16 655 ARG B C 1
ATOM 4380 O O . ARG A 1 274 ? 24.866 -19.161 29.638 1.00 71.15 655 ARG B O 1
ATOM 4401 N N . ILE A 1 275 ? 23.724 -18.117 28.003 1.00 61.86 656 ILE B N 1
ATOM 4402 C CA . ILE A 1 275 ? 24.112 -19.089 26.986 1.00 58.60 656 ILE B CA 1
ATOM 4403 C C . ILE A 1 275 ? 25.532 -18.843 26.478 1.00 70.80 656 ILE B C 1
ATOM 4404 O O . ILE A 1 275 ? 26.200 -19.783 26.029 1.00 74.46 656 ILE B O 1
ATOM 4420 N N . GLU A 1 276 ? 26.021 -17.600 26.541 1.00 63.24 657 GLU B N 1
ATOM 4421 C CA . GLU A 1 276 ? 27.340 -17.296 25.990 1.00 63.71 657 GLU B CA 1
ATOM 4422 C C . GLU A 1 276 ? 28.437 -18.066 26.717 1.00 69.37 657 GLU B C 1
ATOM 4423 O O . GLU A 1 276 ? 29.419 -18.495 26.097 1.00 70.71 657 GLU B O 1
ATOM 4435 N N . ALA A 1 277 ? 28.295 -18.245 28.032 1.00 60.36 658 ALA B N 1
ATOM 4436 C CA . ALA A 1 277 ? 29.319 -18.952 28.795 1.00 68.66 658 ALA B CA 1
ATOM 4437 C C . ALA A 1 277 ? 29.264 -20.455 28.543 1.00 63.08 658 ALA B C 1
ATOM 4438 O O . ALA A 1 277 ? 30.308 -21.113 28.459 1.00 71.78 658 ALA B O 1
ATOM 4445 N N . ILE A 1 278 ? 28.059 -21.014 28.412 1.00 54.67 659 ILE B N 1
ATOM 4446 C CA . ILE A 1 278 ? 27.908 -22.467 28.345 1.00 63.14 659 ILE B CA 1
ATOM 4447 C C . ILE A 1 278 ? 28.252 -23.036 26.974 1.00 66.02 659 ILE B C 1
ATOM 4448 O O . ILE A 1 278 ? 28.602 -24.220 26.879 1.00 64.88 659 ILE B O 1
ATOM 4464 N N . THR A 1 279 ? 28.193 -22.235 25.915 1.00 60.73 660 THR B N 1
ATOM 4465 C CA . THR A 1 279 ? 28.349 -22.736 24.556 1.00 63.81 660 THR B CA 1
ATOM 4466 C C . THR A 1 279 ? 29.713 -22.333 24.013 1.00 69.17 660 THR B C 1
ATOM 4467 O O . THR A 1 279 ? 30.091 -21.158 24.068 1.00 60.59 660 THR B O 1
ATOM 4478 N N . SER A 1 280 ? 30.439 -23.315 23.485 1.00 70.06 661 SER B N 1
ATOM 4479 C CA . SER A 1 280 ? 31.708 -23.059 22.827 1.00 63.97 661 SER B CA 1
ATOM 4480 C C . SER A 1 280 ? 31.475 -22.363 21.491 1.00 67.89 661 SER B C 1
ATOM 4481 O O . SER A 1 280 ? 30.377 -22.385 20.930 1.00 69.12 661 SER B O 1
ATOM 4489 N N . SER A 1 281 ? 32.534 -21.735 20.977 1.00 78.48 662 SER B N 1
ATOM 4490 C CA . SER A 1 281 ? 32.432 -21.063 19.688 1.00 71.33 662 SER B CA 1
ATOM 4491 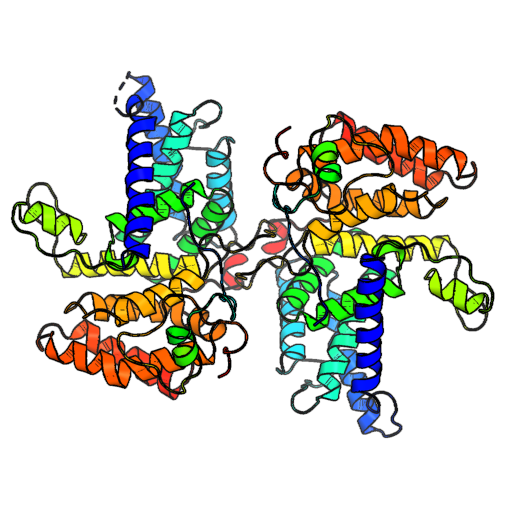C C . SER A 1 281 ? 32.081 -22.035 18.570 1.00 72.06 662 SER B C 1
ATOM 4492 O O . SER A 1 281 ? 31.651 -21.601 17.496 1.00 60.76 662 SER B O 1
ATOM 4500 N N . GLY A 1 282 ? 32.250 -23.338 18.802 1.00 72.37 663 GLY B N 1
ATOM 4501 C CA . GLY A 1 282 ? 31.975 -24.335 17.786 1.00 66.89 663 GLY B CA 1
ATOM 4502 C C . GLY A 1 282 ? 30.501 -24.597 17.555 1.00 70.44 663 GLY B C 1
ATOM 4503 O O . GLY A 1 282 ? 30.143 -25.146 16.508 1.00 76.47 663 GLY B O 1
ATOM 4507 N N . GLN A 1 283 ? 29.641 -24.223 18.503 1.00 57.77 664 GLN B N 1
ATOM 4508 C CA . GLN A 1 283 ? 28.216 -24.533 18.430 1.00 52.89 664 GLN B CA 1
ATOM 4509 C C . GLN A 1 283 ? 27.363 -23.305 18.726 1.00 51.36 664 GLN B C 1
ATOM 4510 O O . GLN A 1 283 ? 26.326 -23.398 19.386 1.00 65.78 664 GLN B O 1
ATOM 4524 N N . MET A 1 284 ? 27.759 -22.141 18.214 1.00 42.17 665 MET B N 1
ATOM 4525 C CA . MET A 1 284 ? 26.971 -20.926 18.391 1.00 43.33 665 MET B CA 1
ATOM 4526 C C . MET A 1 284 ? 25.922 -20.724 17.306 1.00 49.32 665 MET B C 1
ATOM 4527 O O . MET A 1 284 ? 25.183 -19.735 17.363 1.00 51.34 665 MET B O 1
ATOM 4541 N N . GLY A 1 285 ? 25.821 -21.634 16.334 1.00 59.03 666 GLY B N 1
ATOM 4542 C CA . GLY A 1 285 ? 24.881 -21.438 15.241 1.00 56.89 666 GLY B CA 1
ATOM 4543 C C . GLY A 1 285 ? 23.443 -21.292 15.701 1.00 54.22 666 GLY B C 1
ATOM 4544 O O . GLY A 1 285 ? 22.665 -20.551 15.093 1.00 51.85 666 GLY B O 1
ATOM 4548 N N . SER A 1 286 ? 23.075 -21.978 16.785 1.00 46.30 667 SER B N 1
ATOM 4549 C CA . SER A 1 286 ? 21.715 -21.884 17.303 1.00 42.60 667 SER B CA 1
ATOM 4550 C C . SER A 1 286 ? 21.481 -20.543 17.985 1.00 49.16 667 SER B C 1
ATOM 4551 O O . SER A 1 286 ? 20.480 -19.866 17.723 1.00 47.35 667 SER B O 1
ATOM 4559 N N . PHE A 1 287 ? 22.396 -20.146 18.872 1.00 46.89 668 PHE B N 1
ATOM 4560 C CA . PHE A 1 287 ? 22.194 -18.931 19.653 1.00 48.48 668 PHE B CA 1
ATOM 4561 C C . PHE A 1 287 ? 22.182 -17.691 18.769 1.00 48.77 668 PHE B C 1
ATOM 4562 O O . PHE A 1 287 ? 21.508 -16.706 19.093 1.00 48.71 668 PHE B O 1
ATOM 4579 N N . ILE A 1 288 ? 22.903 -17.720 17.648 1.00 46.64 669 ILE B N 1
ATOM 4580 C CA . ILE A 1 288 ? 22.946 -16.553 16.772 1.00 55.16 669 ILE B CA 1
ATOM 4581 C C . ILE A 1 288 ? 21.609 -16.375 16.062 1.00 51.90 669 ILE B C 1
ATOM 4582 O O . ILE A 1 288 ? 21.137 -15.247 15.872 1.00 55.95 669 ILE B O 1
ATOM 4598 N N . ARG A 1 289 ? 20.972 -17.480 15.667 1.00 43.06 670 ARG B N 1
ATOM 4599 C CA . ARG A 1 289 ? 19.665 -17.378 15.030 1.00 43.81 670 ARG B CA 1
ATOM 4600 C C . ARG A 1 289 ? 18.583 -17.052 16.048 1.00 42.59 670 ARG B C 1
ATOM 4601 O O . ARG A 1 289 ? 17.568 -16.438 15.700 1.00 39.13 670 ARG B O 1
ATOM 4622 N N . LEU A 1 290 ? 18.793 -17.423 17.311 1.00 42.30 671 LEU B N 1
ATOM 4623 C CA . LEU A 1 290 ? 17.888 -16.988 18.366 1.00 38.52 671 LEU B CA 1
ATOM 4624 C C . LEU A 1 290 ? 17.943 -15.479 18.550 1.00 49.76 671 LEU B C 1
ATOM 4625 O O . LEU A 1 290 ? 16.932 -14.860 18.902 1.00 54.81 671 LEU B O 1
ATOM 4641 N N . LYS A 1 291 ? 19.100 -14.871 18.279 1.00 50.98 672 LYS B N 1
ATOM 4642 C CA . LYS A 1 291 ? 19.258 -13.434 18.462 1.00 53.64 672 LYS B CA 1
ATOM 4643 C C . LYS A 1 291 ? 18.741 -12.659 17.257 1.00 64.54 672 LYS B C 1
ATOM 4644 O O . LYS A 1 291 ? 18.053 -11.643 17.421 1.00 58.76 672 LYS B O 1
ATOM 4663 N N . GLN A 1 292 ? 19.061 -13.117 16.042 1.00 58.42 673 GLN B N 1
ATOM 4664 C CA . GLN A 1 292 ? 18.502 -12.494 14.847 1.00 61.17 673 GLN B CA 1
ATOM 4665 C C . GLN A 1 292 ? 16.981 -12.498 14.890 1.00 59.66 673 GLN B C 1
ATOM 4666 O O . GLN A 1 292 ? 16.334 -11.548 14.433 1.00 70.48 673 GLN B O 1
ATOM 4680 N N . PHE A 1 293 ? 16.393 -13.556 15.449 1.00 47.72 674 PHE B N 1
ATOM 4681 C CA . PHE A 1 293 ? 14.940 -13.654 15.495 1.00 44.19 674 PHE B CA 1
ATOM 4682 C C . PHE A 1 293 ? 14.338 -12.597 16.413 1.00 47.86 674 PHE B C 1
ATOM 4683 O O . PHE A 1 293 ? 13.286 -12.028 16.102 1.00 49.62 674 PHE B O 1
ATOM 4700 N N . LEU A 1 294 ? 14.998 -12.293 17.532 1.00 48.61 675 LEU B N 1
ATOM 4701 C CA . LEU A 1 294 ? 14.428 -11.330 18.469 1.00 52.26 675 LEU B CA 1
ATOM 4702 C C . LEU A 1 294 ? 14.635 -9.898 17.990 1.00 63.22 675 LEU B C 1
ATOM 4703 O O . LEU A 1 294 ? 13.676 -9.119 17.928 1.00 65.30 675 LEU B O 1
ATOM 4719 N N . GLU A 1 295 ? 15.878 -9.533 17.669 1.00 64.64 676 GLU B N 1
ATOM 4720 C CA . GLU A 1 295 ? 16.216 -8.176 17.248 1.00 71.59 676 GLU B CA 1
ATOM 4721 C C . GLU A 1 295 ? 15.167 -7.615 16.297 1.00 63.21 676 GLU B C 1
ATOM 4722 O O . GLU A 1 295 ? 14.751 -6.460 16.433 1.00 68.48 676 GLU B O 1
ATOM 4734 N N . LYS A 1 296 ? 14.722 -8.434 15.342 1.00 45.84 677 LYS B N 1
ATOM 4735 C CA . LYS A 1 296 ? 13.597 -8.046 14.502 1.00 47.52 677 LYS B CA 1
ATOM 4736 C C . LYS A 1 296 ? 12.347 -7.825 15.344 1.00 60.56 677 LYS B C 1
ATOM 4737 O O . LYS A 1 296 ? 11.773 -6.730 15.355 1.00 64.96 677 LYS B O 1
ATOM 4756 N N . CYS A 1 297 ? 11.931 -8.858 16.082 1.00 60.80 678 CYS B N 1
ATOM 4757 C CA . CYS A 1 297 ? 10.670 -8.797 16.815 1.00 52.08 678 CYS B CA 1
ATOM 4758 C C . CYS A 1 297 ? 10.672 -7.680 17.851 1.00 54.34 678 CYS B C 1
ATOM 4759 O O . CYS A 1 297 ? 9.656 -7.002 18.044 1.00 54.69 678 CYS B O 1
ATOM 4767 N N . LEU A 1 298 ? 11.808 -7.462 18.514 1.00 50.77 679 LEU B N 1
ATOM 4768 C CA . LEU A 1 298 ? 11.860 -6.479 19.592 1.00 57.59 679 LEU B CA 1
ATOM 4769 C C . LEU A 1 298 ? 11.643 -5.065 19.068 1.00 63.57 679 LEU B C 1
ATOM 4770 O O . LEU A 1 298 ? 10.863 -4.295 19.641 1.00 63.38 679 LEU B O 1
ATOM 4786 N N . GLN A 1 299 ? 12.330 -4.700 17.982 1.00 63.71 680 GLN B N 1
ATOM 4787 C CA . GLN A 1 299 ? 12.153 -3.366 17.420 1.00 67.27 680 GLN B CA 1
ATOM 4788 C C . GLN A 1 299 ? 10.893 -3.263 16.568 1.00 69.82 680 GLN B C 1
ATOM 4789 O O . GLN A 1 299 ? 10.293 -2.185 16.490 1.00 85.39 680 GLN B O 1
ATOM 4803 N N . HIS A 1 300 ? 10.469 -4.360 15.932 1.00 61.72 681 HIS B N 1
ATOM 4804 C CA . HIS A 1 300 ? 9.218 -4.348 15.181 1.00 59.99 681 HIS B CA 1
ATOM 4805 C C . HIS A 1 300 ? 7.996 -4.341 16.088 1.00 56.39 681 HIS B C 1
ATOM 4806 O O . HIS A 1 300 ? 6.893 -4.054 15.612 1.00 55.31 681 HIS B O 1
ATOM 4820 N N . LYS A 1 301 ? 8.161 -4.659 17.370 1.00 53.30 682 LYS B N 1
ATOM 4821 C CA . LYS A 1 301 ? 7.054 -4.720 18.318 1.00 52.81 682 LYS B CA 1
ATOM 4822 C C . LYS A 1 301 ? 6.009 -5.743 17.895 1.00 52.88 682 LYS B C 1
ATOM 4823 O O . LYS A 1 301 ? 4.835 -5.630 18.264 1.00 50.92 682 LYS B O 1
ATOM 4842 N N . ASP A 1 302 ? 6.424 -6.737 17.114 1.00 53.05 683 ASP B N 1
ATOM 4843 C CA . ASP A 1 302 ? 5.523 -7.763 16.612 1.00 50.68 683 ASP B CA 1
ATOM 4844 C C . ASP A 1 302 ? 6.333 -9.001 16.259 1.00 48.92 683 ASP B C 1
ATOM 4845 O O . ASP A 1 302 ? 7.486 -8.900 15.829 1.00 46.96 683 ASP B O 1
ATOM 4854 N N . ILE A 1 303 ? 5.723 -10.163 16.457 1.00 48.60 684 ILE B N 1
ATOM 4855 C CA . ILE A 1 303 ? 6.314 -11.444 16.080 1.00 40.60 684 ILE B CA 1
ATOM 4856 C C . ILE A 1 303 ? 5.620 -11.916 14.806 1.00 35.63 684 ILE B C 1
ATOM 4857 O O . ILE A 1 303 ? 4.389 -12.057 14.808 1.00 36.67 684 ILE B O 1
ATOM 4873 N N . PRO A 1 304 ? 6.349 -12.162 13.714 1.00 32.93 685 PRO B N 1
ATOM 4874 C CA . PRO A 1 304 ? 5.692 -12.584 12.471 1.00 34.64 685 PRO B CA 1
ATOM 4875 C C . PRO A 1 304 ? 4.821 -13.814 12.672 1.00 39.06 685 PRO B C 1
ATOM 4876 O O . PRO A 1 304 ? 5.092 -14.661 13.528 1.00 41.79 685 PRO B O 1
ATOM 4887 N N . VAL A 1 305 ? 3.755 -13.891 11.879 1.00 37.34 686 VAL B N 1
ATOM 4888 C CA . VAL A 1 305 ? 2.934 -15.106 11.864 1.00 29.56 686 VAL B CA 1
ATOM 4889 C C . VAL A 1 305 ? 3.777 -16.253 11.324 1.00 33.77 686 VAL B C 1
ATOM 4890 O O . VAL A 1 305 ? 4.541 -16.052 10.357 1.00 43.47 686 VAL B O 1
ATOM 4903 N N . PRO A 1 306 ? 3.689 -17.459 11.881 1.00 34.65 687 PRO B N 1
ATOM 4904 C CA . PRO A 1 306 ? 4.521 -18.565 11.386 1.00 33.30 687 PRO B CA 1
ATOM 4905 C C . PRO A 1 306 ? 4.309 -18.806 9.897 1.00 37.11 687 PRO B C 1
ATOM 4906 O O . PRO A 1 306 ? 3.175 -18.860 9.417 1.00 37.31 687 PRO B O 1
ATOM 4917 N N . LYS A 1 307 ? 5.414 -18.936 9.162 1.00 37.17 688 LYS B N 1
ATOM 4918 C CA . LYS A 1 307 ? 5.325 -19.228 7.736 1.00 42.02 688 LYS B CA 1
ATOM 4919 C C . LYS A 1 307 ? 4.683 -20.597 7.533 1.00 39.99 688 LYS B C 1
ATOM 4920 O O . LYS A 1 307 ? 5.233 -21.618 7.959 1.00 51.68 688 LYS B O 1
ATOM 4939 N N . GLY A 1 308 ? 3.518 -20.620 6.887 1.00 30.31 689 GLY B N 1
ATOM 4940 C CA . GLY A 1 308 ? 2.735 -21.832 6.735 1.00 29.07 689 GLY B CA 1
ATOM 4941 C C . GLY A 1 308 ? 1.431 -21.836 7.502 1.00 31.90 689 GLY B C 1
ATOM 4942 O O . GLY A 1 308 ? 0.695 -22.830 7.431 1.00 26.56 689 GLY B O 1
ATOM 4946 N N . PHE A 1 309 ? 1.135 -20.774 8.252 1.00 28.88 690 PHE B N 1
ATOM 4947 C CA . PHE A 1 309 ? -0.127 -20.674 8.967 1.00 19.88 690 PHE B CA 1
ATOM 4948 C C . PHE A 1 309 ? -1.285 -20.828 7.990 1.00 26.62 690 PHE B C 1
ATOM 4949 O O . PHE A 1 309 ? -1.217 -20.391 6.837 1.00 32.30 690 PHE B O 1
ATOM 4966 N N . LEU A 1 310 ? -2.358 -21.455 8.458 1.00 25.26 691 LEU B N 1
ATOM 4967 C CA . LEU A 1 310 ? -3.531 -21.666 7.624 1.00 27.44 691 LEU B CA 1
ATOM 4968 C C . LEU A 1 310 ? -4.300 -20.357 7.481 1.00 37.07 691 LEU B C 1
ATOM 4969 O O . LEU A 1 310 ? -4.558 -19.665 8.472 1.00 38.46 691 LEU B O 1
ATOM 4985 N N . THR A 1 311 ? -4.676 -20.030 6.247 1.00 42.44 692 THR B N 1
ATOM 4986 C CA . THR A 1 311 ? -5.372 -18.795 5.917 1.00 37.94 692 THR B CA 1
ATOM 4987 C C . THR A 1 311 ? -6.800 -19.092 5.476 1.00 31.66 692 THR B C 1
ATOM 4988 O O . THR A 1 311 ? -7.214 -20.246 5.349 1.00 32.40 692 THR B O 1
ATOM 4999 N N . SER A 1 312 ? -7.554 -18.019 5.224 1.00 37.35 693 SER B N 1
ATOM 5000 C CA . SER A 1 312 ? -8.944 -18.171 4.808 1.00 31.15 693 SER B CA 1
ATOM 5001 C C . SER A 1 312 ? -9.040 -18.867 3.461 1.00 37.67 693 SER B C 1
ATOM 5002 O O . SER A 1 312 ? -9.904 -19.729 3.260 1.00 37.19 693 SER B O 1
ATOM 5010 N N . SER A 1 313 ? -8.158 -18.507 2.525 1.00 37.54 694 SER B N 1
ATOM 5011 C CA . SER A 1 313 ? -8.134 -19.173 1.228 1.00 32.17 694 SER B CA 1
ATOM 5012 C C . SER A 1 313 ? -7.960 -20.679 1.372 1.00 35.23 694 SER B C 1
ATOM 5013 O O . SER A 1 313 ? -8.495 -21.444 0.562 1.00 41.50 694 SER B O 1
ATOM 5021 N N . PHE A 1 314 ? -7.230 -21.125 2.397 1.00 35.68 695 PHE B N 1
ATOM 5022 C CA . PHE A 1 314 ? -7.033 -22.557 2.584 1.00 33.56 695 PHE B CA 1
ATOM 5023 C C . PHE A 1 314 ? -8.329 -23.234 3.003 1.00 31.57 695 PHE B C 1
ATOM 5024 O O . PHE A 1 314 ? -8.649 -24.326 2.520 1.00 41.26 695 PHE B O 1
ATOM 5041 N N . TRP A 1 315 ? -9.104 -22.590 3.872 1.00 25.21 696 TRP B N 1
ATOM 5042 C CA . TRP A 1 315 ? -10.312 -23.207 4.401 1.00 28.65 696 TRP B CA 1
ATOM 5043 C C . TRP A 1 315 ? -11.463 -23.205 3.408 1.00 29.86 696 TRP B C 1
ATOM 5044 O O . TRP A 1 315 ? -12.457 -23.903 3.640 1.00 30.32 696 TRP B O 1
ATOM 5065 N N . ARG A 1 316 ? -11.343 -22.461 2.307 1.00 40.02 697 ARG B N 1
ATOM 5066 C CA . ARG A 1 316 ? -12.327 -22.503 1.234 1.00 36.27 697 ARG B CA 1
ATOM 5067 C C . ARG A 1 316 ? -11.953 -23.523 0.174 1.00 35.50 697 ARG B C 1
ATOM 5068 O O . ARG A 1 316 ? -12.840 -24.149 -0.417 1.00 39.58 697 ARG B O 1
ATOM 5089 N N . SER A 1 317 ? -10.660 -23.700 -0.072 1.00 36.28 698 SER B N 1
ATOM 5090 C CA . SER A 1 317 ? -10.180 -24.673 -1.040 1.00 50.46 698 SER B CA 1
ATOM 5091 C C . SER A 1 317 ? -10.712 -26.061 -0.698 1.00 48.32 698 SER B C 1
ATOM 5092 O O . SER A 1 317 ? -11.040 -26.346 0.455 1.00 37.45 698 SER B O 1
ATOM 5101 N N . GLN B 1 2 ? -38.568 -17.250 40.107 1.00 88.02 383 GLN A N 1
ATOM 5102 C CA . GLN B 1 2 ? -37.632 -16.864 39.058 1.00 89.39 383 GLN A CA 1
ATOM 5103 C C . GLN B 1 2 ? -36.948 -15.546 39.394 1.00 88.29 383 GLN A C 1
ATOM 5104 O O . GLN B 1 2 ? -36.578 -14.784 38.502 1.00 89.20 383 GLN A O 1
ATOM 5117 N N . ASP B 1 3 ? -36.793 -15.281 40.693 1.00 92.35 384 ASP A N 1
ATOM 5118 C CA . ASP B 1 3 ? -36.099 -14.074 41.129 1.00 93.80 384 ASP A CA 1
ATOM 5119 C C . ASP B 1 3 ? -34.685 -14.023 40.564 1.00 91.94 384 ASP A C 1
ATOM 5120 O O . ASP B 1 3 ? -34.231 -12.971 40.098 1.00 85.31 384 ASP A O 1
ATOM 5129 N N . ILE B 1 4 ? -33.971 -15.153 40.607 1.00 97.86 385 ILE A N 1
ATOM 5130 C CA . ILE B 1 4 ? -32.614 -15.221 40.065 1.00 91.13 385 ILE A CA 1
ATOM 5131 C C . ILE B 1 4 ? -32.585 -14.766 38.611 1.00 79.95 385 ILE A C 1
ATOM 5132 O O . ILE B 1 4 ? -31.698 -14.008 38.201 1.00 81.45 385 ILE A O 1
ATOM 5148 N N . THR B 1 5 ? -33.559 -15.207 37.810 1.00 72.89 386 THR A N 1
ATOM 5149 C CA . THR B 1 5 ? -33.571 -14.839 36.398 1.00 66.80 386 THR A CA 1
ATOM 5150 C C . THR B 1 5 ? -34.006 -13.391 36.207 1.00 77.66 386 THR A C 1
ATOM 5151 O O . THR B 1 5 ? -33.445 -12.674 35.368 1.00 74.01 386 THR A O 1
ATOM 5162 N N . MET B 1 6 ? -35.001 -12.940 36.976 1.00 80.85 387 MET A N 1
ATOM 5163 C CA . MET B 1 6 ? -35.492 -11.574 36.823 1.00 71.11 387 MET A CA 1
ATOM 5164 C C . MET B 1 6 ? -34.463 -10.549 37.281 1.00 69.41 387 MET A C 1
ATOM 5165 O O . MET B 1 6 ? -34.401 -9.447 36.723 1.00 68.74 387 MET A O 1
ATOM 5179 N N . GLN B 1 7 ? -33.656 -10.880 38.291 1.00 74.55 388 GLN A N 1
ATOM 5180 C CA . GLN B 1 7 ? -32.548 -10.005 38.660 1.00 73.82 388 GLN A CA 1
ATOM 5181 C C . GLN B 1 7 ? -31.571 -9.862 37.502 1.00 73.70 388 GLN A C 1
ATOM 5182 O O . GLN B 1 7 ? -31.247 -8.746 37.080 1.00 69.81 388 GLN A O 1
ATOM 5196 N N . TRP B 1 8 ? -31.100 -10.992 36.967 1.00 75.37 389 TRP A N 1
ATOM 5197 C CA . TRP B 1 8 ? -30.227 -10.964 35.799 1.00 65.03 389 TRP A CA 1
ATOM 5198 C C . TRP B 1 8 ? -30.904 -10.273 34.622 1.00 59.53 389 TRP A C 1
ATOM 5199 O O . TRP B 1 8 ? -30.257 -9.539 33.866 1.00 54.83 389 TRP A O 1
ATOM 5220 N N . TYR B 1 9 ? -32.210 -10.490 34.458 1.00 63.72 390 TYR A N 1
ATOM 5221 C CA . TYR B 1 9 ? -32.957 -9.799 33.414 1.00 59.44 390 TYR A CA 1
ATOM 5222 C C . TYR B 1 9 ? -32.897 -8.291 33.613 1.00 64.06 390 TYR A C 1
ATOM 5223 O O . TYR B 1 9 ? -32.660 -7.537 32.664 1.00 67.14 390 TYR A O 1
ATOM 5241 N N . GLN B 1 10 ? -33.105 -7.834 34.851 1.00 69.52 391 GLN A N 1
ATOM 5242 C CA . GLN B 1 10 ? -33.073 -6.402 35.126 1.00 66.11 391 GLN A CA 1
ATOM 5243 C C . GLN B 1 10 ? -31.688 -5.823 34.882 1.00 68.60 391 GLN A C 1
ATOM 5244 O O . GLN B 1 10 ? -31.560 -4.715 34.350 1.00 63.77 391 GLN A O 1
ATOM 5258 N N . GLN B 1 11 ? -30.640 -6.560 35.260 1.00 73.44 392 GLN A N 1
ATOM 5259 C CA . GLN B 1 11 ? -29.275 -6.083 35.057 1.00 69.87 392 GLN A CA 1
ATOM 5260 C C . GLN B 1 11 ? -29.037 -5.717 33.599 1.00 61.00 392 GLN A C 1
ATOM 5261 O O . GLN B 1 11 ? -28.647 -4.589 33.283 1.00 57.16 392 GLN A O 1
ATOM 5275 N N . LEU B 1 12 ? -29.278 -6.667 32.693 1.00 64.02 393 LEU A N 1
ATOM 5276 C CA . LEU B 1 12 ? -29.099 -6.394 31.271 1.00 61.97 393 LEU A CA 1
ATOM 5277 C C . LEU B 1 12 ? -30.005 -5.265 30.800 1.00 64.86 393 LEU A C 1
ATOM 5278 O O . LEU B 1 12 ? -29.618 -4.485 29.922 1.00 56.51 393 LEU A O 1
ATOM 5294 N N . GLN B 1 13 ? -31.205 -5.156 31.375 1.00 73.64 394 GLN A N 1
ATOM 5295 C CA . GLN B 1 13 ? -32.131 -4.102 30.972 1.00 65.75 394 GLN A CA 1
ATOM 5296 C C . GLN B 1 13 ? -31.636 -2.730 31.418 1.00 65.21 394 GLN A C 1
ATOM 5297 O O . GLN B 1 13 ? -31.412 -1.838 30.591 1.00 58.67 394 GLN A O 1
ATOM 5311 N N . ASP B 1 14 ? -31.453 -2.540 32.729 1.00 73.93 395 ASP A N 1
ATOM 5312 C CA . ASP B 1 14 ? -30.998 -1.241 33.216 1.00 72.01 395 ASP A CA 1
ATOM 5313 C C . ASP B 1 14 ? -29.577 -0.931 32.756 1.00 69.95 395 ASP A C 1
ATOM 5314 O O . ASP B 1 14 ? -29.224 0.243 32.605 1.00 72.51 395 ASP A O 1
ATOM 5323 N N . ALA B 1 15 ? -28.755 -1.959 32.516 1.00 73.67 396 ALA A N 1
ATOM 5324 C CA . ALA B 1 15 ? -27.404 -1.719 32.014 1.00 70.57 396 ALA A CA 1
ATOM 5325 C C . ALA B 1 15 ? -27.420 -1.238 30.570 1.00 71.84 396 ALA A C 1
ATOM 5326 O O . ALA B 1 15 ? -26.556 -0.448 30.173 1.00 71.36 396 ALA A O 1
ATOM 5333 N N . SER B 1 16 ? -28.374 -1.715 29.766 1.00 69.90 397 SER A N 1
ATOM 5334 C CA . SER B 1 16 ? -28.561 -1.149 28.436 1.00 60.89 397 SER A CA 1
ATOM 5335 C C . SER B 1 16 ? -29.130 0.259 28.522 1.00 68.18 397 SER A C 1
ATOM 5336 O O . SER B 1 16 ? -28.812 1.109 27.684 1.00 67.43 397 SER A O 1
ATOM 5344 N N . MET B 1 17 ? -29.966 0.520 29.531 1.00 71.26 398 MET A N 1
ATOM 5345 C CA . MET B 1 17 ? -30.487 1.866 29.746 1.00 76.67 398 MET A CA 1
ATOM 5346 C C . MET B 1 17 ? -29.364 2.839 30.086 1.00 78.35 398 MET A C 1
ATOM 5347 O O . MET B 1 17 ? -29.408 4.009 29.692 1.00 83.12 398 MET A O 1
ATOM 5361 N N . GLN B 1 18 ? -28.357 2.384 30.838 1.00 68.77 399 GLN A N 1
ATOM 5362 C CA . GLN B 1 18 ? -27.180 3.219 31.051 1.00 65.16 399 GLN A CA 1
ATOM 5363 C C . GLN B 1 18 ? -26.506 3.555 29.729 1.00 72.20 399 GLN A C 1
ATOM 5364 O O . GLN B 1 18 ? -25.930 4.639 29.582 1.00 82.84 399 GLN A O 1
ATOM 5378 N N . CYS B 1 19 ? -26.568 2.643 28.755 1.00 75.63 400 CYS A N 1
ATOM 5379 C CA . CYS B 1 19 ? -26.042 2.943 27.429 1.00 73.33 400 CYS A CA 1
ATOM 5380 C C . CYS B 1 19 ? -26.924 3.957 26.712 1.00 75.07 400 CYS A C 1
ATOM 5381 O O . CYS B 1 19 ? -26.418 4.785 25.947 1.00 72.90 400 CYS A O 1
ATOM 5389 N N . VAL B 1 20 ? -28.238 3.909 26.950 1.00 75.95 401 VAL A N 1
ATOM 5390 C CA . VAL B 1 20 ? -29.147 4.907 26.398 1.00 81.42 401 VAL A CA 1
ATOM 5391 C C . VAL B 1 20 ? -28.750 6.297 26.873 1.00 90.91 401 VAL A C 1
ATOM 5392 O O . VAL B 1 20 ? -29.027 7.291 26.193 1.00 97.09 401 VAL A O 1
ATOM 5405 N N . LEU B 1 21 ? -28.072 6.383 28.019 1.00 89.02 402 LEU A N 1
ATOM 5406 C CA . LEU B 1 21 ? -27.670 7.657 28.597 1.00 88.67 402 LEU A CA 1
ATOM 5407 C C . LEU B 1 21 ? -26.277 8.082 28.157 1.00 86.01 402 LEU A C 1
ATOM 5408 O O . LEU B 1 21 ? -25.977 9.281 28.147 1.00 88.84 402 LEU A O 1
ATOM 5424 N N . THR B 1 22 ? -25.419 7.125 27.793 1.00 85.06 403 THR A N 1
ATOM 5425 C CA . THR B 1 22 ? -24.025 7.443 27.499 1.00 83.60 403 THR A CA 1
ATOM 5426 C C . THR B 1 22 ? -23.861 8.228 26.202 1.00 86.64 403 THR A C 1
ATOM 5427 O O . THR B 1 22 ? -22.972 9.082 26.113 1.00 91.22 403 THR A O 1
ATOM 5438 N N . PHE B 1 23 ? -24.692 7.962 25.189 1.00 83.88 404 PHE A N 1
ATOM 5439 C CA . PHE B 1 23 ? -24.584 8.653 23.909 1.00 88.25 404 PHE A CA 1
ATOM 5440 C C . PHE B 1 23 ? -25.739 9.611 23.634 1.00 94.25 404 PHE A C 1
ATOM 5441 O O . PHE B 1 23 ? -25.969 9.967 22.474 1.00 97.53 404 PHE A O 1
ATOM 5458 N N . GLU B 1 24 ? -26.460 10.060 24.667 1.00 93.82 405 GLU A N 1
ATOM 5459 C CA . GLU B 1 24 ? -27.530 11.026 24.431 1.00 101.10 405 GLU A CA 1
ATOM 5460 C C . GLU B 1 24 ? -27.036 12.252 23.672 1.00 105.01 405 GLU A C 1
ATOM 5461 O O . GLU B 1 24 ? -27.845 12.963 23.068 1.00 113.50 405 GLU A O 1
ATOM 5473 N N . GLY B 1 25 ? -25.727 12.517 23.687 1.00 90.22 406 GLY A N 1
ATOM 5474 C CA . GLY B 1 25 ? -25.188 13.629 22.925 1.00 89.45 406 GLY A CA 1
ATOM 5475 C C . GLY B 1 25 ? -25.218 13.399 21.429 1.00 91.22 406 GLY A C 1
ATOM 5476 O O . GLY B 1 25 ? -25.137 14.361 20.659 1.00 88.40 406 GLY A O 1
ATOM 5480 N N . LEU B 1 26 ? -25.332 12.139 21.003 1.00 93.85 407 LEU A N 1
ATOM 5481 C CA . LEU B 1 26 ? -25.465 11.811 19.588 1.00 101.05 407 LEU A CA 1
ATOM 5482 C C . LEU B 1 26 ? -26.879 12.040 19.063 1.00 104.13 407 LEU A C 1
ATOM 5483 O O . LEU B 1 26 ? -27.055 12.228 17.854 1.00 97.47 407 LEU A O 1
ATOM 5499 N N . THR B 1 27 ? -27.885 11.993 19.936 1.00 106.34 408 THR A N 1
ATOM 5500 C CA . THR B 1 27 ? -29.278 12.266 19.562 1.00 109.82 408 THR A CA 1
ATOM 5501 C C . THR B 1 27 ? -29.430 13.451 18.610 1.00 106.74 408 THR A C 1
ATOM 5502 O O . THR B 1 27 ? -30.015 13.321 17.533 1.00 99.06 408 THR A O 1
ATOM 5513 N N . ASP B 1 31 ? -26.208 19.632 15.013 1.00 91.06 412 ASP A N 1
ATOM 5514 C CA . ASP B 1 31 ? -25.280 20.139 14.009 1.00 111.14 412 ASP A CA 1
ATOM 5515 C C . ASP B 1 31 ? -25.599 19.543 12.644 1.00 117.84 412 ASP A C 1
ATOM 5516 O O . ASP B 1 31 ? -26.356 18.579 12.544 1.00 124.66 412 ASP A O 1
ATOM 5524 N N . SER B 1 32 ? -25.019 20.123 11.591 1.00 126.21 413 SER A N 1
ATOM 5525 C CA . SER B 1 32 ? -25.242 19.608 10.245 1.00 126.06 413 SER A CA 1
ATOM 5526 C C . SER B 1 32 ? -24.392 18.374 9.960 1.00 125.53 413 SER A C 1
ATOM 5527 O O . SER B 1 32 ? -24.879 17.412 9.356 1.00 120.48 413 SER A O 1
ATOM 5535 N N . GLN B 1 33 ? -23.125 18.381 10.385 1.00 130.69 414 GLN A N 1
ATOM 5536 C CA . GLN B 1 33 ? -22.250 17.233 10.164 1.00 129.65 414 GLN A CA 1
ATOM 5537 C C . GLN B 1 33 ? -22.421 16.158 11.230 1.00 128.30 414 GLN A C 1
ATOM 5538 O O . GLN B 1 33 ? -22.231 14.972 10.940 1.00 125.75 414 GLN A O 1
ATOM 5552 N N . ALA B 1 34 ? -22.762 16.546 12.463 1.00 127.17 415 ALA A N 1
ATOM 5553 C CA . ALA B 1 34 ? -22.973 15.559 13.517 1.00 120.73 415 ALA A CA 1
ATOM 5554 C C . ALA B 1 34 ? -24.101 14.599 13.161 1.00 120.07 415 ALA A C 1
ATOM 5555 O O . ALA B 1 34 ? -24.066 13.428 13.553 1.00 112.34 415 ALA A O 1
ATOM 5562 N N . LYS B 1 35 ? -25.108 15.074 12.423 1.00 121.70 416 LYS A N 1
ATOM 5563 C CA . LYS B 1 35 ? -26.159 14.183 11.946 1.00 115.84 416 LYS A CA 1
ATOM 5564 C C . LYS B 1 35 ? -25.639 13.253 10.859 1.00 110.61 416 LYS A C 1
ATOM 5565 O O . LYS B 1 35 ? -26.101 12.112 10.747 1.00 111.73 416 LYS A O 1
ATOM 5584 N N . LYS B 1 36 ? -24.689 13.724 10.047 1.00 105.82 417 LYS A N 1
ATOM 5585 C CA . LYS B 1 36 ? -24.111 12.880 9.007 1.00 105.16 417 LYS A CA 1
ATOM 5586 C C . LYS B 1 36 ? -23.332 11.721 9.617 1.00 103.70 417 LYS A C 1
ATOM 5587 O O . LYS B 1 36 ? -23.326 10.612 9.069 1.00 100.93 417 LYS A O 1
ATOM 5606 N N . ILE B 1 37 ? -22.667 11.959 10.749 1.00 107.62 418 ILE A N 1
ATOM 5607 C CA . ILE B 1 37 ? -21.907 10.901 11.413 1.00 103.35 418 ILE A CA 1
ATOM 5608 C C . ILE B 1 37 ? -22.848 9.841 11.975 1.00 89.49 418 ILE A C 1
ATOM 5609 O O . ILE B 1 37 ? -22.634 8.638 11.786 1.00 95.46 418 ILE A O 1
ATOM 5625 N N . LYS B 1 38 ? -23.891 10.271 12.690 1.00 86.52 419 LYS A N 1
ATOM 5626 C CA . LYS B 1 38 ? -24.834 9.326 13.283 1.00 78.67 419 LYS A CA 1
ATOM 5627 C C . LYS B 1 38 ? -25.401 8.387 12.226 1.00 79.05 419 LYS A C 1
ATOM 5628 O O . LYS B 1 38 ? -25.482 7.171 12.435 1.00 79.11 419 LYS A O 1
ATOM 5647 N N . MET B 1 39 ? -25.803 8.938 11.079 1.00 79.13 420 MET A N 1
ATOM 5648 C CA . MET B 1 39 ? -26.320 8.102 10.002 1.00 71.76 420 MET A CA 1
ATOM 5649 C C . MET B 1 39 ? -25.232 7.190 9.450 1.00 75.52 420 MET A C 1
ATOM 5650 O O . MET B 1 39 ? -25.488 6.017 9.162 1.00 79.85 420 MET A O 1
ATOM 5664 N N . ASP B 1 40 ? -24.011 7.711 9.298 1.00 79.57 421 ASP A N 1
ATOM 5665 C CA . ASP B 1 40 ? -22.926 6.916 8.731 1.00 77.80 421 ASP A CA 1
ATOM 5666 C C . ASP B 1 40 ? -22.592 5.707 9.595 1.00 72.63 421 ASP A C 1
ATOM 5667 O O . ASP B 1 40 ? -22.226 4.652 9.065 1.00 76.10 421 ASP A O 1
ATOM 5676 N N . LEU B 1 41 ? -22.700 5.837 10.919 1.00 67.58 422 LEU A N 1
ATOM 5677 C CA . LEU B 1 41 ? -22.476 4.692 11.796 1.00 61.14 422 LEU A CA 1
ATOM 5678 C C . LEU B 1 41 ? -23.690 3.770 11.825 1.00 67.76 422 LEU A C 1
ATOM 5679 O O . LEU B 1 41 ? -23.555 2.551 11.670 1.00 64.43 422 LEU A O 1
ATOM 5695 N N . GLN B 1 42 ? -24.885 4.335 12.020 1.00 66.78 423 GLN A N 1
ATOM 5696 C CA . GLN B 1 42 ? -26.099 3.529 11.946 1.00 60.78 423 GLN A CA 1
ATOM 5697 C C . GLN B 1 42 ? -26.206 2.810 10.608 1.00 57.99 423 GLN A C 1
ATOM 5698 O O . GLN B 1 42 ? -26.755 1.704 10.540 1.00 60.78 423 GLN A O 1
ATOM 5712 N N . LYS B 1 43 ? -25.672 3.408 9.540 1.00 61.50 424 LYS A N 1
ATOM 5713 C CA . LYS B 1 43 ? -25.730 2.791 8.219 1.00 59.50 424 LYS A CA 1
ATOM 5714 C C . LYS B 1 43 ? -24.667 1.710 8.071 1.00 56.26 424 LYS A C 1
ATOM 5715 O O . LYS B 1 43 ? -24.972 0.577 7.682 1.00 50.84 424 LYS A O 1
ATOM 5734 N N . ALA B 1 44 ? -23.414 2.044 8.370 1.00 62.44 425 ALA A N 1
ATOM 5735 C CA . ALA B 1 44 ? -22.301 1.113 8.227 1.00 58.04 425 ALA A CA 1
ATOM 5736 C C . ALA B 1 44 ? -22.251 0.069 9.338 1.00 53.04 425 ALA A C 1
ATOM 5737 O O . ALA B 1 44 ? -21.240 -0.633 9.462 1.00 49.35 425 ALA A O 1
ATOM 5744 N N . ALA B 1 45 ? -23.311 -0.045 10.142 1.00 53.84 426 ALA A N 1
ATOM 5745 C CA . ALA B 1 45 ? -23.385 -1.030 11.211 1.00 46.88 426 ALA A CA 1
ATOM 5746 C C . ALA B 1 45 ? -24.622 -1.913 11.135 1.00 50.24 426 ALA A C 1
ATOM 5747 O O . ALA B 1 45 ? -24.820 -2.747 12.026 1.00 49.17 426 ALA A O 1
ATOM 5754 N N . THR B 1 46 ? -25.460 -1.748 10.112 1.00 50.97 427 THR A N 1
ATOM 5755 C CA . THR B 1 46 ? -26.658 -2.558 9.945 1.00 41.37 427 THR A CA 1
ATOM 5756 C C . THR B 1 46 ? -26.804 -3.148 8.556 1.00 43.06 427 THR A C 1
ATOM 5757 O O . THR B 1 46 ? -27.490 -4.169 8.413 1.00 40.32 427 THR A O 1
ATOM 5768 N N . ILE B 1 47 ? -26.195 -2.551 7.530 1.00 44.61 428 ILE A N 1
ATOM 5769 C CA . ILE B 1 47 ? -26.196 -3.177 6.210 1.00 47.36 428 ILE A CA 1
ATOM 5770 C C . ILE B 1 47 ? -25.506 -4.532 6.250 1.00 48.00 428 ILE A C 1
ATOM 5771 O O . ILE B 1 47 ? -26.064 -5.501 5.711 1.00 53.54 428 ILE A O 1
ATOM 5787 N N . PRO B 1 48 ? -24.332 -4.685 6.874 1.00 48.01 429 PRO A N 1
ATOM 5788 C CA . PRO B 1 48 ? -23.640 -5.984 6.818 1.00 38.16 429 PRO A CA 1
ATOM 5789 C C . PRO B 1 48 ? -24.464 -7.126 7.378 1.00 28.37 429 PRO A C 1
ATOM 5790 O O . PRO B 1 48 ? -24.437 -8.233 6.825 1.00 35.30 429 PRO A O 1
ATOM 5801 N N . VAL B 1 49 ? -25.200 -6.888 8.465 1.00 26.50 430 VAL A N 1
ATOM 5802 C CA . VAL B 1 49 ? -26.019 -7.943 9.054 1.00 29.12 430 VAL A CA 1
ATOM 5803 C C . VAL B 1 49 ? -27.155 -8.322 8.115 1.00 37.45 430 VAL A C 1
ATOM 5804 O O . VAL B 1 49 ? -27.618 -9.468 8.120 1.00 43.98 430 VAL A O 1
ATOM 5817 N N . SER B 1 50 ? -27.628 -7.375 7.302 1.00 41.95 431 SER A N 1
ATOM 5818 C CA . SER B 1 50 ? -28.718 -7.657 6.377 1.00 35.35 431 SER A CA 1
ATOM 5819 C C . SER B 1 50 ? -28.285 -8.536 5.210 1.00 31.23 431 SER A C 1
ATOM 5820 O O . SER B 1 50 ? -29.144 -9.153 4.572 1.00 36.12 431 SER A O 1
ATOM 5828 N N . GLN B 1 51 ? -26.987 -8.607 4.908 1.00 30.99 432 GLN A N 1
ATOM 5829 C CA . GLN B 1 51 ? -26.503 -9.424 3.799 1.00 39.84 432 GLN A CA 1
ATOM 5830 C C . GLN B 1 51 ? -26.089 -10.827 4.219 1.00 38.98 432 GLN A C 1
ATOM 5831 O O . GLN B 1 51 ? -25.676 -11.611 3.360 1.00 40.16 432 GLN A O 1
ATOM 5845 N N . ILE B 1 52 ? -26.191 -11.169 5.504 1.00 40.27 433 ILE A N 1
ATOM 5846 C CA . ILE B 1 52 ? -25.696 -12.463 5.959 1.00 36.38 433 ILE A CA 1
ATOM 5847 C C . ILE B 1 52 ? -26.527 -13.600 5.377 1.00 39.33 433 ILE A C 1
ATOM 5848 O O . ILE B 1 52 ? -26.007 -14.694 5.125 1.00 45.68 433 ILE A O 1
ATOM 5864 N N . SER B 1 53 ? -27.812 -13.357 5.126 1.00 43.27 434 SER A N 1
ATOM 5865 C CA . SER B 1 53 ? -28.710 -14.358 4.562 1.00 48.80 434 SER A CA 1
ATOM 5866 C C . SER B 1 53 ? -28.510 -14.590 3.071 1.00 50.85 434 SER A C 1
ATOM 5867 O O . SER B 1 53 ? -28.995 -15.602 2.555 1.00 57.48 434 SER A O 1
ATOM 5875 N N . THR B 1 54 ? -27.805 -13.696 2.374 1.00 44.66 435 THR A N 1
ATOM 5876 C CA . THR B 1 54 ? -27.817 -13.656 0.917 1.00 49.10 435 THR A CA 1
ATOM 5877 C C . THR B 1 54 ? -26.428 -13.863 0.324 1.00 55.11 435 THR A C 1
ATOM 5878 O O . THR B 1 54 ? -26.181 -13.471 -0.822 1.00 59.39 435 THR A O 1
ATOM 5889 N N . ILE B 1 55 ? -25.522 -14.488 1.072 1.00 49.49 436 ILE A N 1
ATOM 5890 C CA . ILE B 1 55 ? -24.125 -14.609 0.686 1.00 43.47 436 ILE A CA 1
ATOM 5891 C C . ILE B 1 55 ? -23.712 -16.076 0.745 1.00 46.66 436 ILE A C 1
ATOM 5892 O O . ILE B 1 55 ? -24.393 -16.918 1.329 1.00 48.31 436 ILE A O 1
ATOM 5908 N N . ALA B 1 56 ? -22.573 -16.366 0.120 1.00 36.97 437 ALA A N 1
ATOM 5909 C CA . ALA B 1 56 ? -21.978 -17.691 0.143 1.00 37.89 437 ALA A CA 1
ATOM 5910 C C . ALA B 1 56 ? -21.089 -17.812 1.373 1.00 38.34 437 ALA A C 1
ATOM 5911 O O . ALA B 1 56 ? -20.437 -16.847 1.784 1.00 41.91 437 ALA A O 1
ATOM 5918 N N . GLY B 1 57 ? -21.050 -19.013 1.952 1.00 31.97 438 GLY A N 1
ATOM 5919 C CA . GLY B 1 57 ? -20.265 -19.193 3.159 1.00 32.87 438 GLY A CA 1
ATOM 5920 C C . GLY B 1 57 ? -18.797 -18.881 2.958 1.00 35.85 438 GLY A C 1
ATOM 5921 O O . GLY B 1 57 ? -18.128 -18.412 3.884 1.00 45.81 438 GLY A O 1
ATOM 5925 N N . SER B 1 58 ? -18.283 -19.104 1.746 1.00 30.02 439 SER A N 1
ATOM 5926 C CA . SER B 1 58 ? -16.896 -18.754 1.459 1.00 34.82 439 SER A CA 1
ATOM 5927 C C . SER B 1 58 ? -16.668 -17.260 1.640 1.00 36.31 439 SER A C 1
ATOM 5928 O O . SER B 1 58 ? -15.589 -16.833 2.067 1.00 37.15 439 SER A O 1
ATOM 5936 N N . LYS B 1 59 ? -17.665 -16.454 1.283 1.00 36.72 440 LYS A N 1
ATOM 5937 C CA . LYS B 1 59 ? -17.624 -15.004 1.422 1.00 36.51 440 LYS A CA 1
ATOM 5938 C C . LYS B 1 59 ? -18.120 -14.501 2.774 1.00 32.27 440 LYS A C 1
ATOM 5939 O O . LYS B 1 59 ? -17.857 -13.343 3.114 1.00 34.76 440 LYS A O 1
ATOM 5958 N N . LEU B 1 60 ? -18.835 -15.327 3.545 1.00 30.57 441 LEU A N 1
ATOM 5959 C CA . LEU B 1 60 ? -19.408 -14.867 4.809 1.00 29.40 441 LEU A CA 1
ATOM 5960 C C . LEU B 1 60 ? -18.359 -14.347 5.785 1.00 25.11 441 LEU A C 1
ATOM 5961 O O . LEU B 1 60 ? -18.702 -13.573 6.683 1.00 28.30 441 LEU A O 1
ATOM 5977 N N . LYS B 1 61 ? -17.092 -14.729 5.629 1.00 30.38 442 LYS A N 1
ATOM 5978 C CA . LYS B 1 61 ? -16.065 -14.202 6.522 1.00 29.79 442 LYS A CA 1
ATOM 5979 C C . LYS B 1 61 ? -15.813 -12.721 6.264 1.00 26.45 442 LYS A C 1
ATOM 5980 O O . LYS B 1 61 ? -15.373 -12.004 7.170 1.00 26.63 442 LYS A O 1
ATOM 5999 N N . GLU B 1 62 ? -16.080 -12.251 5.042 1.00 30.28 443 GLU A N 1
ATOM 6000 C CA . GLU B 1 62 ? -15.913 -10.833 4.730 1.00 28.81 443 GLU A CA 1
ATOM 6001 C C . GLU B 1 62 ? -16.767 -9.956 5.636 1.00 25.20 443 GLU A C 1
ATOM 6002 O O . GLU B 1 62 ? -16.308 -8.911 6.110 1.00 29.74 443 GLU A O 1
ATOM 6014 N N . ILE B 1 63 ? -18.022 -10.347 5.867 1.00 28.15 444 ILE A N 1
ATOM 6015 C CA . ILE B 1 63 ? -18.904 -9.550 6.716 1.00 26.83 444 ILE A CA 1
ATOM 6016 C C . ILE B 1 63 ? -18.451 -9.611 8.169 1.00 23.78 444 ILE A C 1
ATOM 6017 O O . ILE B 1 63 ? -18.513 -8.610 8.891 1.00 28.92 444 ILE A O 1
ATOM 6033 N N . PHE B 1 64 ? -18.004 -10.782 8.626 1.00 22.52 445 PHE A N 1
ATOM 6034 C CA . PHE B 1 64 ? -17.544 -10.908 10.005 1.00 21.74 445 PHE A CA 1
ATOM 6035 C C . PHE B 1 64 ? -16.373 -9.974 10.271 1.00 27.93 445 PHE A C 1
ATOM 6036 O O . PHE B 1 64 ? -16.356 -9.250 11.274 1.00 36.32 445 PHE A O 1
ATOM 6053 N N . ASP B 1 65 ? -15.380 -9.975 9.381 1.00 27.81 446 ASP A N 1
ATOM 6054 C CA . ASP B 1 65 ? -14.236 -9.091 9.566 1.00 28.58 446 ASP A CA 1
ATOM 6055 C C . ASP B 1 65 ? -14.652 -7.633 9.436 1.00 31.22 446 ASP A C 1
ATOM 6056 O O . ASP B 1 65 ? -14.177 -6.777 10.189 1.00 37.60 446 ASP A O 1
ATOM 6065 N N . LYS B 1 66 ? -15.552 -7.336 8.495 1.00 32.91 447 LYS A N 1
ATOM 6066 C CA . LYS B 1 66 ? -16.019 -5.965 8.322 1.00 32.53 447 LYS A CA 1
ATOM 6067 C C . LYS B 1 66 ? -16.721 -5.464 9.577 1.00 33.98 447 LYS A C 1
ATOM 6068 O O . LYS B 1 66 ? -16.586 -4.293 9.947 1.00 48.69 447 LYS A O 1
ATOM 6087 N N . ILE B 1 67 ? -17.465 -6.336 10.256 1.00 31.11 448 ILE A N 1
ATOM 6088 C CA . ILE B 1 67 ? -18.063 -5.947 11.529 1.00 22.85 448 ILE A CA 1
ATOM 6089 C C . ILE B 1 67 ? -16.986 -5.855 12.599 1.00 30.12 448 ILE A C 1
ATOM 6090 O O . ILE B 1 67 ? -16.955 -4.906 13.391 1.00 40.22 448 ILE A O 1
ATOM 6106 N N . HIS B 1 68 ? -16.077 -6.833 12.629 1.00 29.47 449 HIS A N 1
ATOM 6107 C CA . HIS B 1 68 ? -15.010 -6.833 13.622 1.00 32.59 449 HIS A CA 1
ATOM 6108 C C . HIS B 1 68 ? -14.088 -5.634 13.438 1.00 37.86 449 HIS A C 1
ATOM 6109 O O . HIS B 1 68 ? -13.652 -5.020 14.418 1.00 38.79 449 HIS A O 1
ATOM 6123 N N . SER B 1 69 ? -13.786 -5.282 12.190 1.00 37.77 450 SER A N 1
ATOM 6124 C CA . SER B 1 69 ? -12.916 -4.141 11.931 1.00 38.88 450 SER A CA 1
ATOM 6125 C C . SER B 1 69 ? -13.566 -2.850 12.409 1.00 47.25 450 SER A C 1
ATOM 6126 O O . SER B 1 69 ? -13.005 -2.127 13.241 1.00 52.98 450 SER A O 1
ATOM 6134 N N . LEU B 1 70 ? -14.765 -2.554 11.899 1.00 45.30 451 LEU A N 1
ATOM 6135 C CA . LEU B 1 70 ? -15.469 -1.338 12.292 1.00 44.81 451 LEU A CA 1
ATOM 6136 C C . LEU B 1 70 ? -15.573 -1.233 13.804 1.00 42.00 451 LEU A C 1
ATOM 6137 O O . LEU B 1 70 ? -15.412 -0.150 14.378 1.00 52.28 451 LEU A O 1
ATOM 6153 N N . LEU B 1 71 ? -15.810 -2.361 14.464 1.00 36.51 452 LEU A N 1
ATOM 6154 C CA . LEU B 1 71 ? -16.088 -2.355 15.890 1.00 37.53 452 LEU A CA 1
ATOM 6155 C C . LEU B 1 71 ? -14.816 -2.360 16.728 1.00 38.04 452 LEU A C 1
ATOM 6156 O O . LEU B 1 71 ? -14.835 -1.896 17.872 1.00 31.29 452 LEU A O 1
ATOM 6172 N N . SER B 1 72 ? -13.712 -2.874 16.187 1.00 51.17 453 SER A N 1
ATOM 6173 C CA . SER B 1 72 ? -12.459 -2.915 16.929 1.00 48.36 453 SER A CA 1
ATOM 6174 C C . SER B 1 72 ? -11.678 -1.609 16.839 1.00 46.83 453 SER A C 1
ATOM 6175 O O . SER B 1 72 ? -10.734 -1.416 17.612 1.00 45.42 453 SER A O 1
ATOM 6183 N N . GLY B 1 73 ? -12.055 -0.712 15.929 1.00 44.48 454 GLY A N 1
ATOM 6184 C CA . GLY B 1 73 ? -11.371 0.554 15.761 1.00 46.23 454 GLY A CA 1
ATOM 6185 C C . GLY B 1 73 ? -10.932 0.766 14.329 1.00 53.29 454 GLY A C 1
ATOM 6186 O O . GLY B 1 73 ? -10.763 1.905 13.885 1.00 68.87 454 GLY A O 1
ATOM 6190 N N . LYS B 1 74 ? -10.746 -0.329 13.596 1.00 49.99 455 LYS A N 1
ATOM 6191 C CA . LYS B 1 74 ? -10.309 -0.242 12.216 1.00 56.34 455 LYS A CA 1
ATOM 6192 C C . LYS B 1 74 ? -11.379 0.425 11.351 1.00 55.06 455 LYS A C 1
ATOM 6193 O O . LYS B 1 74 ? -12.545 0.520 11.745 1.00 50.34 455 LYS A O 1
ATOM 6212 N N . PRO B 1 75 ? -11.004 0.897 10.164 1.00 63.85 456 PRO A N 1
ATOM 6213 C CA . PRO B 1 75 ? -11.977 1.503 9.253 1.00 70.56 456 PRO A CA 1
ATOM 6214 C C . PRO B 1 75 ? -12.655 0.475 8.356 1.00 72.88 456 PRO A C 1
ATOM 6215 O O . PRO B 1 75 ? -12.165 -0.637 8.148 1.00 72.59 456 PRO A O 1
ATOM 6226 N N . VAL B 1 76 ? -13.803 0.881 7.817 1.00 71.11 457 VAL A N 1
ATOM 6227 C CA . VAL B 1 76 ? -14.608 0.034 6.947 1.00 63.80 457 VAL A CA 1
ATOM 6228 C C . VAL B 1 76 ? -15.183 0.889 5.829 1.00 69.67 457 VAL A C 1
ATOM 6229 O O . VAL B 1 76 ? -15.416 2.090 5.993 1.00 73.96 457 VAL A O 1
ATOM 6242 N N . GLN B 1 77 ? -15.403 0.261 4.678 1.00 74.26 458 GLN A N 1
ATOM 6243 C CA . GLN B 1 77 ? -15.956 0.956 3.527 1.00 70.03 458 GLN A CA 1
ATOM 6244 C C . GLN B 1 77 ? -17.472 1.026 3.662 1.00 76.79 458 GLN A C 1
ATOM 6245 O O . GLN B 1 77 ? -18.143 -0.009 3.746 1.00 72.50 458 GLN A O 1
ATOM 6259 N N . SER B 1 78 ? -18.005 2.247 3.705 1.00 93.91 459 SER A N 1
ATOM 6260 C CA . SER B 1 78 ? -19.443 2.499 3.652 1.00 93.20 459 SER A CA 1
ATOM 6261 C C . SER B 1 78 ? -19.698 3.471 2.508 1.00 106.00 459 SER A C 1
ATOM 6262 O O . SER B 1 78 ? -19.401 4.664 2.627 1.00 108.69 459 SER A O 1
ATOM 6270 N N . GLY B 1 79 ? -20.246 2.968 1.407 1.00 104.77 460 GLY A N 1
ATOM 6271 C CA . GLY B 1 79 ? -20.445 3.797 0.235 1.00 103.95 460 GLY A CA 1
ATOM 6272 C C . GLY B 1 79 ? -19.138 4.096 -0.473 1.00 108.33 460 GLY A C 1
ATOM 6273 O O . GLY B 1 79 ? -18.434 3.176 -0.900 1.00 107.57 460 GLY A O 1
ATOM 6277 N N . GLY B 1 80 ? -18.800 5.378 -0.592 1.00 115.26 461 GLY A N 1
ATOM 6278 C CA . GLY B 1 80 ? -17.561 5.796 -1.221 1.00 114.69 461 GLY A CA 1
ATOM 6279 C C . GLY B 1 80 ? -16.474 6.138 -0.224 1.00 104.94 461 GLY A C 1
ATOM 6280 O O . GLY B 1 80 ? -15.349 5.638 -0.325 1.00 97.42 461 GLY A O 1
ATOM 6284 N N . ARG B 1 81 ? -16.799 6.987 0.748 1.00 106.58 462 ARG A N 1
ATOM 6285 C CA . ARG B 1 81 ? -15.820 7.411 1.734 1.00 105.37 462 ARG A CA 1
ATOM 6286 C C . ARG B 1 81 ? -15.677 6.351 2.824 1.00 96.35 462 ARG A C 1
ATOM 6287 O O . ARG B 1 81 ? -16.574 5.537 3.060 1.00 88.65 462 ARG A O 1
ATOM 6308 N N . SER B 1 82 ? -14.526 6.368 3.490 1.00 92.59 463 SER A N 1
ATOM 6309 C CA . SER B 1 82 ? -14.235 5.409 4.546 1.00 80.46 463 SER A CA 1
ATOM 6310 C C . SER B 1 82 ? -14.712 5.938 5.892 1.00 79.04 463 SER A C 1
ATOM 6311 O O . SER B 1 82 ? -14.590 7.131 6.183 1.00 85.90 463 SER A O 1
ATOM 6319 N N . VAL B 1 83 ? -15.251 5.036 6.712 1.00 79.31 464 VAL A N 1
ATOM 6320 C CA . VAL B 1 83 ? -15.781 5.372 8.029 1.00 78.31 464 VAL A CA 1
ATOM 6321 C C . VAL B 1 83 ? -14.913 4.687 9.076 1.00 70.68 464 VAL A C 1
ATOM 6322 O O . VAL B 1 83 ? -14.366 3.603 8.844 1.00 69.75 464 VAL A O 1
ATOM 6335 N N . SER B 1 84 ? -14.791 5.327 10.240 1.00 72.84 465 SER A N 1
ATOM 6336 C CA . SER B 1 84 ? -14.024 4.785 11.353 1.00 65.21 465 SER A CA 1
ATOM 6337 C C . SER B 1 84 ? -14.723 5.123 12.663 1.00 64.99 465 SER A C 1
ATOM 6338 O O . SER B 1 84 ? -15.721 5.851 12.695 1.00 63.40 465 SER A O 1
ATOM 6346 N N . VAL B 1 85 ? -14.174 4.585 13.751 1.00 75.18 466 VAL A N 1
ATOM 6347 C CA . VAL B 1 85 ? -14.734 4.724 15.092 1.00 77.92 466 VAL A CA 1
ATOM 6348 C C . VAL B 1 85 ? -13.607 5.093 16.053 1.00 76.15 466 VAL A C 1
ATOM 6349 O O . VAL B 1 85 ? -13.852 5.439 17.215 1.00 70.42 466 VAL A O 1
ATOM 6362 N N . THR B 1 86 ? -12.365 5.026 15.578 1.00 78.12 467 THR A N 1
ATOM 6363 C CA . THR B 1 86 ? -11.227 5.352 16.427 1.00 80.59 467 THR A CA 1
ATOM 6364 C C . THR B 1 86 ? -11.363 6.768 16.969 1.00 85.34 467 THR A C 1
ATOM 6365 O O . THR B 1 86 ? -11.687 7.703 16.230 1.00 84.30 467 THR A O 1
ATOM 6376 N N . LEU B 1 87 ? -11.104 6.919 18.267 1.00 87.88 468 LEU A N 1
ATOM 6377 C CA . LEU B 1 87 ? -11.285 8.190 18.965 1.00 91.03 468 LEU A CA 1
ATOM 6378 C C . LEU B 1 87 ? -12.714 8.704 18.787 1.00 88.26 468 LEU A C 1
ATOM 6379 O O . LEU B 1 87 ? -12.954 9.900 18.609 1.00 77.23 468 LEU A O 1
ATOM 6395 N N . ASN B 1 88 ? -13.673 7.782 18.835 1.00 89.55 469 ASN A N 1
ATOM 6396 C CA . ASN B 1 88 ? -15.098 8.101 18.733 1.00 82.82 469 ASN A CA 1
ATOM 6397 C C . ASN B 1 88 ? -15.860 7.364 19.832 1.00 79.25 469 ASN A C 1
ATOM 6398 O O . ASN B 1 88 ? -16.677 6.479 19.561 1.00 72.33 469 ASN A O 1
ATOM 6409 N N . PRO B 1 89 ? -15.603 7.707 21.100 1.00 81.39 470 PRO A N 1
ATOM 6410 C CA . PRO B 1 89 ? -16.166 6.907 22.204 1.00 69.15 470 PRO A CA 1
ATOM 6411 C C . PRO B 1 89 ? -17.682 6.808 22.209 1.00 71.97 470 PRO A C 1
ATOM 6412 O O . PRO B 1 89 ? -18.213 5.773 22.630 1.00 79.64 470 PRO A O 1
ATOM 6423 N N . GLN B 1 90 ? -18.404 7.840 21.768 1.00 75.28 471 GLN A N 1
ATOM 6424 C CA . GLN B 1 90 ? -19.850 7.693 21.630 1.00 79.96 471 GLN A CA 1
ATOM 6425 C C . GLN B 1 90 ? -20.209 6.904 20.379 1.00 74.33 471 GLN A C 1
ATOM 6426 O O . GLN B 1 90 ? -21.187 6.149 20.390 1.00 72.83 471 GLN A O 1
ATOM 6440 N N . GLY B 1 91 ? -19.431 7.051 19.305 1.00 66.64 472 GLY A N 1
ATOM 6441 C CA . GLY B 1 91 ? -19.676 6.251 18.117 1.00 63.99 472 GLY A CA 1
ATOM 6442 C C . GLY B 1 91 ? -19.448 4.774 18.375 1.00 61.56 472 GLY A C 1
ATOM 6443 O O . GLY B 1 91 ? -20.147 3.921 17.823 1.00 65.38 472 GLY A O 1
ATOM 6447 N N . LEU B 1 92 ? -18.459 4.454 19.213 1.00 61.69 473 LEU A N 1
ATOM 6448 C CA . LEU B 1 92 ? -18.222 3.069 19.606 1.00 59.53 473 LEU A CA 1
ATOM 6449 C C . LEU B 1 92 ? -19.396 2.520 20.410 1.00 64.15 473 LEU A C 1
ATOM 6450 O O . LEU B 1 92 ? -19.905 1.430 20.123 1.00 60.18 473 LEU A O 1
ATOM 6466 N N . ASP B 1 93 ? -19.824 3.249 21.445 1.00 63.72 474 ASP A N 1
ATOM 6467 C CA . ASP B 1 93 ? -20.993 2.830 22.211 1.00 63.99 474 ASP A CA 1
ATOM 6468 C C . ASP B 1 93 ? -22.274 2.909 21.392 1.00 57.89 474 ASP A C 1
ATOM 6469 O O . ASP B 1 93 ? -23.241 2.205 21.705 1.00 47.11 474 ASP A O 1
ATOM 6478 N N . PHE B 1 94 ? -22.300 3.739 20.349 1.00 56.74 475 PHE A N 1
ATOM 6479 C CA . PHE B 1 94 ? -23.483 3.845 19.504 1.00 55.61 475 PHE A CA 1
ATOM 6480 C C . PHE B 1 94 ? -23.582 2.671 18.539 1.00 50.42 475 PHE A C 1
ATOM 6481 O O . PHE B 1 94 ? -24.684 2.189 18.257 1.00 53.84 475 PHE A O 1
ATOM 6498 N N . VAL B 1 95 ? -22.445 2.189 18.034 1.00 49.82 476 VAL A N 1
ATOM 6499 C CA . VAL B 1 95 ? -22.482 1.108 17.056 1.00 45.49 476 VAL A CA 1
ATOM 6500 C C . VAL B 1 95 ? -22.827 -0.214 17.733 1.00 38.80 476 VAL A C 1
ATOM 6501 O O . VAL B 1 95 ? -23.529 -1.052 17.157 1.00 37.38 476 VAL A O 1
ATOM 6514 N N . GLN B 1 96 ? -22.336 -0.430 18.957 1.00 38.24 477 GLN A N 1
ATOM 6515 C CA . GLN B 1 96 ? -22.679 -1.653 19.676 1.00 38.63 477 GLN A CA 1
ATOM 6516 C C . GLN B 1 96 ? -24.175 -1.755 19.928 1.00 41.64 477 GLN A C 1
ATOM 6517 O O . GLN B 1 96 ? -24.732 -2.859 19.906 1.00 46.11 477 GLN A O 1
ATOM 6531 N N . TYR B 1 97 ? -24.844 -0.623 20.152 1.00 43.87 478 TYR A N 1
ATOM 6532 C CA . TYR B 1 97 ? -26.281 -0.655 20.400 1.00 39.10 478 TYR A CA 1
ATOM 6533 C C . TYR B 1 97 ? -27.047 -0.991 19.128 1.00 38.55 478 TYR A C 1
ATOM 6534 O O . TYR B 1 97 ? -27.886 -1.899 19.116 1.00 40.77 478 TYR A O 1
ATOM 6552 N N . LYS B 1 98 ? -26.760 -0.278 18.038 1.00 42.04 479 LYS A N 1
ATOM 6553 C CA . LYS B 1 98 ? -27.487 -0.514 16.797 1.00 45.76 479 LYS A CA 1
ATOM 6554 C C . LYS B 1 98 ? -27.137 -1.868 16.196 1.00 37.41 479 LYS A C 1
ATOM 6555 O O . LYS B 1 98 ? -27.992 -2.507 15.572 1.00 42.80 479 LYS A O 1
ATOM 6574 N N . LEU B 1 99 ? -25.898 -2.325 16.380 1.00 39.32 480 LEU A N 1
ATOM 6575 C CA . LEU B 1 99 ? -25.518 -3.654 15.911 1.00 35.77 480 LEU A CA 1
ATOM 6576 C C . LEU B 1 99 ? -26.287 -4.732 16.660 1.00 31.70 480 LEU A C 1
ATOM 6577 O O . LEU B 1 99 ? -26.843 -5.653 16.052 1.00 31.63 480 LEU A O 1
ATOM 6593 N N . ALA B 1 100 ? -26.330 -4.634 17.988 1.00 33.71 481 ALA A N 1
ATOM 6594 C CA . ALA B 1 100 ? -27.033 -5.641 18.774 1.00 31.34 481 ALA A CA 1
ATOM 6595 C C . ALA B 1 100 ? -28.512 -5.686 18.416 1.00 32.86 481 ALA A C 1
ATOM 6596 O O . ALA B 1 100 ? -29.112 -6.766 18.374 1.00 41.04 481 ALA A O 1
ATOM 6603 N N . GLU B 1 101 ? -29.120 -4.526 18.141 1.00 38.14 482 GLU A N 1
ATOM 6604 C CA . GLU B 1 101 ? -30.539 -4.508 17.795 1.00 42.66 482 GLU A CA 1
ATOM 6605 C C . GLU B 1 101 ? -30.780 -4.991 16.374 1.00 34.08 482 GLU A C 1
ATOM 6606 O O . GLU B 1 101 ? -31.805 -5.628 16.110 1.00 37.45 482 GLU A O 1
ATOM 6618 N N . LYS B 1 102 ? -29.860 -4.707 15.452 1.00 32.16 483 LYS A N 1
ATOM 6619 C CA . LYS B 1 102 ? -30.037 -5.176 14.085 1.00 28.65 483 LYS A CA 1
ATOM 6620 C C . LYS B 1 102 ? -29.983 -6.695 14.017 1.00 37.02 483 LYS A C 1
ATOM 6621 O O . LYS B 1 102 ? -30.695 -7.305 13.211 1.00 39.66 483 LYS A O 1
ATOM 6640 N N . PHE B 1 103 ? -29.159 -7.320 14.860 1.00 39.47 484 PHE A N 1
ATOM 6641 C CA . PHE B 1 103 ? -29.171 -8.775 14.957 1.00 25.21 484 PHE A CA 1
ATOM 6642 C C . PHE B 1 103 ? -30.541 -9.278 15.384 1.00 27.73 484 PHE A C 1
ATOM 6643 O O . PHE B 1 103 ? -30.998 -10.327 14.917 1.00 40.98 484 PHE A O 1
ATOM 6660 N N . VAL B 1 104 ? -31.215 -8.541 16.265 1.00 29.64 485 VAL A N 1
ATOM 6661 C CA . VAL B 1 104 ? -32.533 -8.964 16.727 1.00 33.99 485 VAL A CA 1
ATOM 6662 C C . VAL B 1 104 ? -33.607 -8.606 15.710 1.00 31.37 485 VAL A C 1
ATOM 6663 O O . VAL B 1 104 ? -34.541 -9.382 15.482 1.00 38.04 485 VAL A O 1
ATOM 6676 N N . LYS B 1 105 ? -33.501 -7.432 15.084 1.00 32.80 486 LYS A N 1
ATOM 6677 C CA . LYS B 1 105 ? -34.471 -7.068 14.058 1.00 34.64 486 LYS A CA 1
ATOM 6678 C C . LYS B 1 105 ? -34.447 -8.070 12.911 1.00 37.16 486 LYS A C 1
ATOM 6679 O O . LYS B 1 105 ? -35.490 -8.381 12.326 1.00 43.18 486 LYS A O 1
ATOM 6698 N N . GLN B 1 106 ? -33.262 -8.586 12.573 1.00 41.63 487 GLN A N 1
ATOM 6699 C CA . GLN B 1 106 ? -33.168 -9.578 11.508 1.00 37.25 487 GLN A CA 1
ATOM 6700 C C . GLN B 1 106 ? -33.850 -10.877 11.914 1.00 34.82 487 GLN A C 1
ATOM 6701 O O . GLN B 1 106 ? -34.536 -11.506 11.101 1.00 39.69 487 GLN A O 1
ATOM 6715 N N . GLY B 1 107 ? -33.678 -11.293 13.168 1.00 34.12 488 GLY A N 1
ATOM 6716 C CA . GLY B 1 107 ? -34.462 -12.395 13.695 1.00 36.29 488 GLY A CA 1
ATOM 6717 C C . GLY B 1 107 ? -35.940 -12.095 13.809 1.00 38.83 488 GLY A C 1
ATOM 6718 O O . GLY B 1 107 ? -36.734 -13.017 14.028 1.00 39.82 488 GLY A O 1
ATOM 6722 N N . GLU B 1 108 ? -36.319 -10.831 13.650 1.00 40.10 489 GLU A N 1
ATOM 6723 C CA . GLU B 1 108 ? -37.690 -10.369 13.800 1.00 36.66 489 GLU A CA 1
ATOM 6724 C C . GLU B 1 108 ? -38.404 -10.190 12.471 1.00 37.47 489 GLU A C 1
ATOM 6725 O O . GLU B 1 108 ? -39.614 -10.425 12.397 1.00 50.19 489 GLU A O 1
ATOM 6737 N N . GLU B 1 109 ? -37.676 -9.804 11.417 1.00 33.07 490 GLU A N 1
ATOM 6738 C CA . GLU B 1 109 ? -38.274 -9.499 10.123 1.00 34.34 490 GLU A CA 1
ATOM 6739 C C . GLU B 1 109 ? -37.631 -10.287 8.984 1.00 46.47 490 GLU A C 1
ATOM 6740 O O . GLU B 1 109 ? -37.810 -9.928 7.814 1.00 54.50 490 GLU A O 1
ATOM 6752 N N . GLU B 1 110 ? -36.886 -11.350 9.295 1.00 45.33 491 GLU A N 1
ATOM 6753 C CA . GLU B 1 110 ? -36.341 -12.227 8.264 1.00 39.66 491 GLU A CA 1
ATOM 6754 C C . GLU B 1 110 ? -36.407 -13.682 8.704 1.00 43.40 491 GLU A C 1
ATOM 6755 O O . GLU B 1 110 ? -36.823 -14.553 7.933 1.00 45.14 491 GLU A O 1
ATOM 6767 N N . VAL B 1 111 ? -36.001 -13.958 9.945 1.00 43.92 492 VAL A N 1
ATOM 6768 C CA . VAL B 1 111 ? -36.080 -15.325 10.445 1.00 40.69 492 VAL A CA 1
ATOM 6769 C C . VAL B 1 111 ? -37.535 -15.716 10.661 1.00 45.77 492 VAL A C 1
ATOM 6770 O O . VAL B 1 111 ? -37.895 -16.893 10.534 1.00 50.45 492 VAL A O 1
ATOM 6783 N N . ALA B 1 112 ? -38.394 -14.747 10.980 1.00 43.59 493 ALA A N 1
ATOM 6784 C CA . ALA B 1 112 ? -39.818 -15.034 11.098 1.00 39.08 493 ALA A CA 1
ATOM 6785 C C . ALA B 1 112 ? -40.389 -15.492 9.763 1.00 39.28 493 ALA A C 1
ATOM 6786 O O . ALA B 1 112 ? -41.183 -16.437 9.710 1.00 38.54 493 ALA A O 1
ATOM 6793 N N . SER B 1 113 ? -39.994 -14.830 8.672 1.00 44.31 494 SER A N 1
ATOM 6794 C CA . SER B 1 113 ? -40.485 -15.193 7.347 1.00 48.82 494 SER A CA 1
ATOM 6795 C C . SER B 1 113 ? -39.783 -16.432 6.797 1.00 58.91 494 SER A C 1
ATOM 6796 O O . SER B 1 113 ? -40.408 -17.242 6.103 1.00 60.15 494 SER A O 1
ATOM 6804 N N . HIS B 1 114 ? -38.490 -16.595 7.091 1.00 58.09 495 HIS A N 1
ATOM 6805 C CA . HIS B 1 114 ? -37.680 -17.688 6.551 1.00 53.06 495 HIS A CA 1
ATOM 6806 C C . HIS B 1 114 ? -36.854 -18.293 7.678 1.00 39.44 495 HIS A C 1
ATOM 6807 O O . HIS B 1 114 ? -35.862 -17.699 8.109 1.00 46.11 495 HIS A O 1
ATOM 6821 N N . HIS B 1 115 ? -37.253 -19.479 8.144 1.00 31.90 496 HIS A N 1
ATOM 6822 C CA . HIS B 1 115 ? -36.612 -20.084 9.308 1.00 42.39 496 HIS A CA 1
ATOM 6823 C C . HIS B 1 115 ? -35.161 -20.479 9.053 1.00 46.61 496 HIS A C 1
ATOM 6824 O O . HIS B 1 115 ? -34.383 -20.570 10.010 1.00 41.55 496 HIS A O 1
ATOM 6838 N N . GLU B 1 116 ? -34.775 -20.710 7.795 1.00 49.64 497 GLU A N 1
ATOM 6839 C CA . GLU B 1 116 ? -33.423 -21.187 7.510 1.00 42.29 497 GLU A CA 1
ATOM 6840 C C . GLU B 1 116 ? -32.371 -20.122 7.799 1.00 37.65 497 GLU A C 1
ATOM 6841 O O . GLU B 1 116 ? -31.206 -20.456 8.040 1.00 40.91 497 GLU A O 1
ATOM 6853 N N . ALA B 1 117 ? -32.748 -18.844 7.759 1.00 31.27 498 ALA A N 1
ATOM 6854 C CA . ALA B 1 117 ? -31.775 -17.769 7.898 1.00 28.81 498 ALA A CA 1
ATOM 6855 C C . ALA B 1 117 ? -31.288 -17.583 9.329 1.00 34.67 498 ALA A C 1
ATOM 6856 O O . ALA B 1 117 ? -30.455 -16.702 9.565 1.00 36.47 498 ALA A O 1
ATOM 6863 N N . ALA B 1 118 ? -31.774 -18.378 10.286 1.00 37.07 499 ALA A N 1
ATOM 6864 C CA . ALA B 1 118 ? -31.365 -18.192 11.674 1.00 30.53 499 ALA A CA 1
ATOM 6865 C C . ALA B 1 118 ? -29.911 -18.579 11.890 1.00 25.76 499 ALA A C 1
ATOM 6866 O O . ALA B 1 118 ? -29.215 -17.951 12.694 1.00 28.87 499 ALA A O 1
ATOM 6873 N N . PHE B 1 119 ? -29.436 -19.591 11.179 1.00 30.15 500 PHE A N 1
ATOM 6874 C CA . PHE B 1 119 ? -28.140 -20.196 11.448 1.00 26.59 500 PHE A CA 1
ATOM 6875 C C . PHE B 1 119 ? -27.002 -19.352 10.885 1.00 24.62 500 PHE A C 1
ATOM 6876 O O . PHE B 1 119 ? -26.031 -19.088 11.602 1.00 24.78 500 PHE A O 1
ATOM 6893 N N . PRO B 1 120 ? -27.067 -18.903 9.629 1.00 23.00 501 PRO A N 1
ATOM 6894 C CA . PRO B 1 120 ? -26.010 -17.998 9.147 1.00 25.12 501 PRO A CA 1
ATOM 6895 C C . PRO B 1 120 ? -25.937 -16.700 9.929 1.00 21.58 501 PRO A C 1
ATOM 6896 O O . PRO B 1 120 ? -24.851 -16.119 10.048 1.00 20.88 501 PRO A O 1
ATOM 6907 N N . ILE B 1 121 ? -27.057 -16.238 10.484 1.00 26.39 502 ILE A N 1
ATOM 6908 C CA . ILE B 1 121 ? -27.036 -15.039 11.318 1.00 27.14 502 ILE A CA 1
ATOM 6909 C C . ILE B 1 121 ? -26.547 -15.367 12.724 1.00 27.57 502 ILE A C 1
ATOM 6910 O O . ILE B 1 121 ? -25.911 -14.529 13.373 1.00 25.67 502 ILE A O 1
ATOM 6926 N N . ALA B 1 122 ? -26.804 -16.584 13.207 1.00 29.70 503 ALA A N 1
ATOM 6927 C CA . ALA B 1 122 ? -26.420 -16.929 14.570 1.00 18.54 503 ALA A CA 1
ATOM 6928 C C . ALA B 1 122 ? -24.909 -17.071 14.699 1.00 18.24 503 ALA A C 1
ATOM 6929 O O . ALA B 1 122 ? -24.322 -16.577 15.668 1.00 24.74 503 ALA A O 1
ATOM 6936 N N . VAL B 1 123 ? -24.256 -17.724 13.730 1.00 19.74 504 VAL A N 1
ATOM 6937 C CA . VAL B 1 123 ? -22.808 -17.921 13.814 1.00 17.38 504 VAL A CA 1
ATOM 6938 C C . VAL B 1 123 ? -22.094 -16.579 13.861 1.00 20.08 504 VAL A C 1
ATOM 6939 O O . VAL B 1 123 ? -21.130 -16.398 14.615 1.00 19.16 504 VAL A O 1
ATOM 6952 N N . VAL B 1 124 ? -22.561 -15.615 13.066 1.00 21.21 505 VAL A N 1
ATOM 6953 C CA . VAL B 1 124 ? -21.918 -14.308 13.035 1.00 17.13 505 VAL A CA 1
ATOM 6954 C C . VAL B 1 124 ? -22.169 -13.570 14.341 1.00 19.91 505 VAL A C 1
ATOM 6955 O O . VAL B 1 124 ? -21.273 -12.909 14.878 1.00 24.93 505 VAL A O 1
ATOM 6968 N N . ALA B 1 125 ? -23.391 -13.662 14.869 1.00 21.45 506 ALA A N 1
ATOM 6969 C CA . ALA B 1 125 ? -23.673 -13.068 16.170 1.00 26.44 506 ALA A CA 1
ATOM 6970 C C . ALA B 1 125 ? -22.896 -13.769 17.278 1.00 21.02 506 ALA A C 1
ATOM 6971 O O . ALA B 1 125 ? -22.499 -13.127 18.257 1.00 16.39 506 ALA A O 1
ATOM 6978 N N . SER B 1 126 ? -22.641 -15.071 17.124 1.00 23.31 507 SER A N 1
ATOM 6979 C CA . SER B 1 126 ? -21.937 -15.820 18.158 1.00 21.11 507 SER A CA 1
ATOM 6980 C C . SER B 1 126 ? -20.452 -15.499 18.173 1.00 22.92 507 SER A C 1
ATOM 6981 O O . SER B 1 126 ? -19.829 -15.523 19.238 1.00 33.86 507 SER A O 1
ATOM 6989 N N . GLY B 1 127 ? -19.870 -15.201 17.016 1.00 21.76 508 GLY A N 1
ATOM 6990 C CA . GLY B 1 127 ? -18.459 -14.875 16.943 1.00 18.10 508 GLY A CA 1
ATOM 6991 C C . GLY B 1 127 ? -18.157 -13.464 17.403 1.00 18.40 508 GLY A C 1
ATOM 6992 O O . GLY B 1 127 ? -17.119 -13.221 18.024 1.00 22.61 508 GLY A O 1
ATOM 6996 N N . ILE B 1 128 ? -19.054 -12.525 17.090 1.00 27.14 509 ILE A N 1
ATOM 6997 C CA . ILE B 1 128 ? -18.888 -11.143 17.538 1.00 24.50 509 ILE A CA 1
ATOM 6998 C C . ILE B 1 128 ? -19.118 -11.043 19.042 1.00 23.09 509 ILE A C 1
ATOM 6999 O O . ILE B 1 128 ? -18.390 -10.340 19.755 1.00 25.14 509 ILE A O 1
ATOM 7015 N N . TRP B 1 129 ? -20.138 -11.737 19.545 1.00 24.32 510 TRP A N 1
ATOM 7016 C CA . TRP B 1 129 ? -20.329 -11.851 20.988 1.00 26.16 510 TRP A CA 1
ATOM 7017 C C . TRP B 1 129 ? -19.072 -12.398 21.649 1.00 26.07 510 TRP A C 1
ATOM 7018 O O . TRP B 1 129 ? -18.641 -11.902 22.696 1.00 25.76 510 TRP A O 1
ATOM 7039 N N . GLU B 1 130 ? -18.435 -13.378 21.003 1.00 28.94 511 GLU A N 1
ATOM 7040 C CA . GLU B 1 130 ? -17.231 -13.997 21.545 1.00 24.51 511 GLU A CA 1
ATOM 7041 C C . GLU B 1 130 ? -16.092 -12.994 21.653 1.00 22.27 511 GLU A C 1
ATOM 7042 O O . GLU B 1 130 ? -15.382 -12.955 22.663 1.00 27.66 511 GLU A O 1
ATOM 7054 N N . LEU B 1 131 ? -15.899 -12.182 20.615 1.00 23.39 512 LEU A N 1
ATOM 7055 C CA . LEU B 1 131 ? -14.819 -11.207 20.601 1.00 27.04 512 LEU A CA 1
ATOM 7056 C C . LEU B 1 131 ? -15.149 -9.947 21.393 1.00 38.84 512 LEU A C 1
ATOM 7057 O O . LEU B 1 131 ? -14.226 -9.257 21.841 1.00 44.96 512 LEU A O 1
ATOM 7073 N N . HIS B 1 132 ? -16.435 -9.631 21.568 1.00 45.34 513 HIS A N 1
ATOM 7074 C CA . HIS B 1 132 ? -16.869 -8.379 22.196 1.00 38.36 513 HIS A CA 1
ATOM 7075 C C . HIS B 1 132 ? -18.064 -8.661 23.091 1.00 34.41 513 HIS A C 1
ATOM 7076 O O . HIS B 1 132 ? -19.220 -8.484 22.688 1.00 38.51 513 HIS A O 1
ATOM 7090 N N . PRO B 1 133 ? -17.824 -9.091 24.333 1.00 37.25 514 PRO A N 1
ATOM 7091 C CA . PRO B 1 133 ? -18.947 -9.509 25.190 1.00 38.54 514 PRO A CA 1
ATOM 7092 C C . PRO B 1 133 ? -19.937 -8.402 25.502 1.00 37.29 514 PRO A C 1
ATOM 7093 O O . PRO B 1 133 ? -21.090 -8.706 25.833 1.00 34.52 514 PRO A O 1
ATOM 7104 N N . ARG B 1 134 ? -19.544 -7.131 25.385 1.00 43.40 515 ARG A N 1
ATOM 7105 C CA . ARG B 1 134 ? -20.492 -6.048 25.625 1.00 46.11 515 ARG A CA 1
ATOM 7106 C C . ARG B 1 134 ? -21.588 -6.044 24.569 1.00 41.76 515 ARG A C 1
ATOM 7107 O O . ARG B 1 134 ? -22.759 -5.802 24.883 1.00 41.06 515 ARG A O 1
ATOM 7128 N N . VAL B 1 135 ? -21.228 -6.326 23.315 1.00 37.72 516 VAL A N 1
ATOM 7129 C CA . VAL B 1 135 ? -22.224 -6.433 22.255 1.00 27.42 516 VAL A CA 1
ATOM 7130 C C . VAL B 1 135 ? -23.207 -7.546 22.567 1.00 33.74 516 VAL A C 1
ATOM 7131 O O . VAL B 1 135 ? -24.389 -7.459 22.217 1.00 41.91 516 VAL A O 1
ATOM 7144 N N . GLY B 1 136 ? -22.745 -8.602 23.235 1.00 33.00 517 GLY A N 1
ATOM 7145 C CA . GLY B 1 136 ? -23.623 -9.718 23.534 1.00 31.31 517 GLY A CA 1
ATOM 7146 C C . GLY B 1 136 ? -24.628 -9.395 24.619 1.00 30.07 517 GLY A C 1
ATOM 7147 O O . GLY B 1 136 ? -25.782 -9.825 24.557 1.00 34.73 517 GLY A O 1
ATOM 7151 N N . ASP B 1 137 ? -24.206 -8.640 25.633 1.00 39.49 518 ASP A N 1
ATOM 7152 C CA . ASP B 1 137 ? -25.148 -8.218 26.660 1.00 40.53 518 ASP A CA 1
ATOM 7153 C C . ASP B 1 137 ? -26.196 -7.276 26.084 1.00 35.73 518 ASP A C 1
ATOM 7154 O O . ASP B 1 137 ? -27.355 -7.303 26.512 1.00 35.56 518 ASP A O 1
ATOM 7163 N N . LEU B 1 138 ? -25.816 -6.466 25.095 1.00 38.38 519 LEU A N 1
ATOM 7164 C CA . LEU B 1 138 ? -26.800 -5.657 24.386 1.00 39.83 519 LEU A CA 1
ATOM 7165 C C . LEU B 1 138 ? -27.681 -6.518 23.487 1.00 39.88 519 LEU A C 1
ATOM 7166 O O . LEU B 1 138 ? -28.854 -6.191 23.276 1.00 40.99 519 LEU A O 1
ATOM 7182 N N . ILE B 1 139 ? -27.148 -7.628 22.970 1.00 34.00 520 ILE A N 1
ATOM 7183 C CA . ILE B 1 139 ? -27.966 -8.549 22.186 1.00 32.44 520 ILE A CA 1
ATOM 7184 C C . ILE B 1 139 ? -29.023 -9.197 23.070 1.00 31.70 520 ILE A C 1
ATOM 7185 O O . ILE B 1 139 ? -30.167 -9.402 22.647 1.00 26.58 520 ILE A O 1
ATOM 7201 N N . LEU B 1 140 ? -28.655 -9.549 24.302 1.00 39.92 521 LEU A N 1
ATOM 7202 C CA . LEU B 1 140 ? -29.631 -10.101 25.233 1.00 40.70 521 LEU A CA 1
ATOM 7203 C C . LEU B 1 140 ? -30.613 -9.039 25.708 1.00 35.49 521 LEU A C 1
ATOM 7204 O O . LEU B 1 140 ? -31.782 -9.348 25.962 1.00 31.58 521 LEU A O 1
ATOM 7220 N N . ALA B 1 141 ? -30.165 -7.787 25.819 1.00 36.20 522 ALA A N 1
ATOM 7221 C CA . ALA B 1 141 ? -31.039 -6.725 26.308 1.00 43.10 522 ALA A CA 1
ATOM 7222 C C . ALA B 1 141 ? -32.224 -6.518 25.374 1.00 41.73 522 ALA A C 1
ATOM 7223 O O . ALA B 1 141 ? -33.382 -6.526 25.808 1.00 40.26 522 ALA A O 1
ATOM 7230 N N . HIS B 1 142 ? -31.952 -6.343 24.081 1.00 40.70 523 HIS A N 1
ATOM 7231 C CA . HIS B 1 142 ? -33.025 -6.111 23.120 1.00 37.64 523 HIS A CA 1
ATOM 7232 C C . HIS B 1 142 ? -33.867 -7.366 22.940 1.00 36.44 523 HIS A C 1
ATOM 7233 O O . HIS B 1 142 ? -35.102 -7.308 22.952 1.00 40.23 523 HIS A O 1
ATOM 7247 N N . LEU B 1 143 ? -33.207 -8.513 22.765 1.00 35.32 524 LEU A N 1
ATOM 7248 C CA . LEU B 1 143 ? -33.911 -9.788 22.696 1.00 35.47 524 LEU A CA 1
ATOM 7249 C C . LEU B 1 143 ? -34.874 -9.947 23.865 1.00 34.18 524 LEU A C 1
ATOM 7250 O O . LEU B 1 143 ? -36.004 -10.418 23.693 1.00 30.86 524 LEU A O 1
ATOM 7266 N N . HIS B 1 144 ? -34.446 -9.548 25.062 1.00 36.71 525 HIS A N 1
ATOM 7267 C CA . HIS B 1 144 ? -35.288 -9.712 26.241 1.00 44.86 525 HIS A CA 1
ATOM 7268 C C . HIS B 1 144 ? -36.498 -8.787 26.186 1.00 48.32 525 HIS A C 1
ATOM 7269 O O . HIS B 1 144 ? -37.631 -9.213 26.444 1.00 44.70 525 HIS A O 1
ATOM 7283 N N . LYS B 1 145 ? -36.281 -7.515 25.838 1.00 44.36 526 LYS A N 1
ATOM 7284 C CA . LYS B 1 145 ? -37.383 -6.558 25.817 1.00 40.80 526 LYS A CA 1
ATOM 7285 C C . LYS B 1 145 ? -38.346 -6.854 24.676 1.00 47.25 526 LYS A C 1
ATOM 7286 O O . LYS B 1 145 ? -39.552 -7.021 24.896 1.00 53.01 526 LYS A O 1
ATOM 7305 N N . LYS B 1 146 ? -37.829 -6.932 23.448 1.00 36.03 527 LYS A N 1
ATOM 7306 C CA . LYS B 1 146 ? -38.681 -7.245 22.306 1.00 29.61 527 LYS A CA 1
ATOM 7307 C C . LYS B 1 146 ? -39.353 -8.604 22.453 1.00 33.79 527 LYS A C 1
ATOM 7308 O O . LYS B 1 146 ? -40.476 -8.791 21.973 1.00 32.83 527 LYS A O 1
ATOM 7327 N N . CYS B 1 147 ? -38.688 -9.558 23.108 1.00 45.97 528 CYS A N 1
ATOM 7328 C CA . CYS B 1 147 ? -39.220 -10.910 23.289 1.00 41.18 528 CYS A CA 1
ATOM 7329 C C . CYS B 1 147 ? -39.003 -11.360 24.724 1.00 41.35 528 CYS A C 1
ATOM 7330 O O . CYS B 1 147 ? -37.995 -12.005 25.040 1.00 43.86 528 CYS A O 1
ATOM 7338 N N . PRO B 1 148 ? -39.930 -11.034 25.630 1.00 46.24 529 PRO A N 1
ATOM 7339 C CA . PRO B 1 148 ? -39.776 -11.484 27.022 1.00 46.99 529 PRO A CA 1
ATOM 7340 C C . PRO B 1 148 ? -39.900 -12.984 27.182 1.00 47.14 529 PRO A C 1
ATOM 7341 O O . PRO B 1 148 ? -39.445 -13.521 28.200 1.00 48.19 529 PRO A O 1
ATOM 7352 N N . TYR B 1 149 ? -40.485 -13.678 26.205 1.00 47.98 530 TYR A N 1
ATOM 7353 C CA . TYR B 1 149 ? -40.619 -15.126 26.274 1.00 45.50 530 TYR A CA 1
ATOM 7354 C C . TYR B 1 149 ? -39.285 -15.837 26.101 1.00 48.80 530 TYR A C 1
ATOM 7355 O O . TYR B 1 149 ? -39.218 -17.054 26.309 1.00 46.38 530 TYR A O 1
ATOM 7373 N N . SER B 1 150 ? -38.230 -15.110 25.731 1.00 44.77 531 SER A N 1
ATOM 7374 C CA . SER B 1 150 ? -36.890 -15.666 25.627 1.00 41.78 531 SER A CA 1
ATOM 7375 C C . SER B 1 150 ? -36.110 -15.570 26.932 1.00 50.15 531 SER A C 1
ATOM 7376 O O . SER B 1 150 ? -35.059 -16.209 27.053 1.00 52.36 531 SER A O 1
ATOM 7384 N N . VAL B 1 151 ? -36.595 -14.787 27.902 1.00 50.52 532 VAL A N 1
ATOM 7385 C CA . VAL B 1 151 ? -35.900 -14.674 29.185 1.00 44.23 532 VAL A CA 1
ATOM 7386 C C . VAL B 1 151 ? -35.774 -16.025 29.879 1.00 42.19 532 VAL A C 1
ATOM 7387 O O . VAL B 1 151 ? -34.650 -16.403 30.246 1.00 50.62 532 VAL A O 1
ATOM 7400 N N . PRO B 1 152 ? -36.851 -16.793 30.096 1.00 44.74 533 PRO A N 1
ATOM 7401 C CA . PRO B 1 152 ? -38.261 -16.553 29.777 1.00 56.91 533 PRO A CA 1
ATOM 7402 C C . PRO B 1 152 ? -39.046 -15.979 30.953 1.00 63.03 533 PRO A C 1
ATOM 7403 O O . PRO B 1 152 ? -38.767 -16.330 32.101 1.00 61.34 533 PRO A O 1
ATOM 7414 N N . PHE B 1 153 ? -40.010 -15.104 30.667 1.00 62.45 534 PHE A N 1
ATOM 7415 C CA . PHE B 1 153 ? -40.928 -14.629 31.695 1.00 57.66 534 PHE A CA 1
ATOM 7416 C C . PHE B 1 153 ? -42.218 -14.161 31.035 1.00 56.30 534 PHE A C 1
ATOM 7417 O O . PHE B 1 153 ? -42.180 -13.446 30.029 1.00 55.06 534 PHE A O 1
ATOM 7434 N N . TYR B 1 154 ? -43.354 -14.591 31.593 1.00 65.89 535 TYR A N 1
ATOM 7435 C CA . TYR B 1 154 ? -44.663 -14.187 31.095 1.00 55.46 535 TYR A CA 1
ATOM 7436 C C . TYR B 1 154 ? -45.099 -12.921 31.823 1.00 60.97 535 TYR A C 1
ATOM 7437 O O . TYR B 1 154 ? -45.417 -12.992 33.020 1.00 69.55 535 TYR A O 1
ATOM 7455 N N . PRO B 1 155 ? -45.138 -11.758 31.168 1.00 59.61 536 PRO A N 1
ATOM 7456 C CA . PRO B 1 155 ? -45.633 -10.555 31.852 1.00 64.45 536 PRO A CA 1
ATOM 7457 C C . PRO B 1 155 ? -47.110 -10.681 32.196 1.00 71.59 536 PRO A C 1
ATOM 7458 O O . PRO B 1 155 ? -47.898 -11.240 31.430 1.00 68.92 536 PRO A O 1
ATOM 7469 N N . THR B 1 156 ? -47.476 -10.169 33.369 1.00 76.73 537 THR A N 1
ATOM 7470 C CA . THR B 1 156 ? -48.831 -10.300 33.887 1.00 82.29 537 THR A CA 1
ATOM 7471 C C . THR B 1 156 ? -49.612 -9.011 33.663 1.00 80.08 537 THR A C 1
ATOM 7472 O O . THR B 1 156 ? -49.052 -7.912 33.700 1.00 74.03 537 THR A O 1
ATOM 7483 N N . PHE B 1 157 ? -50.917 -9.156 33.427 1.00 83.10 538 PHE A N 1
ATOM 7484 C CA . PHE B 1 157 ? -51.788 -7.995 33.294 1.00 82.88 538 PHE A CA 1
ATOM 7485 C C . PHE B 1 157 ? -51.927 -7.306 34.647 1.00 89.36 538 PHE A C 1
ATOM 7486 O O . PHE B 1 157 ? -52.364 -7.922 35.626 1.00 83.68 538 PHE A O 1
ATOM 7503 N N . LYS B 1 158 ? -51.571 -6.027 34.694 1.00 91.28 539 LYS A N 1
ATOM 7504 C CA . LYS B 1 158 ? -51.494 -5.254 35.924 1.00 96.14 539 LYS A CA 1
ATOM 7505 C C . LYS B 1 158 ? -52.543 -4.149 35.921 1.00 106.89 539 LYS A C 1
ATOM 7506 O O . LYS B 1 158 ? -52.896 -3.606 34.870 1.00 102.78 539 LYS A O 1
ATOM 7525 N N . GLU B 1 159 ? -53.041 -3.829 37.113 1.00 109.52 540 GLU A N 1
ATOM 7526 C CA . GLU B 1 159 ? -53.919 -2.684 37.301 1.00 106.67 540 GLU A CA 1
ATOM 7527 C C . GLU B 1 159 ? -53.089 -1.447 37.620 1.00 103.94 540 GLU A C 1
ATOM 7528 O O . GLU B 1 159 ? -52.054 -1.531 38.288 1.00 90.43 540 GLU A O 1
ATOM 7540 N N . GLY B 1 160 ? -53.549 -0.296 37.125 1.00 106.51 541 GLY A N 1
ATOM 7541 C CA . GLY B 1 160 ? -52.874 0.971 37.312 1.00 113.40 541 GLY A CA 1
ATOM 7542 C C . GLY B 1 160 ? -52.110 1.473 36.103 1.00 117.69 541 GLY A C 1
ATOM 7543 O O . GLY B 1 160 ? -51.698 2.641 36.097 1.00 117.76 541 GLY A O 1
ATOM 7547 N N . MET B 1 161 ? -51.901 0.633 35.092 1.00 116.27 542 MET A N 1
ATOM 7548 C CA . MET B 1 161 ? -51.263 1.034 33.847 1.00 119.59 542 MET A CA 1
ATOM 7549 C C . MET B 1 161 ? -52.207 0.774 32.680 1.00 111.42 542 MET A C 1
ATOM 7550 O O . MET B 1 161 ? -53.063 -0.115 32.737 1.00 109.59 542 MET A O 1
ATOM 7564 N N . ALA B 1 162 ? -52.047 1.567 31.623 1.00 103.07 543 ALA A N 1
ATOM 7565 C CA . ALA B 1 162 ? -52.907 1.454 30.456 1.00 99.18 543 ALA A CA 1
ATOM 7566 C C . ALA B 1 162 ? -52.755 0.084 29.801 1.00 87.80 543 ALA A C 1
ATOM 7567 O O . ALA B 1 162 ? -51.762 -0.622 29.991 1.00 98.35 543 ALA A O 1
ATOM 7574 N N . LEU B 1 163 ? -53.773 -0.292 29.023 1.00 81.66 544 LEU A N 1
ATOM 7575 C CA . LEU B 1 163 ? -53.752 -1.582 28.340 1.00 81.15 544 LEU A CA 1
ATOM 7576 C C . LEU B 1 163 ? -52.714 -1.604 27.223 1.00 78.24 544 LEU A C 1
ATOM 7577 O O . LEU B 1 163 ? -52.016 -2.608 27.036 1.00 66.60 544 LEU A O 1
ATOM 7593 N N . GLU B 1 164 ? -52.614 -0.514 26.458 1.00 77.82 545 GLU A N 1
ATOM 7594 C CA . GLU B 1 164 ? -51.661 -0.461 25.354 1.00 72.69 545 GLU A CA 1
ATOM 7595 C C . GLU B 1 164 ? -50.230 -0.652 25.844 1.00 73.59 545 GLU A C 1
ATOM 7596 O O . GLU B 1 164 ? -49.451 -1.393 25.233 1.00 75.99 545 GLU A O 1
ATOM 7608 N N . ASP B 1 165 ? -49.864 0.008 26.948 1.00 75.58 546 ASP A N 1
ATOM 7609 C CA . ASP B 1 165 ? -48.532 -0.174 27.520 1.00 80.23 546 ASP A CA 1
ATOM 7610 C C . ASP B 1 165 ? -48.280 -1.623 27.918 1.00 80.04 546 ASP A C 1
ATOM 7611 O O . ASP B 1 165 ? -47.142 -2.101 27.830 1.00 78.66 546 ASP A O 1
ATOM 7620 N N . TYR B 1 166 ? -49.322 -2.336 28.351 1.00 80.26 547 TYR A N 1
ATOM 7621 C CA . TYR B 1 166 ? -49.162 -3.738 28.722 1.00 72.77 547 TYR A CA 1
ATOM 7622 C C . TYR B 1 166 ? -48.988 -4.617 27.493 1.00 67.59 547 TYR A C 1
ATOM 7623 O O . TYR B 1 166 ? -48.226 -5.589 27.520 1.00 72.82 547 TYR A O 1
ATOM 7641 N N . GLN B 1 167 ? -49.688 -4.295 26.406 1.00 70.41 548 GLN A N 1
ATOM 7642 C CA . GLN B 1 167 ? -49.537 -5.072 25.185 1.00 66.90 548 GLN A CA 1
ATOM 7643 C C . GLN B 1 167 ? -48.140 -4.937 24.593 1.00 66.79 548 GLN A C 1
ATOM 7644 O O . GLN B 1 167 ? -47.637 -5.894 23.994 1.00 69.92 548 GLN A O 1
ATOM 7658 N N . ARG B 1 168 ? -47.485 -3.784 24.763 1.00 59.20 549 ARG A N 1
ATOM 7659 C CA . ARG B 1 168 ? -46.114 -3.662 24.277 1.00 58.94 549 ARG A CA 1
ATOM 7660 C C . ARG B 1 168 ? -45.176 -4.583 25.047 1.00 67.43 549 ARG A C 1
ATOM 7661 O O . ARG B 1 168 ? -44.273 -5.190 24.457 1.00 68.82 549 ARG A O 1
ATOM 7682 N N . MET B 1 169 ? -45.361 -4.688 26.368 1.00 67.24 550 MET A N 1
ATOM 7683 C CA . MET B 1 169 ? -44.543 -5.599 27.164 1.00 60.55 550 MET A CA 1
ATOM 7684 C C . MET B 1 169 ? -44.600 -7.011 26.603 1.00 56.53 550 MET A C 1
ATOM 7685 O O . MET B 1 169 ? -43.574 -7.693 26.512 1.00 60.12 550 MET A O 1
ATOM 7699 N N . LEU B 1 170 ? -45.794 -7.463 26.216 1.00 52.08 551 LEU A N 1
ATOM 7700 C CA . LEU B 1 170 ? -45.950 -8.781 25.611 1.00 50.12 551 LEU A CA 1
ATOM 7701 C C . LEU B 1 170 ? -45.209 -8.906 24.289 1.00 44.13 551 LEU A C 1
ATOM 7702 O O . LEU B 1 170 ? -45.174 -10.004 23.722 1.00 39.57 551 LEU A O 1
ATOM 7718 N N . GLY B 1 171 ? -44.631 -7.818 23.785 1.00 46.40 552 GLY A N 1
ATOM 7719 C CA . GLY B 1 171 ? -43.909 -7.828 22.534 1.00 58.24 552 GLY A CA 1
ATOM 7720 C C . GLY B 1 171 ? -44.731 -7.476 21.315 1.00 53.52 552 GLY A C 1
ATOM 7721 O O . GLY B 1 171 ? -44.194 -7.516 20.198 1.00 43.58 552 GLY A O 1
ATOM 7725 N N . TYR B 1 172 ? -46.004 -7.121 21.488 1.00 51.69 553 TYR A N 1
ATOM 7726 C CA . TYR B 1 172 ? -46.821 -6.719 20.352 1.00 47.67 553 TYR A CA 1
ATOM 7727 C C . TYR B 1 172 ? -46.269 -5.436 19.752 1.00 52.17 553 TYR A C 1
ATOM 7728 O O . TYR B 1 172 ? -46.043 -4.450 20.461 1.00 45.14 553 TYR A O 1
ATOM 7746 N N . GLN B 1 173 ? -46.048 -5.455 18.442 1.00 64.43 554 GLN A N 1
ATOM 7747 C CA . GLN B 1 173 ? -45.622 -4.266 17.721 1.00 62.40 554 GLN A CA 1
ATOM 7748 C C . GLN B 1 173 ? -46.827 -3.356 17.550 1.00 72.64 554 GLN A C 1
ATOM 7749 O O . GLN B 1 173 ? -47.854 -3.776 17.009 1.00 77.80 554 GLN A O 1
ATOM 7763 N N . VAL B 1 174 ? -46.730 -2.127 18.040 1.00 85.87 555 VAL A N 1
ATOM 7764 C CA . VAL B 1 174 ? -47.837 -1.185 17.956 1.00 98.39 555 VAL A CA 1
ATOM 7765 C C . VAL B 1 174 ? -47.327 0.092 17.308 1.00 95.89 555 VAL A C 1
ATOM 7766 O O . VAL B 1 174 ? -46.304 0.647 17.723 1.00 97.46 555 VAL A O 1
ATOM 7779 N N . LYS B 1 175 ? -48.019 0.530 16.266 1.00 93.03 556 LYS A N 1
ATOM 7780 C CA . LYS B 1 175 ? -47.867 1.895 15.815 1.00 109.13 556 LYS A CA 1
ATOM 7781 C C . LYS B 1 175 ? -48.575 2.793 16.824 1.00 123.31 556 LYS A C 1
ATOM 7782 O O . LYS B 1 175 ? -49.265 2.317 17.731 1.00 125.43 556 LYS A O 1
ATOM 7801 N N . ASP B 1 176 ? -48.392 4.104 16.690 1.00 121.83 557 ASP A N 1
ATOM 7802 C CA . ASP B 1 176 ? -49.118 5.014 17.570 1.00 112.79 557 ASP A CA 1
ATOM 7803 C C . ASP B 1 176 ? -50.624 4.773 17.518 1.00 100.18 557 ASP A C 1
ATOM 7804 O O . ASP B 1 176 ? -51.327 5.108 18.477 1.00 100.87 557 ASP A O 1
ATOM 7813 N N . SER B 1 177 ? -51.130 4.193 16.426 1.00 104.23 558 SER A N 1
ATOM 7814 C CA . SER B 1 177 ? -52.570 4.032 16.249 1.00 105.92 558 SER A CA 1
ATOM 7815 C C . SER B 1 177 ? -53.105 2.774 16.937 1.00 98.64 558 SER A C 1
ATOM 7816 O O . SER B 1 177 ? -54.001 2.857 17.785 1.00 83.28 558 SER A O 1
ATOM 7824 N N . LYS B 1 178 ? -52.556 1.602 16.609 1.00 100.49 559 LYS A N 1
ATOM 7825 C CA . LYS B 1 178 ? -53.180 0.345 17.012 1.00 95.74 559 LYS A CA 1
ATOM 7826 C C . LYS B 1 178 ? -52.103 -0.714 17.209 1.00 89.73 559 LYS A C 1
ATOM 7827 O O . LYS B 1 178 ? -50.937 -0.518 16.856 1.00 96.01 559 LYS A O 1
ATOM 7846 N N . VAL B 1 179 ? -52.512 -1.857 17.781 1.00 77.55 560 VAL A N 1
ATOM 7847 C CA . VAL B 1 179 ? -51.602 -2.969 18.036 1.00 78.17 560 VAL A CA 1
ATOM 7848 C C . VAL B 1 179 ? -51.541 -3.861 16.805 1.00 74.91 560 VAL A C 1
ATOM 7849 O O . VAL B 1 179 ? -52.494 -3.964 16.034 1.00 81.73 560 VAL A O 1
ATOM 7862 N N . GLU B 1 180 ? -50.422 -4.557 16.651 1.00 78.93 561 GLU A N 1
ATOM 7863 C CA . GLU B 1 180 ? -50.269 -5.517 15.569 1.00 79.23 561 GLU A CA 1
ATOM 7864 C C . GLU B 1 180 ? -51.123 -6.756 15.838 1.00 62.43 561 GLU A C 1
ATOM 7865 O O . GLU B 1 180 ? -51.527 -7.037 16.970 1.00 54.84 561 GLU A O 1
ATOM 7877 N N . GLN B 1 181 ? -51.402 -7.497 14.766 1.00 61.82 562 GLN A N 1
ATOM 7878 C CA . GLN B 1 181 ? -52.192 -8.719 14.839 1.00 63.98 562 GLN A CA 1
ATOM 7879 C C . GLN B 1 181 ? -51.504 -9.758 15.715 1.00 57.37 562 GLN A C 1
ATOM 7880 O O . GLN B 1 181 ? -50.393 -9.530 16.200 1.00 70.19 562 GLN A O 1
ATOM 7894 N N . GLN B 1 182 ? -52.151 -10.905 15.919 1.00 55.40 563 GLN A N 1
ATOM 7895 C CA . GLN B 1 182 ? -51.559 -11.988 16.696 1.00 46.05 563 GLN A CA 1
ATOM 7896 C C . GLN B 1 182 ? -50.774 -12.958 15.822 1.00 56.01 563 GLN A C 1
ATOM 7897 O O . GLN B 1 182 ? -49.727 -13.461 16.242 1.00 58.10 563 GLN A O 1
ATOM 7911 N N . ASP B 1 183 ? -51.262 -13.235 14.610 1.00 56.71 564 ASP A N 1
ATOM 7912 C CA . ASP B 1 183 ? -50.575 -14.183 13.739 1.00 54.84 564 ASP A CA 1
ATOM 7913 C C . ASP B 1 183 ? -49.206 -13.657 13.326 1.00 57.51 564 ASP A C 1
ATOM 7914 O O . ASP B 1 183 ? -48.219 -14.402 13.345 1.00 60.35 564 ASP A O 1
ATOM 7923 N N . ASN B 1 184 ? -49.122 -12.374 12.964 1.00 54.06 565 ASN A N 1
ATOM 7924 C CA . ASN B 1 184 ? -47.837 -11.768 12.633 1.00 57.44 565 ASN A CA 1
ATOM 7925 C C . ASN B 1 184 ? -46.958 -11.595 13.862 1.00 58.27 565 ASN A C 1
ATOM 7926 O O . ASN B 1 184 ? -45.735 -11.480 13.729 1.00 58.00 565 ASN A O 1
ATOM 7937 N N . PHE B 1 185 ? -47.562 -11.562 15.051 1.00 57.21 566 PHE A N 1
ATOM 7938 C CA . PHE B 1 185 ? -46.815 -11.429 16.296 1.00 50.11 566 PHE A CA 1
ATOM 7939 C C . PHE B 1 185 ? -46.217 -12.765 16.705 1.00 50.09 566 PHE A C 1
ATOM 7940 O O . PHE B 1 185 ? -45.082 -12.819 17.188 1.00 49.47 566 PHE A O 1
ATOM 7957 N N . LEU B 1 186 ? -46.959 -13.855 16.502 1.00 56.00 567 LEU A N 1
ATOM 7958 C CA . LEU B 1 186 ? -46.409 -15.174 16.779 1.00 52.56 567 LEU A CA 1
ATOM 7959 C C . LEU B 1 186 ? -45.232 -15.479 15.860 1.00 46.48 567 LEU A C 1
ATOM 7960 O O . LEU B 1 186 ? -44.282 -16.151 16.276 1.00 51.26 567 LEU A O 1
ATOM 7976 N N . LYS B 1 187 ? -45.267 -14.991 14.614 1.00 42.17 568 LYS A N 1
ATOM 7977 C CA . LYS B 1 187 ? -44.124 -15.186 13.727 1.00 46.89 568 LYS A CA 1
ATOM 7978 C C . LYS B 1 187 ? -42.917 -14.387 14.197 1.00 48.37 568 LYS A C 1
ATOM 7979 O O . LYS B 1 187 ? -41.789 -14.892 14.181 1.00 54.98 568 LYS A O 1
ATOM 7998 N N . ARG B 1 188 ? -43.131 -13.136 14.612 1.00 41.33 569 ARG A N 1
ATOM 7999 C CA . ARG B 1 188 ? -42.028 -12.333 15.124 1.00 40.47 569 ARG A CA 1
ATOM 8000 C C . ARG B 1 188 ? -41.396 -12.994 16.340 1.00 44.40 569 ARG A C 1
ATOM 8001 O O . ARG B 1 188 ? -40.169 -12.990 16.493 1.00 46.04 569 ARG A O 1
ATOM 8022 N N . MET B 1 189 ? -42.222 -13.580 17.211 1.00 44.27 570 MET A N 1
ATOM 8023 C CA . MET B 1 189 ? -41.704 -14.229 18.410 1.00 44.04 570 MET A CA 1
ATOM 8024 C C . MET B 1 189 ? -40.985 -15.525 18.070 1.00 36.86 570 MET A C 1
ATOM 8025 O O . MET B 1 189 ? -39.941 -15.833 18.655 1.00 44.13 570 MET A O 1
ATOM 8039 N N . SER B 1 190 ? -41.538 -16.309 17.146 1.00 38.78 571 SER A N 1
ATOM 8040 C CA . SER B 1 190 ? -40.851 -17.512 16.697 1.00 47.76 571 SER A CA 1
ATOM 8041 C C . SER B 1 190 ? -39.461 -17.171 16.177 1.00 43.83 571 SER A C 1
ATOM 8042 O O . SER B 1 190 ? -38.447 -17.564 16.766 1.00 41.97 571 SER A O 1
ATOM 8050 N N . GLY B 1 191 ? -39.403 -16.392 15.095 1.00 34.13 572 GLY A N 1
ATOM 8051 C CA . GLY B 1 191 ? -38.129 -16.061 14.479 1.00 37.14 572 GLY A CA 1
ATOM 8052 C C . GLY B 1 191 ? -37.094 -15.534 15.450 1.00 34.42 572 GLY A C 1
ATOM 8053 O O . GLY B 1 191 ? -35.892 -15.701 15.230 1.00 37.39 572 GLY A O 1
ATOM 8057 N N . MET B 1 192 ? -37.534 -14.886 16.529 1.00 34.38 573 MET A N 1
ATOM 8058 C CA . MET B 1 192 ? -36.580 -14.314 17.473 1.00 32.58 573 MET A CA 1
ATOM 8059 C C . MET B 1 192 ? -35.926 -15.388 18.332 1.00 34.88 573 MET A C 1
ATOM 8060 O O . MET B 1 192 ? -34.745 -15.271 18.679 1.00 35.52 573 MET A O 1
ATOM 8074 N N . ILE B 1 193 ? -36.667 -16.442 18.684 1.00 37.51 574 ILE A N 1
ATOM 8075 C CA . ILE B 1 193 ? -36.087 -17.500 19.507 1.00 38.73 574 ILE A CA 1
ATOM 8076 C C . ILE B 1 193 ? -35.472 -18.617 18.672 1.00 36.04 574 ILE A C 1
ATOM 8077 O O . ILE B 1 193 ? -34.603 -19.341 19.175 1.00 39.93 574 ILE A O 1
ATOM 8093 N N . ARG B 1 194 ? -35.898 -18.789 17.419 1.00 35.38 575 ARG A N 1
ATOM 8094 C CA . ARG B 1 194 ? -35.147 -19.665 16.527 1.00 30.60 575 ARG A CA 1
ATOM 8095 C C . ARG B 1 194 ? -33.745 -19.107 16.315 1.00 30.63 575 ARG A C 1
ATOM 8096 O O . ARG B 1 194 ? -32.766 -19.860 16.265 1.00 32.34 575 ARG A O 1
ATOM 8117 N N . LEU B 1 195 ? -33.629 -17.781 16.217 1.00 34.62 576 LEU A N 1
ATOM 8118 C CA . LEU B 1 195 ? -32.316 -17.145 16.168 1.00 32.24 576 LEU A CA 1
ATOM 8119 C C . LEU B 1 195 ? -31.556 -17.382 17.464 1.00 30.35 576 LEU A C 1
ATOM 8120 O O . LEU B 1 195 ? -30.375 -17.744 17.453 1.00 36.13 576 LEU A O 1
ATOM 8136 N N . TYR B 1 196 ? -32.227 -17.182 18.596 1.00 32.04 577 TYR A N 1
ATOM 8137 C CA . TYR B 1 196 ? -31.584 -17.379 19.889 1.00 28.63 577 TYR A CA 1
ATOM 8138 C C . TYR B 1 196 ? -31.250 -18.848 20.116 1.00 29.40 577 TYR A C 1
ATOM 8139 O O . TYR B 1 196 ? -30.174 -19.173 20.630 1.00 28.22 577 TYR A O 1
ATOM 8157 N N . ALA B 1 197 ? -32.151 -19.752 19.719 1.00 39.64 578 ALA A N 1
ATOM 8158 C CA . ALA B 1 197 ? -31.890 -21.183 19.830 1.00 29.26 578 ALA A CA 1
ATOM 8159 C C . ALA B 1 197 ? -30.757 -21.634 18.923 1.00 28.85 578 ALA A C 1
ATOM 8160 O O . ALA B 1 197 ? -30.144 -22.673 19.190 1.00 36.90 578 ALA A O 1
ATOM 8167 N N . ALA B 1 198 ? -30.474 -20.888 17.853 1.00 30.41 579 ALA A N 1
ATOM 8168 C CA . ALA B 1 198 ? -29.328 -21.191 17.006 1.00 22.00 579 ALA A CA 1
ATOM 8169 C C . ALA B 1 198 ? -28.043 -20.602 17.569 1.00 23.22 579 ALA A C 1
ATOM 8170 O O . ALA B 1 198 ? -26.970 -21.186 17.396 1.00 26.28 579 ALA A O 1
ATOM 8177 N N . ILE B 1 199 ? -28.131 -19.458 18.249 1.00 26.98 580 ILE A N 1
ATOM 8178 C CA . ILE B 1 199 ? -26.938 -18.813 18.787 1.00 24.66 580 ILE A CA 1
ATOM 8179 C C . ILE B 1 199 ? -26.300 -19.683 19.864 1.00 24.45 580 ILE A C 1
ATOM 8180 O O . ILE B 1 199 ? -25.072 -19.815 19.927 1.00 25.41 580 ILE A O 1
ATOM 8196 N N . ILE B 1 200 ? -27.119 -20.287 20.732 1.00 24.50 581 ILE A N 1
ATOM 8197 C CA . ILE B 1 200 ? -26.588 -21.027 21.876 1.00 30.45 581 ILE A CA 1
ATOM 8198 C C . ILE B 1 200 ? -25.996 -22.374 21.489 1.00 29.87 581 ILE A C 1
ATOM 8199 O O . ILE B 1 200 ? -25.470 -23.075 22.365 1.00 28.23 581 ILE A O 1
ATOM 8215 N N . GLN B 1 201 ? -26.062 -22.762 20.207 1.00 28.12 582 GLN A N 1
ATOM 8216 C CA . GLN B 1 201 ? -25.493 -24.024 19.749 1.00 27.51 582 GLN A CA 1
ATOM 8217 C C . GLN B 1 201 ? -24.369 -23.873 18.730 1.00 25.87 582 GLN A C 1
ATOM 8218 O O . GLN B 1 201 ? -23.545 -24.787 18.619 1.00 29.35 582 GLN A O 1
ATOM 8232 N N . LEU B 1 202 ? -24.303 -22.764 17.996 1.00 23.23 583 LEU A N 1
ATOM 8233 C CA . LEU B 1 202 ? -23.298 -22.573 16.960 1.00 20.56 583 LEU A CA 1
ATOM 8234 C C . LEU B 1 202 ? -22.129 -21.736 17.467 1.00 17.35 583 LEU A C 1
ATOM 8235 O O . LEU B 1 202 ? -22.280 -20.878 18.339 1.00 17.32 583 LEU A O 1
ATOM 8251 N N . ARG B 1 203 ? -20.958 -21.988 16.884 1.00 20.25 584 ARG A N 1
ATOM 8252 C CA . ARG B 1 203 ? -19.719 -21.311 17.236 1.00 21.35 584 ARG A CA 1
ATOM 8253 C C . ARG B 1 203 ? -18.980 -20.885 15.977 1.00 17.51 584 ARG A C 1
ATOM 8254 O O . ARG B 1 203 ? -18.829 -21.673 15.039 1.00 16.42 584 ARG A O 1
ATOM 8275 N N . TRP B 1 204 ? -18.500 -19.650 15.974 1.00 14.91 585 TRP A N 1
ATOM 8276 C CA . TRP B 1 204 ? -17.742 -19.153 14.838 1.00 17.82 585 TRP A CA 1
ATOM 8277 C C . TRP B 1 204 ? -16.480 -19.996 14.672 1.00 28.98 585 TRP A C 1
ATOM 8278 O O . TRP B 1 204 ? -15.687 -20.093 15.620 1.00 31.40 585 TRP A O 1
ATOM 8299 N N . PRO B 1 205 ? -16.247 -20.615 13.503 1.00 27.84 586 PRO A N 1
ATOM 8300 C CA . PRO B 1 205 ? -15.139 -21.577 13.390 1.00 27.39 586 PRO A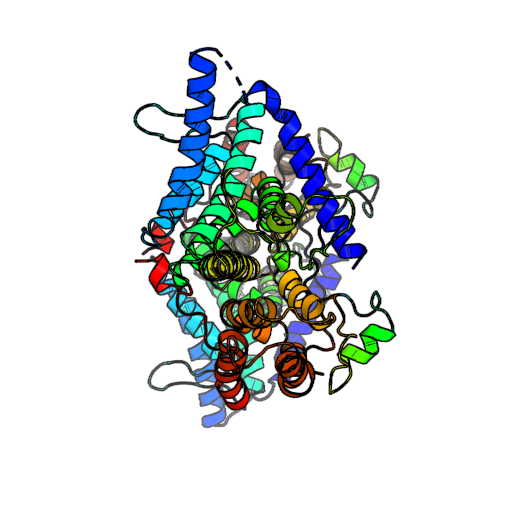 CA 1
ATOM 8301 C C . PRO B 1 205 ? -13.768 -20.920 13.401 1.00 26.59 586 PRO A C 1
ATOM 8302 O O . PRO B 1 205 ? -12.865 -21.337 14.135 1.00 26.22 586 PRO A O 1
ATOM 8313 N N . TYR B 1 206 ? -13.609 -19.882 12.592 1.00 22.81 587 TYR A N 1
ATOM 8314 C CA . TYR B 1 206 ? -12.303 -19.286 12.370 1.00 20.62 587 TYR A CA 1
ATOM 8315 C C . TYR B 1 206 ? -11.931 -18.337 13.504 1.00 20.93 587 TYR A C 1
ATOM 8316 O O . TYR B 1 206 ? -12.792 -17.780 14.190 1.00 25.88 587 TYR A O 1
ATOM 8334 N N . GLY B 1 207 ? -10.626 -18.202 13.730 1.00 26.56 588 GLY A N 1
ATOM 8335 C CA . GLY B 1 207 ? -10.080 -17.311 14.739 1.00 31.93 588 GLY A CA 1
ATOM 8336 C C . GLY B 1 207 ? -9.237 -17.995 15.795 1.00 29.72 588 GLY A C 1
ATOM 8337 O O . GLY B 1 207 ? -8.467 -17.316 16.490 1.00 32.37 588 GLY A O 1
ATOM 8341 N N . ASN B 1 208 ? -9.349 -19.316 15.943 1.00 27.54 589 ASN A N 1
ATOM 8342 C CA . ASN B 1 208 ? -8.595 -20.062 16.948 1.00 32.12 589 ASN A CA 1
ATOM 8343 C C . ASN B 1 208 ? -8.900 -19.527 18.351 1.00 26.15 589 ASN A C 1
ATOM 8344 O O . ASN B 1 208 ? -8.078 -18.878 19.001 1.00 22.65 589 ASN A O 1
ATOM 8355 N N . ARG B 1 209 ? -10.108 -19.848 18.808 1.00 26.04 590 ARG A N 1
ATOM 8356 C CA . ARG B 1 209 ? -10.621 -19.358 20.080 1.00 29.58 590 ARG A CA 1
ATOM 8357 C C . ARG B 1 209 ? -10.363 -20.400 21.157 1.00 32.06 590 ARG A C 1
ATOM 8358 O O . ARG B 1 209 ? -10.839 -21.537 21.060 1.00 27.77 590 ARG A O 1
ATOM 8379 N N . GLN B 1 210 ? -9.593 -20.010 22.172 1.00 34.19 591 GLN A N 1
ATOM 8380 C CA . GLN B 1 210 ? -9.289 -20.919 23.268 1.00 34.81 591 GLN A CA 1
ATOM 8381 C C . GLN B 1 210 ? -10.483 -21.126 24.190 1.00 30.17 591 GLN A C 1
ATOM 8382 O O . GLN B 1 210 ? -10.651 -22.217 24.743 1.00 31.84 591 GLN A O 1
ATOM 8396 N N . GLU B 1 211 ? -11.324 -20.106 24.350 1.00 25.55 592 GLU A N 1
ATOM 8397 C CA . GLU B 1 211 ? -12.230 -20.026 25.486 1.00 32.67 592 GLU A CA 1
ATOM 8398 C C . GLU B 1 211 ? -13.566 -20.710 25.185 1.00 34.77 592 GLU A C 1
ATOM 8399 O O . GLU B 1 211 ? -13.721 -21.431 24.196 1.00 28.31 592 GLU A O 1
ATOM 8411 N N . ILE B 1 212 ? -14.549 -20.478 26.056 1.00 37.77 593 ILE A N 1
ATOM 8412 C CA . ILE B 1 212 ? -15.832 -21.172 26.035 1.00 32.25 593 ILE A CA 1
ATOM 8413 C C . ILE B 1 212 ? -16.804 -20.395 25.157 1.00 37.98 593 ILE A C 1
ATOM 8414 O O . ILE B 1 212 ? -16.524 -19.260 24.753 1.00 43.24 593 ILE A O 1
ATOM 8430 N N . HIS B 1 213 ? -17.935 -21.011 24.837 1.00 33.37 594 HIS A N 1
ATOM 8431 C CA . HIS B 1 213 ? -19.000 -20.310 24.141 1.00 30.37 594 HIS A CA 1
ATOM 8432 C C . HIS B 1 213 ? -19.426 -19.088 24.952 1.00 39.26 594 HIS A C 1
ATOM 8433 O O . HIS B 1 213 ? -19.542 -19.173 26.180 1.00 46.26 594 HIS A O 1
ATOM 8447 N N . PRO B 1 214 ? -19.662 -17.933 24.306 1.00 36.90 595 PRO A N 1
ATOM 8448 C CA . PRO B 1 214 ? -20.079 -16.742 25.065 1.00 33.82 595 PRO A CA 1
ATOM 8449 C C . PRO B 1 214 ? -21.387 -16.954 25.813 1.00 31.36 595 PRO A C 1
ATOM 8450 O O . PRO B 1 214 ? -21.444 -16.764 27.032 1.00 36.50 595 PRO A O 1
ATOM 8461 N N . HIS B 1 215 ? -22.440 -17.338 25.094 1.00 32.89 596 HIS A N 1
ATOM 8462 C CA . HIS B 1 215 ? -23.727 -17.709 25.685 1.00 30.07 596 HIS A CA 1
ATOM 8463 C C . HIS B 1 215 ? -23.941 -19.187 25.370 1.00 32.86 596 HIS A C 1
ATOM 8464 O O . HIS B 1 215 ? -24.550 -19.545 24.358 1.00 31.56 596 HIS A O 1
ATOM 8478 N N . GLY B 1 216 ? -23.437 -20.041 26.255 1.00 41.55 597 GLY A N 1
ATOM 8479 C CA . GLY B 1 216 ? -23.341 -21.457 25.971 1.00 45.28 597 GLY A CA 1
ATOM 8480 C C . GLY B 1 216 ? -24.684 -22.156 25.882 1.00 34.24 597 GLY A C 1
ATOM 8481 O O . GLY B 1 216 ? -25.749 -21.603 26.157 1.00 32.99 597 GLY A O 1
ATOM 8485 N N . LEU B 1 217 ? -24.607 -23.432 25.499 1.00 33.76 598 LEU A N 1
ATOM 8486 C CA . LEU B 1 217 ? -25.776 -24.289 25.376 1.00 32.70 598 LEU A CA 1
ATOM 8487 C C . LEU B 1 217 ? -26.416 -24.595 26.723 1.00 41.81 598 LEU A C 1
ATOM 8488 O O . LEU B 1 217 ? -27.509 -25.169 26.756 1.00 41.88 598 LEU A O 1
ATOM 8504 N N . ASN B 1 218 ? -25.767 -24.219 27.827 1.00 42.35 599 ASN A N 1
ATOM 8505 C CA . ASN B 1 218 ? -26.381 -24.391 29.139 1.00 39.91 599 ASN A CA 1
ATOM 8506 C C . ASN B 1 218 ? -27.648 -23.554 29.265 1.00 50.10 599 ASN A C 1
ATOM 8507 O O . ASN B 1 218 ? -28.638 -24.001 29.856 1.00 51.80 599 ASN A O 1
ATOM 8518 N N . HIS B 1 219 ? -27.641 -22.337 28.711 1.00 50.56 600 HIS A N 1
ATOM 8519 C CA . HIS B 1 219 ? -28.829 -21.493 28.756 1.00 42.18 600 HIS A CA 1
ATOM 8520 C C . HIS B 1 219 ? -30.000 -22.102 27.997 1.00 38.63 600 HIS A C 1
ATOM 8521 O O . HIS B 1 219 ? -31.143 -21.684 28.207 1.00 43.27 600 HIS A O 1
ATOM 8535 N N . GLY B 1 220 ? -29.750 -23.083 27.127 1.00 40.82 601 GLY A N 1
ATOM 8536 C CA . GLY B 1 220 ? -30.843 -23.746 26.439 1.00 47.95 601 GLY A CA 1
ATOM 8537 C C . GLY B 1 220 ? -31.559 -24.765 27.295 1.00 57.50 601 GLY A C 1
ATOM 8538 O O . GLY B 1 220 ? -32.775 -24.936 27.167 1.00 60.11 601 GLY A O 1
ATOM 8542 N N . TRP B 1 221 ? -30.831 -25.443 28.185 1.00 63.68 602 TRP A N 1
ATOM 8543 C CA . TRP B 1 221 ? -31.462 -26.409 29.079 1.00 52.45 602 TRP A CA 1
ATOM 8544 C C . TRP B 1 221 ? -32.382 -25.713 30.073 1.00 47.96 602 TRP A C 1
ATOM 8545 O O . TRP B 1 221 ? -33.540 -26.112 30.244 1.00 50.41 602 TRP A O 1
ATOM 8566 N N . ARG B 1 222 ? -31.891 -24.655 30.724 1.00 47.01 603 ARG A N 1
ATOM 8567 C CA . ARG B 1 222 ? -32.694 -23.967 31.730 1.00 53.59 603 ARG A CA 1
ATOM 8568 C C . ARG B 1 222 ? -33.944 -23.350 31.115 1.00 58.76 603 ARG A C 1
ATOM 8569 O O . ARG B 1 222 ? -35.021 -23.388 31.721 1.00 66.21 603 ARG A O 1
ATOM 8590 N N . TRP B 1 223 ? -33.824 -22.778 29.914 1.00 58.74 604 TRP A N 1
ATOM 8591 C CA . TRP B 1 223 ? -34.978 -22.158 29.271 1.00 43.50 604 TRP A CA 1
ATOM 8592 C C . TRP B 1 223 ? -36.123 -23.153 29.134 1.00 48.32 604 TRP A C 1
ATOM 8593 O O . TRP B 1 223 ? -37.261 -22.862 29.516 1.00 55.42 604 TRP A O 1
ATOM 8614 N N . LEU B 1 224 ? -35.836 -24.343 28.602 1.00 50.13 605 LEU A N 1
ATOM 8615 C CA . LEU B 1 224 ? -36.859 -25.381 28.529 1.00 52.35 605 LEU A CA 1
ATOM 8616 C C . LEU B 1 224 ? -37.360 -25.750 29.918 1.00 53.68 605 LEU A C 1
ATOM 8617 O O . LEU B 1 224 ? -38.567 -25.909 30.130 1.00 58.59 605 LEU A O 1
ATOM 8633 N N . ALA B 1 225 ? -36.448 -25.889 30.880 1.00 53.57 606 ALA A N 1
ATOM 8634 C CA . ALA B 1 225 ? -36.863 -26.201 32.242 1.00 62.10 606 ALA A CA 1
ATOM 8635 C C . ALA B 1 225 ? -37.688 -25.068 32.838 1.00 58.75 606 ALA A C 1
ATOM 8636 O O . ALA B 1 225 ? -38.639 -25.313 33.589 1.00 70.04 606 ALA A O 1
ATOM 8643 N N . GLN B 1 226 ? -37.348 -23.822 32.507 1.00 60.75 607 GLN A N 1
ATOM 8644 C CA . GLN B 1 226 ? -37.957 -22.673 33.168 1.00 67.63 607 GLN A CA 1
ATOM 8645 C C . GLN B 1 226 ? -39.332 -22.320 32.611 1.00 59.69 607 GLN A C 1
ATOM 8646 O O . GLN B 1 226 ? -40.103 -21.646 33.301 1.00 64.95 607 GLN A O 1
ATOM 8660 N N . ILE B 1 227 ? -39.658 -22.755 31.391 1.00 49.79 608 ILE A N 1
ATOM 8661 C CA . ILE B 1 227 ? -40.997 -22.531 30.852 1.00 56.79 608 ILE A CA 1
ATOM 8662 C C . ILE B 1 227 ? -41.925 -23.711 31.119 1.00 57.34 608 ILE A C 1
ATOM 8663 O O . ILE B 1 227 ? -43.152 -23.534 31.106 1.00 70.83 608 ILE A O 1
ATOM 8679 N N . LEU B 1 228 ? -41.380 -24.903 31.362 1.00 53.86 609 LEU A N 1
ATOM 8680 C CA . LEU B 1 228 ? -42.191 -26.076 31.660 1.00 60.68 609 LEU A CA 1
ATOM 8681 C C . LEU B 1 228 ? -42.504 -26.217 33.143 1.00 65.01 609 LEU A C 1
ATOM 8682 O O . LEU B 1 228 ? -43.369 -27.024 33.502 1.00 71.18 609 LEU A O 1
ATOM 8698 N N . ASN B 1 229 ? -41.828 -25.463 34.006 1.00 64.49 610 ASN A N 1
ATOM 8699 C CA . ASN B 1 229 ? -42.143 -25.427 35.426 1.00 65.05 610 ASN A CA 1
ATOM 8700 C C . ASN B 1 229 ? -43.139 -24.326 35.778 1.00 63.27 610 ASN A C 1
ATOM 8701 O O . ASN B 1 229 ? -43.400 -24.097 36.963 1.00 58.72 610 ASN A O 1
ATOM 8712 N N . MET B 1 230 ? -43.694 -23.646 34.776 1.00 70.01 611 MET A N 1
ATOM 8713 C CA . MET B 1 230 ? -44.732 -22.644 34.968 1.00 66.97 611 MET A CA 1
ATOM 8714 C C . MET B 1 230 ? -45.902 -22.961 34.052 1.00 60.71 611 MET A C 1
ATOM 8715 O O . MET B 1 230 ? -45.760 -23.657 33.044 1.00 52.18 611 MET A O 1
ATOM 8729 N N . GLU B 1 231 ? -47.067 -22.445 34.424 1.00 71.65 612 GLU A N 1
ATOM 8730 C CA . GLU B 1 231 ? -48.277 -22.756 33.682 1.00 66.41 612 GLU A CA 1
ATOM 8731 C C . GLU B 1 231 ? -48.178 -22.175 32.272 1.00 68.09 612 GLU A C 1
ATOM 8732 O O . GLU B 1 231 ? -47.774 -21.019 32.104 1.00 65.45 612 GLU A O 1
ATOM 8744 N N . PRO B 1 232 ? -48.551 -22.933 31.243 1.00 60.90 613 PRO A N 1
ATOM 8745 C CA . PRO B 1 232 ? -48.364 -22.452 29.872 1.00 57.41 613 PRO A CA 1
ATOM 8746 C C . PRO B 1 232 ? -49.416 -21.439 29.456 1.00 59.26 613 PRO A C 1
ATOM 8747 O O . PRO B 1 232 ? -50.573 -21.488 29.881 1.00 68.96 613 PRO A O 1
ATOM 8758 N N . LEU B 1 233 ? -48.988 -20.505 28.611 1.00 58.57 614 LEU A N 1
ATOM 8759 C CA . LEU B 1 233 ? -49.925 -19.635 27.923 1.00 56.19 614 LEU A CA 1
ATOM 8760 C C . LEU B 1 233 ? -50.563 -20.396 26.762 1.00 66.35 614 LEU A C 1
ATOM 8761 O O . LEU B 1 233 ? -50.024 -21.389 26.265 1.00 65.43 614 LEU A O 1
ATOM 8777 N N . SER B 1 234 ? -51.719 -19.901 26.320 1.00 74.76 615 SER A N 1
ATOM 8778 C CA . SER B 1 234 ? -52.605 -20.695 25.473 1.00 74.23 615 SER A CA 1
ATOM 8779 C C . SER B 1 234 ? -51.924 -21.100 24.168 1.00 71.14 615 SER A C 1
ATOM 8780 O O . SER B 1 234 ? -51.826 -22.290 23.847 1.00 76.02 615 SER A O 1
ATOM 8788 N N . ASP B 1 235 ? -51.434 -20.121 23.407 1.00 63.79 616 ASP A N 1
ATOM 8789 C CA . ASP B 1 235 ? -50.910 -20.372 22.069 1.00 71.42 616 ASP A CA 1
ATOM 8790 C C . ASP B 1 235 ? -49.416 -20.118 21.935 1.00 64.20 616 ASP A C 1
ATOM 8791 O O . ASP B 1 235 ? -48.752 -20.825 21.175 1.00 55.30 616 ASP A O 1
ATOM 8800 N N . VAL B 1 236 ? -48.876 -19.131 22.651 1.00 59.33 617 VAL A N 1
ATOM 8801 C CA . VAL B 1 236 ? -47.459 -18.799 22.522 1.00 55.37 617 VAL A CA 1
ATOM 8802 C C . VAL B 1 236 ? -46.593 -19.992 22.917 1.00 57.27 617 VAL A C 1
ATOM 8803 O O . VAL B 1 236 ? -45.718 -20.427 22.156 1.00 56.79 617 VAL A O 1
ATOM 8816 N N . THR B 1 237 ? -46.826 -20.536 24.113 1.00 54.58 618 THR A N 1
ATOM 8817 C CA . THR B 1 237 ? -45.934 -21.554 24.663 1.00 50.13 618 THR A CA 1
ATOM 8818 C C . THR B 1 237 ? -45.825 -22.762 23.738 1.00 51.19 618 THR A C 1
ATOM 8819 O O . THR B 1 237 ? -44.719 -23.216 23.419 1.00 52.99 618 THR A O 1
ATOM 8830 N N . ALA B 1 238 ? -46.963 -23.299 23.296 1.00 55.81 619 ALA A N 1
ATOM 8831 C CA . ALA B 1 238 ? -46.929 -24.484 22.445 1.00 56.78 619 ALA A CA 1
ATOM 8832 C C . ALA B 1 238 ? -46.214 -24.212 21.124 1.00 65.22 619 ALA A C 1
ATOM 8833 O O . ALA B 1 238 ? -45.601 -25.121 20.553 1.00 64.45 619 ALA A O 1
ATOM 8840 N N . THR B 1 239 ? -46.277 -22.977 20.624 1.00 62.10 620 THR A N 1
ATOM 8841 C CA . THR B 1 239 ? -45.557 -22.628 19.402 1.00 49.35 620 THR A CA 1
ATOM 8842 C C . THR B 1 239 ? -44.063 -22.503 19.665 1.00 56.83 620 THR A C 1
ATOM 8843 O O . THR B 1 239 ? -43.246 -23.202 19.051 1.00 58.98 620 THR A O 1
ATOM 8854 N N . LEU B 1 240 ? -43.689 -21.603 20.576 1.00 51.61 621 LEU A N 1
ATOM 8855 C CA . LEU B 1 240 ? -42.278 -21.326 20.816 1.00 48.11 621 LEU A CA 1
ATOM 8856 C C . LEU B 1 240 ? -41.536 -22.561 21.300 1.00 51.59 621 LEU A C 1
ATOM 8857 O O . LEU B 1 240 ? -40.336 -22.703 21.042 1.00 53.32 621 LEU A O 1
ATOM 8873 N N . LEU B 1 241 ? -42.222 -23.464 22.000 1.00 49.13 622 LEU A N 1
ATOM 8874 C CA . LEU B 1 241 ? -41.565 -24.692 22.427 1.00 52.77 622 LEU A CA 1
ATOM 8875 C C . LEU B 1 241 ? -41.177 -25.546 21.225 1.00 55.78 622 LEU A C 1
ATOM 8876 O O . LEU B 1 241 ? -40.066 -26.088 21.174 1.00 53.21 622 LEU A O 1
ATOM 8892 N N . PHE B 1 242 ? -42.072 -25.661 20.242 1.00 48.05 623 PHE A N 1
ATOM 8893 C CA . PHE B 1 242 ? -41.788 -26.471 19.063 1.00 41.60 623 PHE A CA 1
ATOM 8894 C C . PHE B 1 242 ? -40.602 -25.912 18.288 1.00 49.07 623 PHE A C 1
ATOM 8895 O O . PHE B 1 242 ? -39.592 -26.597 18.093 1.00 54.91 623 PHE A O 1
ATOM 8912 N N . ASP B 1 243 ? -40.704 -24.659 17.842 1.00 55.05 624 ASP A N 1
ATOM 8913 C CA . ASP B 1 243 ? -39.652 -24.095 17.004 1.00 54.47 624 ASP A CA 1
ATOM 8914 C C . ASP B 1 243 ? -38.352 -23.866 17.766 1.00 50.58 624 ASP A C 1
ATOM 8915 O O . ASP B 1 243 ? -37.361 -23.465 17.146 1.00 49.47 624 ASP A O 1
ATOM 8924 N N . PHE B 1 244 ? -38.326 -24.114 19.078 1.00 50.10 625 PHE A N 1
ATOM 8925 C CA . PHE B 1 244 ? -37.074 -24.156 19.824 1.00 47.38 625 PHE A CA 1
ATOM 8926 C C . PHE B 1 244 ? -36.454 -25.548 19.790 1.00 42.35 625 PHE A C 1
ATOM 8927 O O . PHE B 1 244 ? -35.255 -25.689 19.538 1.00 50.39 625 PHE A O 1
ATOM 8944 N N . LEU B 1 245 ? -37.259 -26.583 20.040 1.00 50.25 626 LEU A N 1
ATOM 8945 C CA . LEU B 1 245 ? -36.738 -27.946 20.026 1.00 44.65 626 LEU A CA 1
ATOM 8946 C C . LEU B 1 245 ? -36.331 -28.362 18.620 1.00 44.80 626 LEU A C 1
ATOM 8947 O O . LEU B 1 245 ? -35.353 -29.095 18.441 1.00 48.54 626 LEU A O 1
ATOM 8963 N N . GLU B 1 246 ? -37.070 -27.910 17.607 1.00 44.57 627 GLU A N 1
ATOM 8964 C CA . GLU B 1 246 ? -36.695 -28.232 16.236 1.00 52.46 627 GLU A CA 1
ATOM 8965 C C . GLU B 1 246 ? -35.345 -27.627 15.874 1.00 52.00 627 GLU A C 1
ATOM 8966 O O . GLU B 1 246 ? -34.590 -28.222 15.096 1.00 50.05 627 GLU A O 1
ATOM 8978 N N . VAL B 1 247 ? -35.022 -26.461 16.434 1.00 47.07 628 VAL A N 1
ATOM 8979 C CA . VAL B 1 247 ? -33.774 -25.766 16.123 1.00 38.11 628 VAL A CA 1
ATOM 8980 C C . VAL B 1 247 ? -32.630 -26.234 17.016 1.00 38.92 628 VAL A C 1
ATOM 8981 O O . VAL B 1 247 ? -31.491 -26.355 16.558 1.00 42.66 628 VAL A O 1
ATOM 8994 N N . CYS B 1 248 ? -32.902 -26.489 18.296 1.00 36.92 629 CYS A N 1
ATOM 8995 C CA . CYS B 1 248 ? -31.857 -26.787 19.266 1.00 35.40 629 CYS A CA 1
ATOM 8996 C C . CYS B 1 248 ? -32.067 -28.117 19.977 1.00 46.98 629 CYS A C 1
ATOM 8997 O O . CYS B 1 248 ? -31.337 -28.417 20.928 1.00 49.52 629 CYS A O 1
ATOM 9005 N N . GLY B 1 249 ? -33.045 -28.918 19.558 1.00 51.79 630 GLY A N 1
ATOM 9006 C CA . GLY B 1 249 ? -33.237 -30.210 20.193 1.00 55.68 630 GLY A CA 1
ATOM 9007 C C . GLY B 1 249 ? -32.107 -31.172 19.893 1.00 61.57 630 GLY A C 1
ATOM 9008 O O . GLY B 1 249 ? -31.706 -31.960 20.754 1.00 64.25 630 GLY A O 1
ATOM 9012 N N . ASN B 1 250 ? -31.563 -31.110 18.676 1.00 63.89 631 ASN A N 1
ATOM 9013 C CA . ASN B 1 250 ? -30.467 -32.000 18.311 1.00 63.11 631 ASN A CA 1
ATOM 9014 C C . ASN B 1 250 ? -29.223 -31.697 19.136 1.00 57.97 631 ASN A C 1
ATOM 9015 O O . ASN B 1 250 ? -28.614 -32.603 19.715 1.00 66.10 631 ASN A O 1
ATOM 9026 N N . ALA B 1 251 ? -28.831 -30.423 19.203 1.00 56.46 632 ALA A N 1
ATOM 9027 C CA . ALA B 1 251 ? -27.652 -30.047 19.977 1.00 59.79 632 ALA A CA 1
ATOM 9028 C C . ALA B 1 251 ? -27.843 -30.314 21.465 1.00 57.92 632 ALA A C 1
ATOM 9029 O O . ALA B 1 251 ? -26.863 -30.548 22.184 1.00 60.44 632 ALA A O 1
ATOM 9036 N N . LEU B 1 252 ? -29.087 -30.278 21.947 1.00 58.28 633 LEU A N 1
ATOM 9037 C CA . LEU B 1 252 ? -29.356 -30.541 23.357 1.00 63.28 633 LEU A CA 1
ATOM 9038 C C . LEU B 1 252 ? -29.372 -32.033 23.667 1.00 66.37 633 LEU A C 1
ATOM 9039 O O . LEU B 1 252 ? -29.028 -32.433 24.785 1.00 63.86 633 LEU A O 1
ATOM 9055 N N . MET B 1 253 ? -29.774 -32.862 22.703 1.00 71.88 634 MET A N 1
ATOM 9056 C CA . MET B 1 253 ? -29.744 -34.308 22.898 1.00 72.23 634 MET A CA 1
ATOM 9057 C C . MET B 1 253 ? -28.315 -34.815 23.063 1.00 72.39 634 MET A C 1
ATOM 9058 O O . MET B 1 253 ? -28.037 -35.632 23.948 1.00 75.51 634 MET A O 1
ATOM 9072 N N . LYS B 1 254 ? -27.393 -34.333 22.225 1.00 65.64 635 LYS A N 1
ATOM 9073 C CA . LYS B 1 254 ? -26.015 -34.815 22.270 1.00 54.03 635 LYS A CA 1
ATOM 9074 C C . LYS B 1 254 ? -25.335 -34.437 23.580 1.00 49.03 635 LYS A C 1
ATOM 9075 O O . LYS B 1 254 ? -24.607 -35.248 24.164 1.00 53.94 635 LYS A O 1
ATOM 9094 N N . GLN B 1 255 ? -25.566 -33.216 24.064 1.00 53.14 636 GLN A N 1
ATOM 9095 C CA . GLN B 1 255 ? -24.882 -32.755 25.268 1.00 58.07 636 GLN A CA 1
ATOM 9096 C C . GLN B 1 255 ? -25.421 -33.453 26.510 1.00 62.64 636 GLN A C 1
ATOM 9097 O O . GLN B 1 255 ? -24.647 -33.846 27.392 1.00 62.86 636 GLN A O 1
ATOM 9111 N N . TYR B 1 256 ? -26.740 -33.604 26.601 1.00 71.14 637 TYR A N 1
ATOM 9112 C CA . TYR B 1 256 ? -27.407 -34.265 27.722 1.00 74.07 637 TYR A CA 1
ATOM 9113 C C . TYR B 1 256 ? -28.143 -35.481 27.166 1.00 78.33 637 TYR A C 1
ATOM 9114 O O . TYR B 1 256 ? -29.286 -35.377 26.715 1.00 80.14 637 TYR A O 1
ATOM 9132 N N . GLN B 1 257 ? -27.481 -36.637 27.190 1.00 92.23 638 GLN A N 1
ATOM 9133 C CA . GLN B 1 257 ? -28.027 -37.836 26.568 1.00 102.01 638 GLN A CA 1
ATOM 9134 C C . GLN B 1 257 ? -29.309 -38.277 27.265 1.00 97.07 638 GLN A C 1
ATOM 9135 O O . GLN B 1 257 ? -30.386 -38.255 26.658 1.00 87.70 638 GLN A O 1
ATOM 9149 N N . VAL B 1 258 ? -29.208 -38.683 28.532 1.00 104.78 639 VAL A N 1
ATOM 9150 C CA . VAL B 1 258 ? -30.366 -39.243 29.225 1.00 108.33 639 VAL A CA 1
ATOM 9151 C C . VAL B 1 258 ? -31.249 -38.156 29.835 1.00 95.10 639 VAL A C 1
ATOM 9152 O O . VAL B 1 258 ? -32.474 -38.315 29.896 1.00 93.62 639 VAL A O 1
ATOM 9165 N N . GLN B 1 259 ? -30.666 -37.042 30.285 1.00 82.66 640 GLN A N 1
ATOM 9166 C CA . GLN B 1 259 ? -31.464 -36.009 30.939 1.00 79.03 640 GLN A CA 1
ATOM 9167 C C . GLN B 1 259 ? -32.406 -35.310 29.969 1.00 80.94 640 GLN A C 1
ATOM 9168 O O . GLN B 1 259 ? -33.467 -34.828 30.381 1.00 80.42 640 GLN A O 1
ATOM 9182 N N . PHE B 1 260 ? -32.049 -35.243 28.688 1.00 78.51 641 PHE A N 1
ATOM 9183 C CA . PHE B 1 260 ? -32.932 -34.596 27.727 1.00 71.91 641 PHE A CA 1
ATOM 9184 C C . PHE B 1 260 ? -34.128 -35.479 27.383 1.00 77.40 641 PHE A C 1
ATOM 9185 O O . PHE B 1 260 ? -35.252 -34.979 27.259 1.00 85.03 641 PHE A O 1
ATOM 9202 N N . TRP B 1 261 ? -33.913 -36.789 27.230 1.00 85.11 642 TRP A N 1
ATOM 9203 C CA . TRP B 1 261 ? -35.025 -37.690 26.939 1.00 90.10 642 TRP A CA 1
ATOM 9204 C C . TRP B 1 261 ? -36.002 -37.777 28.106 1.00 86.84 642 TRP A C 1
ATOM 9205 O O . TRP B 1 261 ? -37.217 -37.864 27.892 1.00 85.22 642 TRP A O 1
ATOM 9226 N N . LYS B 1 262 ? -35.501 -37.778 29.344 1.00 86.77 643 LYS A N 1
ATOM 9227 C CA . LYS B 1 262 ? -36.399 -37.728 30.494 1.00 88.59 643 LYS A CA 1
ATOM 9228 C C . LYS B 1 262 ? -37.300 -36.501 30.432 1.00 92.23 643 LYS A C 1
ATOM 9229 O O . LYS B 1 262 ? -38.495 -36.580 30.739 1.00 97.11 643 LYS A O 1
ATOM 9248 N N . MET B 1 263 ? -36.737 -35.353 30.050 1.00 86.44 644 MET A N 1
ATOM 9249 C CA . MET B 1 263 ? -37.528 -34.140 29.882 1.00 87.55 644 MET A CA 1
ATOM 9250 C C . MET B 1 263 ? -38.491 -34.234 28.704 1.00 80.48 644 MET A C 1
ATOM 9251 O O . MET B 1 263 ? -39.511 -33.538 28.699 1.00 80.79 644 MET A O 1
ATOM 9265 N N . LEU B 1 264 ? -38.198 -35.083 27.717 1.00 84.35 645 LEU A N 1
ATOM 9266 C CA . LEU B 1 264 ? -39.054 -35.235 26.545 1.00 92.69 645 LEU A CA 1
ATOM 9267 C C . LEU B 1 264 ? -40.159 -36.269 26.734 1.00 92.07 645 LEU A C 1
ATOM 9268 O O . LEU B 1 264 ? -41.242 -36.113 26.159 1.00 91.99 645 LEU A O 1
ATOM 9284 N N . ILE B 1 265 ? -39.914 -37.327 27.508 1.00 95.42 646 ILE A N 1
ATOM 9285 C CA . ILE B 1 265 ? -40.952 -38.307 27.817 1.00 91.11 646 ILE A CA 1
ATOM 9286 C C . ILE B 1 265 ? -41.831 -37.772 28.943 1.00 85.34 646 ILE A C 1
ATOM 9287 O O . ILE B 1 265 ? -42.720 -38.475 29.436 1.00 90.54 646 ILE A O 1
ATOM 9303 N N . LEU B 1 266 ? -41.595 -36.524 29.349 1.00 81.06 647 LEU A N 1
ATOM 9304 C CA . LEU B 1 266 ? -42.386 -35.852 30.374 1.00 86.85 647 LEU A CA 1
ATOM 9305 C C . LEU B 1 266 ? -43.465 -34.957 29.779 1.00 90.43 647 LEU A C 1
ATOM 9306 O O . LEU B 1 266 ? -44.617 -34.993 30.219 1.00 94.23 647 LEU A O 1
ATOM 9322 N N . ILE B 1 267 ? -43.105 -34.145 28.783 1.00 88.31 648 ILE A N 1
ATOM 9323 C CA . ILE B 1 267 ? -44.068 -33.248 28.151 1.00 83.50 648 ILE A CA 1
ATOM 9324 C C . ILE B 1 267 ? -45.224 -34.026 27.540 1.00 83.90 648 ILE A C 1
ATOM 9325 O O . ILE B 1 267 ? -46.365 -33.551 27.538 1.00 91.59 648 ILE A O 1
ATOM 9341 N N . LYS B 1 268 ? -44.961 -35.230 27.026 1.00 82.93 649 LYS A N 1
ATOM 9342 C CA . LYS B 1 268 ? -46.031 -36.014 26.416 1.00 95.03 649 LYS A CA 1
ATOM 9343 C C . LYS B 1 268 ? -47.042 -36.469 27.463 1.00 97.17 649 LYS A C 1
ATOM 9344 O O . LYS B 1 268 ? -48.247 -36.520 27.189 1.00 100.45 649 LYS A O 1
ATOM 9363 N N . GLU B 1 269 ? -46.573 -36.802 28.668 1.00 96.62 650 GLU A N 1
ATOM 9364 C CA . GLU B 1 269 ? -47.447 -37.324 29.713 1.00 103.59 650 GLU A CA 1
ATOM 9365 C C . GLU B 1 269 ? -48.064 -36.227 30.576 1.00 100.73 650 GLU A C 1
ATOM 9366 O O . GLU B 1 269 ? -49.238 -36.330 30.948 1.00 103.43 650 GLU A O 1
ATOM 9378 N N . ASP B 1 270 ? -47.306 -35.177 30.900 1.00 93.96 651 ASP A N 1
ATOM 9379 C CA . ASP B 1 270 ? -47.735 -34.175 31.872 1.00 98.74 651 ASP A CA 1
ATOM 9380 C C . ASP B 1 270 ? -48.040 -32.815 31.261 1.00 97.29 651 ASP A C 1
ATOM 9381 O O . ASP B 1 270 ? -49.109 -32.253 31.520 1.00 102.18 651 ASP A O 1
ATOM 9390 N N . TYR B 1 271 ? -47.133 -32.259 30.453 1.00 94.40 652 TYR A N 1
ATOM 9391 C CA . TYR B 1 271 ? -47.323 -30.896 29.963 1.00 88.63 652 TYR A CA 1
ATOM 9392 C C . TYR B 1 271 ? -48.258 -30.825 28.760 1.00 84.15 652 TYR A C 1
ATOM 9393 O O . TYR B 1 271 ? -48.886 -29.785 28.535 1.00 83.50 652 TYR A O 1
ATOM 9411 N N . PHE B 1 272 ? -48.358 -31.900 27.972 1.00 78.64 653 PHE A N 1
ATOM 9412 C CA . PHE B 1 272 ? -49.272 -31.879 26.831 1.00 82.33 653 PHE A CA 1
ATOM 9413 C C . PHE B 1 272 ? -50.730 -31.874 27.266 1.00 92.86 653 PHE A C 1
ATOM 9414 O O . PHE B 1 272 ? -51.509 -31.066 26.730 1.00 93.53 653 PHE A O 1
ATOM 9431 N N . PRO B 1 273 ? -51.175 -32.729 28.188 1.00 98.32 654 PRO A N 1
ATOM 9432 C CA . PRO B 1 273 ? -52.555 -32.599 28.679 1.00 97.23 654 PRO A CA 1
ATOM 9433 C C . PRO B 1 273 ? -52.864 -31.218 29.230 1.00 90.68 654 PRO A C 1
ATOM 9434 O O . PRO B 1 273 ? -54.008 -30.759 29.124 1.00 95.37 654 PRO A O 1
ATOM 9445 N N . ARG B 1 274 ? -51.871 -30.537 29.810 1.00 88.02 655 ARG A N 1
ATOM 9446 C CA . ARG B 1 274 ? -52.093 -29.192 30.333 1.00 91.55 655 ARG A CA 1
ATOM 9447 C C . ARG B 1 274 ? -52.461 -28.201 29.237 1.00 87.15 655 ARG A C 1
ATOM 9448 O O . ARG B 1 274 ? -53.259 -27.289 29.475 1.00 86.78 655 ARG A O 1
ATOM 9469 N N . ILE B 1 275 ? -51.900 -28.355 28.038 1.00 84.79 656 ILE A N 1
ATOM 9470 C CA . ILE B 1 275 ? -52.170 -27.384 26.983 1.00 86.25 656 ILE A CA 1
ATOM 9471 C C . ILE B 1 275 ? -53.561 -27.598 26.395 1.00 95.25 656 ILE A C 1
ATOM 9472 O O . ILE B 1 275 ? -54.182 -26.646 25.907 1.00 93.32 656 ILE A O 1
ATOM 9488 N N . GLU B 1 276 ? -54.075 -28.831 26.435 1.00 96.93 657 GLU A N 1
ATOM 9489 C CA . GLU B 1 276 ? -55.395 -29.106 25.874 1.00 97.75 657 GLU A CA 1
ATOM 9490 C C . GLU B 1 276 ? -56.494 -28.375 26.638 1.00 94.91 657 GLU A C 1
ATOM 9491 O O . GLU B 1 276 ? -57.499 -27.970 26.042 1.00 86.98 657 GLU A O 1
ATOM 9503 N N . ALA B 1 277 ? -56.327 -28.210 27.952 1.00 90.98 658 ALA A N 1
ATOM 9504 C CA . ALA B 1 277 ? -57.368 -27.585 28.762 1.00 97.35 658 ALA A CA 1
ATOM 9505 C C . ALA B 1 277 ? -57.462 -26.085 28.504 1.00 99.49 658 ALA A C 1
ATOM 9506 O O . ALA B 1 277 ? -58.565 -25.526 28.468 1.00 106.93 658 ALA A O 1
ATOM 9513 N N . ILE B 1 278 ? -56.321 -25.415 28.322 1.00 94.45 659 ILE A N 1
ATOM 9514 C CA . ILE B 1 278 ? -56.319 -23.956 28.248 1.00 92.60 659 ILE A CA 1
ATOM 9515 C C . ILE B 1 278 ? -56.739 -23.441 26.873 1.00 90.64 659 ILE A C 1
ATOM 9516 O O . ILE B 1 278 ? -57.211 -22.302 26.766 1.00 92.59 659 ILE A O 1
ATOM 9532 N N . THR B 1 279 ? -56.599 -24.249 25.824 1.00 83.07 660 THR A N 1
ATOM 9533 C CA . THR B 1 279 ? -56.783 -23.806 24.447 1.00 81.59 660 THR A CA 1
ATOM 9534 C C . THR B 1 279 ? -58.066 -24.381 23.857 1.00 81.38 660 THR A C 1
ATOM 9535 O O . THR B 1 279 ? -58.318 -25.586 23.962 1.00 83.15 660 THR A O 1
ATOM 9546 N N . SER B 1 280 ? -58.872 -23.516 23.243 1.00 83.58 661 SER A N 1
ATOM 9547 C CA . SER B 1 280 ? -60.050 -23.959 22.511 1.00 92.65 661 SER A CA 1
ATOM 9548 C C . SER B 1 280 ? -59.637 -24.640 21.207 1.00 88.10 661 SER A C 1
ATOM 9549 O O . SER B 1 280 ? -58.533 -24.444 20.696 1.00 86.89 661 SER A O 1
ATOM 9557 N N . SER B 1 281 ? -60.557 -25.433 20.651 1.00 86.81 662 SER A N 1
ATOM 9558 C CA . SER B 1 281 ? -60.277 -26.143 19.405 1.00 91.29 662 SER A CA 1
ATOM 9559 C C . SER B 1 281 ? -59.994 -25.201 18.239 1.00 98.74 662 SER A C 1
ATOM 9560 O O . SER B 1 281 ? -59.467 -25.649 17.214 1.00 100.81 662 SER A O 1
ATOM 9568 N N . GLY B 1 282 ? -60.334 -23.915 18.362 1.00 90.60 663 GLY A N 1
ATOM 9569 C CA . GLY B 1 282 ? -60.149 -22.992 17.255 1.00 85.24 663 GLY A CA 1
ATOM 9570 C C . GLY B 1 282 ? -58.712 -22.578 17.008 1.00 85.38 663 GLY A C 1
ATOM 9571 O O . GLY B 1 282 ? -58.395 -22.129 15.901 1.00 84.58 663 GLY A O 1
ATOM 9575 N N . GLN B 1 283 ? -57.837 -22.722 18.004 1.00 92.10 664 GLN A N 1
ATOM 9576 C CA . GLN B 1 283 ? -56.446 -22.282 17.912 1.00 91.63 664 GLN A CA 1
ATOM 9577 C C . GLN B 1 283 ? -55.504 -23.360 18.441 1.00 80.24 664 GLN A C 1
ATOM 9578 O O . GLN B 1 283 ? -54.548 -23.080 19.169 1.00 82.18 664 GLN A O 1
ATOM 9592 N N . MET B 1 284 ? -55.754 -24.612 18.061 1.00 83.03 665 MET A N 1
ATOM 9593 C CA . MET B 1 284 ? -54.924 -25.743 18.457 1.00 79.68 665 MET A CA 1
ATOM 9594 C C . MET B 1 284 ? -53.735 -25.947 17.528 1.00 74.68 665 MET A C 1
ATOM 9595 O O . MET B 1 284 ? -52.982 -26.908 17.714 1.00 72.46 665 MET A O 1
ATOM 9609 N N . GLY B 1 285 ? -53.552 -25.066 16.539 1.00 87.78 666 GLY A N 1
ATOM 9610 C CA . GLY B 1 285 ? -52.493 -25.246 15.558 1.00 90.79 666 GLY A CA 1
ATOM 9611 C C . GLY B 1 285 ? -51.110 -25.377 16.164 1.00 84.35 666 GLY A C 1
ATOM 9612 O O . GLY B 1 285 ? -50.242 -26.047 15.598 1.00 85.25 666 GLY A O 1
ATOM 9616 N N . SER B 1 286 ? -50.874 -24.732 17.308 1.00 78.07 667 SER A N 1
ATOM 9617 C CA . SER B 1 286 ? -49.570 -24.837 17.954 1.00 69.61 667 SER A CA 1
ATOM 9618 C C . SER B 1 286 ? -49.385 -26.209 18.591 1.00 78.99 667 SER A C 1
ATOM 9619 O O . SER B 1 286 ? -48.388 -26.896 18.337 1.00 77.40 667 SER A O 1
ATOM 9627 N N . PHE B 1 287 ? -50.340 -26.622 19.427 1.00 81.40 668 PHE A N 1
ATOM 9628 C CA . PHE B 1 287 ? -50.205 -27.878 20.154 1.00 80.07 668 PHE A CA 1
ATOM 9629 C C . PHE B 1 287 ? -50.293 -29.088 19.234 1.00 78.70 668 PHE A C 1
ATOM 9630 O O . PHE B 1 287 ? -49.695 -30.130 19.528 1.00 76.99 668 PHE A O 1
ATOM 9647 N N . ILE B 1 288 ? -51.021 -28.979 18.121 1.00 83.72 669 ILE A N 1
ATOM 9648 C CA . ILE B 1 288 ? -51.213 -30.144 17.261 1.00 83.49 669 ILE A CA 1
ATOM 9649 C C . ILE B 1 288 ? -49.911 -30.513 16.559 1.00 82.66 669 ILE A C 1
ATOM 9650 O O . ILE B 1 288 ? -49.563 -31.696 16.452 1.00 82.86 669 ILE A O 1
ATOM 9666 N N . ARG B 1 289 ? -49.168 -29.515 16.078 1.00 80.98 670 ARG A N 1
ATOM 9667 C CA . ARG B 1 289 ? -47.880 -29.763 15.441 1.00 81.98 670 ARG A CA 1
ATOM 9668 C C . ARG B 1 289 ? -46.764 -29.989 16.450 1.00 76.18 670 ARG A C 1
ATOM 9669 O O . ARG B 1 289 ? -45.729 -30.560 16.090 1.00 60.46 670 ARG A O 1
ATOM 9690 N N . LEU B 1 290 ? -46.946 -29.548 17.698 1.00 76.88 671 LEU A N 1
ATOM 9691 C CA . LEU B 1 290 ? -45.976 -29.862 18.741 1.00 66.53 671 LEU A CA 1
ATOM 9692 C C . LEU B 1 290 ? -45.868 -31.367 18.963 1.00 71.48 671 LEU A C 1
ATOM 9693 O O . LEU B 1 290 ? -44.809 -31.856 19.369 1.00 79.85 671 LEU A O 1
ATOM 9709 N N . LYS B 1 291 ? -46.949 -32.113 18.719 1.00 76.59 672 LYS A N 1
ATOM 9710 C CA . LYS B 1 291 ? -46.930 -33.566 18.857 1.00 76.84 672 LYS A CA 1
ATOM 9711 C C . LYS B 1 291 ? -46.443 -34.264 17.590 1.00 82.51 672 LYS A C 1
ATOM 9712 O O . LYS B 1 291 ? -45.697 -35.245 17.678 1.00 84.78 672 LYS A O 1
ATOM 9731 N N . GLN B 1 292 ? -46.877 -33.796 16.413 1.00 76.78 673 GLN A N 1
ATOM 9732 C CA . GLN B 1 292 ? -46.389 -34.370 15.160 1.00 82.81 673 GLN A CA 1
ATOM 9733 C C . GLN B 1 292 ? -44.869 -34.350 15.102 1.00 87.96 673 GLN A C 1
ATOM 9734 O O . GLN B 1 292 ? -44.244 -35.274 14.568 1.00 93.51 673 GLN A O 1
ATOM 9748 N N . PHE B 1 293 ? -44.256 -33.298 15.645 1.00 86.90 674 PHE A N 1
ATOM 9749 C CA . PHE B 1 293 ? -42.801 -33.209 15.665 1.00 83.64 674 PHE A CA 1
ATOM 9750 C C . PHE B 1 293 ? -42.197 -34.257 16.592 1.00 86.04 674 PHE A C 1
ATOM 9751 O O . PHE B 1 293 ? -41.137 -34.820 16.294 1.00 90.41 674 PHE A O 1
ATOM 9768 N N . LEU B 1 294 ? -42.865 -34.548 17.709 1.00 81.55 675 LEU A N 1
ATOM 9769 C CA . LEU B 1 294 ? -42.315 -35.474 18.695 1.00 93.59 675 LEU A CA 1
ATOM 9770 C C . LEU B 1 294 ? -42.500 -36.932 18.286 1.00 103.34 675 LEU A C 1
ATOM 9771 O O . LEU B 1 294 ? -41.529 -37.695 18.237 1.00 106.69 675 LEU A O 1
ATOM 9787 N N . GLU B 1 295 ? -43.743 -37.337 18.005 1.00 103.71 676 GLU A N 1
ATOM 9788 C CA . GLU B 1 295 ? -44.067 -38.729 17.697 1.00 109.48 676 GLU A CA 1
ATOM 9789 C C . GLU B 1 295 ? -43.045 -39.367 16.764 1.00 108.10 676 GLU A C 1
ATOM 9790 O O . GLU B 1 295 ? -42.648 -40.519 16.970 1.00 113.94 676 GLU A O 1
ATOM 9802 N N . LYS B 1 296 ? -42.616 -38.635 15.735 1.00 103.24 677 LYS A N 1
ATOM 9803 C CA . LYS B 1 296 ? -41.492 -39.093 14.928 1.00 105.65 677 LYS A CA 1
ATOM 9804 C C . LYS B 1 296 ? -40.240 -39.230 15.785 1.00 112.46 677 LYS A C 1
ATOM 9805 O O . LYS B 1 296 ? -39.628 -40.302 15.853 1.00 117.22 677 LYS A O 1
ATOM 9824 N N . CYS B 1 297 ? -39.848 -38.142 16.456 1.00 111.39 678 CYS A N 1
ATOM 9825 C CA . CYS B 1 297 ? -38.610 -38.140 17.230 1.00 115.06 678 CYS A CA 1
ATOM 9826 C C . CYS B 1 297 ? -38.642 -39.178 18.347 1.00 115.96 678 CYS A C 1
ATOM 9827 O O . CYS B 1 297 ? -37.617 -39.800 18.653 1.00 116.13 678 CYS A O 1
ATOM 9835 N N . LEU B 1 298 ? -39.803 -39.375 18.975 1.00 112.02 679 LEU A N 1
ATOM 9836 C CA . LEU B 1 298 ? -39.885 -40.295 20.106 1.00 113.40 679 LEU A CA 1
ATOM 9837 C C . LEU B 1 298 ? -39.614 -41.731 19.673 1.00 114.85 679 LEU A C 1
ATOM 9838 O O . LEU B 1 298 ? -38.845 -42.447 20.323 1.00 112.37 679 LEU A O 1
ATOM 9854 N N . GLN B 1 299 ? -40.240 -42.173 18.581 1.00 114.47 680 GLN A N 1
ATOM 9855 C CA . GLN B 1 299 ? -39.987 -43.521 18.084 1.00 118.83 680 GLN A CA 1
ATOM 9856 C C . GLN B 1 299 ? -38.678 -43.598 17.310 1.00 117.27 680 GLN A C 1
ATOM 9857 O O . GLN B 1 299 ? -38.029 -44.651 17.305 1.00 119.94 680 GLN A O 1
ATOM 9871 N N . HIS B 1 300 ? -38.272 -42.505 16.657 1.00 106.63 681 HIS A N 1
ATOM 9872 C CA . HIS B 1 300 ? -36.976 -42.480 15.993 1.00 103.98 681 HIS A CA 1
ATOM 9873 C C . HIS B 1 300 ? -35.829 -42.346 16.986 1.00 107.74 681 HIS A C 1
ATOM 9874 O O . HIS B 1 300 ? -34.686 -42.658 16.636 1.00 106.08 681 HIS A O 1
ATOM 9888 N N . LYS B 1 301 ? -36.107 -41.896 18.213 1.00 114.45 682 LYS A N 1
ATOM 9889 C CA . LYS B 1 301 ? -35.072 -41.683 19.229 1.00 122.21 682 LYS A CA 1
ATOM 9890 C C . LYS B 1 301 ? -33.995 -40.714 18.745 1.00 117.12 682 LYS A C 1
ATOM 9891 O O . LYS B 1 301 ? -32.843 -40.779 19.181 1.00 116.68 682 LYS A O 1
ATOM 9910 N N . ASP B 1 302 ? -34.366 -39.810 17.840 1.00 112.59 683 ASP A N 1
ATOM 9911 C CA . ASP B 1 302 ? -33.439 -38.834 17.290 1.00 108.94 683 ASP A CA 1
ATOM 9912 C C . ASP B 1 302 ? -34.235 -37.624 16.825 1.00 105.54 683 ASP A C 1
ATOM 9913 O O . ASP B 1 302 ? -35.355 -37.756 16.323 1.00 102.00 683 ASP A O 1
ATOM 9922 N N . ILE B 1 303 ? -33.637 -36.450 16.981 1.00 96.84 684 ILE A N 1
ATOM 9923 C CA . ILE B 1 303 ? -34.238 -35.189 16.552 1.00 81.78 684 ILE A CA 1
ATOM 9924 C C . ILE B 1 303 ? -33.557 -34.770 15.253 1.00 72.33 684 ILE A C 1
ATOM 9925 O O . ILE B 1 303 ? -32.327 -34.617 15.241 1.00 78.22 684 ILE A O 1
ATOM 9941 N N . PRO B 1 304 ? -34.295 -34.581 14.157 1.00 64.50 685 PRO A N 1
ATOM 9942 C CA . PRO B 1 304 ? -33.649 -34.189 12.899 1.00 73.26 685 PRO A CA 1
ATOM 9943 C C . PRO B 1 304 ? -32.806 -32.935 13.072 1.00 73.31 685 PRO A C 1
ATOM 9944 O O . PRO B 1 304 ? -33.092 -32.078 13.910 1.00 69.77 685 PRO A O 1
ATOM 9955 N N . VAL B 1 305 ? -31.744 -32.847 12.278 1.00 80.26 686 VAL A N 1
ATOM 9956 C CA . VAL B 1 305 ? -30.965 -31.606 12.264 1.00 70.09 686 VAL A CA 1
ATOM 9957 C C . VAL B 1 305 ? -31.860 -30.487 11.749 1.00 65.78 686 VAL A C 1
ATOM 9958 O O . VAL B 1 305 ? -32.657 -30.715 10.814 1.00 59.38 686 VAL A O 1
ATOM 9971 N N . PRO B 1 306 ? -31.803 -29.283 12.314 1.00 60.11 687 PRO A N 1
ATOM 9972 C CA . PRO B 1 306 ? -32.674 -28.205 11.830 1.00 53.61 687 PRO A CA 1
ATOM 9973 C C . PRO B 1 306 ? -32.469 -27.959 10.343 1.00 49.69 687 PRO A C 1
ATOM 9974 O O . PRO B 1 306 ? -31.340 -27.829 9.867 1.00 53.58 687 PRO A O 1
ATOM 9985 N N . LYS B 1 307 ? -33.573 -27.901 9.607 1.00 50.60 688 LYS A N 1
ATOM 9986 C CA . LYS B 1 307 ? -33.505 -27.610 8.182 1.00 51.94 688 LYS A CA 1
ATOM 9987 C C . LYS B 1 307 ? -32.964 -26.203 7.961 1.00 47.33 688 LYS A C 1
ATOM 9988 O O . LYS B 1 307 ? -33.580 -25.215 8.376 1.00 52.59 688 LYS A O 1
ATOM 10007 N N . GLY B 1 308 ? -31.803 -26.122 7.310 1.00 36.09 689 GLY A N 1
ATOM 10008 C CA . GLY B 1 308 ? -31.065 -24.885 7.141 1.00 37.86 689 GLY A CA 1
ATOM 10009 C C . GLY B 1 308 ? -29.758 -24.845 7.901 1.00 48.72 689 GLY A C 1
ATOM 10010 O O . GLY B 1 308 ? -29.027 -23.851 7.793 1.00 42.67 689 GLY A O 1
ATOM 10014 N N . PHE B 1 309 ? -29.443 -25.893 8.664 1.00 46.64 690 PHE A N 1
ATOM 10015 C CA . PHE B 1 309 ? -28.187 -25.962 9.399 1.00 40.02 690 PHE A CA 1
ATOM 10016 C C . PHE B 1 309 ? -27.003 -25.806 8.453 1.00 45.08 690 PHE A C 1
ATOM 10017 O O . PHE B 1 309 ? -27.026 -26.282 7.315 1.00 43.95 690 PHE A O 1
ATOM 10034 N N . LEU B 1 310 ? -25.964 -25.124 8.929 1.00 47.65 691 LEU A N 1
ATOM 10035 C CA . LEU B 1 310 ? -24.763 -24.918 8.134 1.00 42.84 691 LEU A CA 1
ATOM 10036 C C . LEU B 1 310 ? -23.904 -26.176 8.136 1.00 50.12 691 LEU A C 1
ATOM 10037 O O . LEU B 1 310 ? -23.660 -26.771 9.190 1.00 56.71 691 LEU A O 1
ATOM 10053 N N . THR B 1 311 ? -23.458 -26.583 6.953 1.00 54.25 692 THR A N 1
ATOM 10054 C CA . THR B 1 311 ? -22.581 -27.729 6.764 1.00 48.00 692 THR A CA 1
ATOM 10055 C C . THR B 1 311 ? -21.240 -27.243 6.229 1.00 51.96 692 THR A C 1
ATOM 10056 O O . THR B 1 311 ? -21.040 -26.055 5.971 1.00 60.31 692 THR A O 1
ATOM 10067 N N . SER B 1 312 ? -20.302 -28.175 6.074 1.00 53.78 693 SER A N 1
ATOM 10068 C CA . SER B 1 312 ? -19.000 -27.814 5.523 1.00 47.21 693 SER A CA 1
ATOM 10069 C C . SER B 1 312 ? -19.124 -27.369 4.072 1.00 51.73 693 SER A C 1
ATOM 10070 O O . SER B 1 312 ? -18.422 -26.448 3.639 1.00 52.40 693 SER A O 1
ATOM 10078 N N . SER B 1 313 ? -20.004 -28.019 3.305 1.00 54.37 694 SER A N 1
ATOM 10079 C CA . SER B 1 313 ? -20.246 -27.598 1.930 1.00 57.92 694 SER A CA 1
ATOM 10080 C C . SER B 1 313 ? -20.594 -26.119 1.860 1.00 61.03 694 SER A C 1
ATOM 10081 O O . SER B 1 313 ? -20.290 -25.452 0.864 1.00 65.12 694 SER A O 1
ATOM 10089 N N . PHE B 1 314 ? -21.225 -25.588 2.910 1.00 55.75 695 PHE A N 1
ATOM 10090 C CA . PHE B 1 314 ? -21.579 -24.174 2.932 1.00 49.52 695 PHE A CA 1
ATOM 10091 C C . PHE B 1 314 ? -20.340 -23.295 3.035 1.00 38.21 695 PHE A C 1
ATOM 10092 O O . PHE B 1 314 ? -20.275 -22.235 2.406 1.00 44.25 695 PHE A O 1
ATOM 10109 N N . TRP B 1 315 ? -19.343 -23.722 3.809 1.00 42.26 696 TRP A N 1
ATOM 10110 C CA . TRP B 1 315 ? -18.179 -22.881 4.064 1.00 43.54 696 TRP A CA 1
ATOM 10111 C C . TRP B 1 315 ? -17.197 -22.827 2.899 1.00 45.78 696 TRP A C 1
ATOM 10112 O O . TRP B 1 315 ? -16.336 -21.940 2.882 1.00 36.20 696 TRP A O 1
ATOM 10133 N N . ARG B 1 316 ? -17.295 -23.750 1.940 1.00 54.61 697 ARG A N 1
ATOM 10134 C CA . ARG B 1 316 ? -16.469 -23.729 0.736 1.00 54.15 697 ARG A CA 1
ATOM 10135 C C . ARG B 1 316 ? -17.174 -23.131 -0.472 1.00 59.21 697 ARG A C 1
ATOM 10136 O O . ARG B 1 316 ? -16.531 -22.466 -1.292 1.00 58.21 697 ARG A O 1
ATOM 10157 N N . SER B 1 317 ? -18.477 -23.355 -0.604 1.00 67.58 698 SER A N 1
ATOM 10158 C CA . SER B 1 317 ? -19.244 -22.830 -1.728 1.00 79.57 698 SER A CA 1
ATOM 10159 C C . SER B 1 317 ? -20.708 -22.662 -1.348 1.00 64.22 698 SER A C 1
ATOM 10160 O O . SER B 1 317 ? -21.528 -22.260 -2.173 1.00 89.14 698 SER A O 1
ATOM 10169 N N . ILE C 2 6 ? -9.061 -40.510 32.472 1.00 49.76 379 ILE C N 1
ATOM 10170 C CA . ILE C 2 6 ? -8.196 -39.454 31.955 1.00 67.48 379 ILE C CA 1
ATOM 10171 C C . ILE C 2 6 ? -7.386 -38.828 33.085 1.00 65.14 379 ILE C C 1
ATOM 10172 O O . ILE C 2 6 ? -7.848 -38.747 34.223 1.00 60.06 379 ILE C O 1
ATOM 10187 N N . ILE C 2 7 ? -6.171 -38.398 32.756 1.00 73.28 380 ILE C N 1
ATOM 10188 C CA . ILE C 2 7 ? -5.219 -37.931 33.755 1.00 59.43 380 ILE C CA 1
ATOM 10189 C C . ILE C 2 7 ? -5.499 -36.464 34.051 1.00 71.37 380 ILE C C 1
ATOM 10190 O O . ILE C 2 7 ? -5.989 -35.715 33.197 1.00 75.12 380 ILE C O 1
ATOM 10206 N N . ALA C 2 8 ? -5.177 -36.044 35.270 1.00 80.62 381 ALA C N 1
ATOM 10207 C CA . ALA C 2 8 ? -5.439 -34.672 35.675 1.00 77.37 381 ALA C CA 1
ATOM 10208 C C . ALA C 2 8 ? -4.521 -33.718 34.924 1.00 67.84 381 ALA C C 1
ATOM 10209 O O . ALA C 2 8 ? -3.298 -33.891 34.918 1.00 64.02 381 ALA C O 1
ATOM 10216 N N . THR C 2 9 ? -5.118 -32.719 34.274 1.00 70.17 382 THR C N 1
ATOM 10217 C CA . THR C 2 9 ? -4.375 -31.648 33.627 1.00 81.21 382 THR C CA 1
ATOM 10218 C C . THR C 2 9 ? -5.153 -30.354 33.819 1.00 77.07 382 THR C C 1
ATOM 10219 O O . THR C 2 9 ? -6.376 -30.332 33.654 1.00 81.16 382 THR C O 1
ATOM 10230 N N . ASP C 2 10 ? -4.444 -29.280 34.166 1.00 73.85 383 ASP C N 1
ATOM 10231 C CA . ASP C 2 10 ? -5.060 -27.979 34.412 1.00 84.91 383 ASP C CA 1
ATOM 10232 C C . ASP C 2 10 ? -4.988 -27.124 33.150 1.00 81.38 383 ASP C C 1
ATOM 10233 O O . ASP C 2 10 ? -3.931 -27.039 32.515 1.00 73.24 383 ASP C O 1
ATOM 10242 N N . ASN C 2 11 ? -6.119 -26.490 32.788 1.00 71.96 384 ASN C N 1
ATOM 10243 C CA . ASN C 2 11 ? -6.252 -25.747 31.524 1.00 54.47 384 ASN C CA 1
ATOM 10244 C C . ASN C 2 11 ? -6.948 -24.400 31.753 1.00 42.02 384 ASN C C 1
ATOM 10245 O O . ASN C 2 11 ? -8.117 -24.232 31.397 1.00 43.70 384 ASN C O 1
ATOM 10256 N N . VAL C 2 12 ? -6.252 -23.463 32.391 1.00 38.05 385 VAL C N 1
ATOM 10257 C CA . VAL C 2 12 ? -6.759 -22.112 32.610 1.00 38.78 385 VAL C CA 1
ATOM 10258 C C . VAL C 2 12 ? -5.920 -21.156 31.769 1.00 33.05 385 VAL C C 1
ATOM 10259 O O . VAL C 2 12 ? -4.686 -21.176 31.850 1.00 44.72 385 VAL C O 1
ATOM 10272 N N . LEU C 2 13 ? -6.581 -20.322 30.960 1.00 20.08 386 LEU C N 1
ATOM 10273 C CA . LEU C 2 13 ? -5.841 -19.377 30.123 1.00 30.40 386 LEU C CA 1
ATOM 10274 C C . LEU C 2 13 ? -5.234 -18.258 30.958 1.00 32.97 386 LEU C C 1
ATOM 10275 O O . LEU C 2 13 ? -4.035 -17.969 30.849 1.00 25.79 386 LEU C O 1
ATOM 10291 N N . PHE C 2 14 ? -6.046 -17.625 31.801 1.00 39.26 387 PHE C N 1
ATOM 10292 C CA . PHE C 2 14 ? -5.595 -16.575 32.703 1.00 31.45 387 PHE C CA 1
ATOM 10293 C C . PHE C 2 14 ? -5.912 -17.010 34.123 1.00 32.20 387 PHE C C 1
ATOM 10294 O O . PHE C 2 14 ? -7.072 -17.291 34.444 1.00 39.44 387 PHE C O 1
ATOM 10311 N N . THR C 2 15 ? -4.896 -17.056 34.967 1.00 27.68 388 THR C N 1
ATOM 10312 C CA . THR C 2 15 ? -5.175 -17.410 36.350 1.00 35.95 388 THR C CA 1
ATOM 10313 C C . THR C 2 15 ? -5.816 -16.220 37.064 1.00 33.30 388 THR C C 1
ATOM 10314 O O . THR C 2 15 ? -5.446 -15.072 36.806 1.00 28.89 388 THR C O 1
ATOM 10325 N N . PRO C 2 16 ? -6.788 -16.456 37.945 1.00 29.66 389 PRO C N 1
ATOM 10326 C CA . PRO C 2 16 ? -7.410 -15.334 38.655 1.00 38.39 389 PRO C CA 1
ATOM 10327 C C . PRO C 2 16 ? -6.384 -14.576 39.480 1.00 35.63 389 PRO C C 1
ATOM 10328 O O . PRO C 2 16 ? -5.354 -15.121 39.879 1.00 38.20 389 PRO C O 1
ATOM 10339 N N . ARG C 2 17 ? -6.664 -13.291 39.716 1.00 40.61 390 ARG C N 1
ATOM 10340 C CA . ARG C 2 17 ? -5.760 -12.495 40.538 1.00 41.44 390 ARG C CA 1
ATOM 10341 C C . ARG C 2 17 ? -5.672 -13.091 41.934 1.00 45.72 390 ARG C C 1
ATOM 10342 O O . ARG C 2 17 ? -4.586 -13.179 42.519 1.00 46.93 390 ARG C O 1
ATOM 10363 N N . ASP C 2 18 ? -6.809 -13.515 42.476 1.00 55.32 391 ASP C N 1
ATOM 10364 C CA . ASP C 2 18 ? -6.840 -14.230 43.737 1.00 53.00 391 ASP C CA 1
ATOM 10365 C C . ASP C 2 18 ? -6.314 -15.649 43.506 1.00 53.95 391 ASP C C 1
ATOM 10366 O O . ASP C 2 18 ? -6.007 -16.049 42.380 1.00 60.15 391 ASP C O 1
ATOM 10375 N N . LYS C 2 19 ? -6.179 -16.416 44.586 1.00 54.75 392 LYS C N 1
ATOM 10376 C CA . LYS C 2 19 ? -5.656 -17.781 44.510 1.00 75.30 392 LYS C CA 1
ATOM 10377 C C . LYS C 2 19 ? -4.210 -17.825 44.017 1.00 64.93 392 LYS C C 1
ATOM 10378 O O . LYS C 2 19 ? -3.615 -18.904 43.925 1.00 58.60 392 LYS C O 1
ATOM 10397 N N . LEU C 2 20 ? -3.640 -16.664 43.707 1.00 53.41 393 LEU C N 1
ATOM 10398 C CA . LEU C 2 20 ? -2.296 -16.527 43.168 1.00 46.80 393 LEU C CA 1
ATOM 10399 C C . LEU C 2 20 ? -1.360 -16.067 44.278 1.00 48.25 393 LEU C C 1
ATOM 10400 O O . LEU C 2 20 ? -1.764 -15.323 45.173 1.00 55.03 393 LEU C O 1
ATOM 10416 N N . THR C 2 21 ? -0.113 -16.527 44.240 1.00 48.10 394 THR C N 1
ATOM 10417 C CA . THR C 2 21 ? 0.814 -16.183 45.312 1.00 45.81 394 THR C CA 1
ATOM 10418 C C . THR C 2 21 ? 1.339 -14.766 45.112 1.00 42.88 394 THR C C 1
ATOM 10419 O O . THR C 2 21 ? 1.383 -14.250 43.991 1.00 45.17 394 THR C O 1
ATOM 10430 N N . VAL C 2 22 ? 1.719 -14.126 46.222 1.00 43.53 395 VAL C N 1
ATOM 10431 C CA . VAL C 2 22 ? 2.199 -12.746 46.169 1.00 47.84 395 VAL C CA 1
ATOM 10432 C C . VAL C 2 22 ? 3.521 -12.671 45.415 1.00 41.80 395 VAL C C 1
ATOM 10433 O O . VAL C 2 22 ? 3.834 -11.645 44.796 1.00 41.18 395 VAL C O 1
ATOM 10446 N N . GLU C 2 23 ? 4.320 -13.738 45.460 1.00 40.04 396 GLU C N 1
ATOM 10447 C CA . GLU C 2 23 ? 5.499 -13.822 44.607 1.00 43.04 396 GLU C CA 1
ATOM 10448 C C . GLU C 2 23 ? 5.116 -13.582 43.157 1.00 50.33 396 GLU C C 1
ATOM 10449 O O . GLU C 2 23 ? 5.571 -12.624 42.522 1.00 53.85 396 GLU C O 1
ATOM 10461 N N . GLU C 2 24 ? 4.262 -14.455 42.624 1.00 40.75 397 GLU C N 1
ATOM 10462 C CA . GLU C 2 24 ? 3.879 -14.359 41.226 1.00 41.08 397 GLU C CA 1
ATOM 10463 C C . GLU C 2 24 ? 3.151 -13.051 40.931 1.00 44.17 397 GLU C C 1
ATOM 10464 O O . GLU C 2 24 ? 3.303 -12.496 39.838 1.00 48.00 397 GLU C O 1
ATOM 10476 N N . LEU C 2 25 ? 2.391 -12.524 41.896 1.00 41.77 398 LEU C N 1
ATOM 10477 C CA . LEU C 2 25 ? 1.702 -11.253 41.679 1.00 41.30 398 LEU C CA 1
ATOM 10478 C C . LEU C 2 25 ? 2.693 -10.117 41.466 1.00 41.38 398 LEU C C 1
ATOM 10479 O O . LEU C 2 25 ? 2.531 -9.299 40.553 1.00 37.16 398 LEU C O 1
ATOM 10495 N N . GLU C 2 26 ? 3.724 -10.046 42.310 1.00 49.22 399 GLU C N 1
ATOM 10496 C CA . GLU C 2 26 ? 4.688 -8.958 42.213 1.00 50.45 399 GLU C CA 1
ATOM 10497 C C . GLU C 2 26 ? 5.616 -9.109 41.016 1.00 45.20 399 GLU C C 1
ATOM 10498 O O . GLU C 2 26 ? 6.144 -8.102 40.532 1.00 46.65 399 GLU C O 1
ATOM 10510 N N . GLN C 2 27 ? 5.824 -10.332 40.521 1.00 44.98 400 GLN C N 1
ATOM 10511 C CA . GLN C 2 27 ? 6.567 -10.499 39.276 1.00 47.38 400 GLN C CA 1
ATOM 10512 C C . GLN C 2 27 ? 5.783 -9.929 38.099 1.00 43.10 400 GLN C C 1
ATOM 10513 O O . GLN C 2 27 ? 6.337 -9.209 37.260 1.00 39.81 400 GLN C O 1
ATOM 10527 N N . PHE C 2 28 ? 4.485 -10.238 38.028 1.00 39.89 401 PHE C N 1
ATOM 10528 C CA . PHE C 2 28 ? 3.653 -9.730 36.941 1.00 37.65 401 PHE C CA 1
ATOM 10529 C C . PHE C 2 28 ? 3.521 -8.212 36.991 1.00 45.28 401 PHE C C 1
ATOM 10530 O O . PHE C 2 28 ? 3.414 -7.566 35.941 1.00 42.80 401 PHE C O 1
ATOM 10547 N N . GLN C 2 29 ? 3.509 -7.627 38.193 1.00 46.94 402 GLN C N 1
ATOM 10548 C CA . GLN C 2 29 ? 3.301 -6.191 38.345 1.00 38.84 402 GLN C CA 1
ATOM 10549 C C . GLN C 2 29 ? 4.562 -5.372 38.105 1.00 39.85 402 GLN C C 1
ATOM 10550 O O . GLN C 2 29 ? 4.468 -4.143 38.007 1.00 40.09 402 GLN C O 1
ATOM 10564 N N . SER C 2 30 ? 5.727 -6.008 38.008 1.00 41.51 403 SER C N 1
ATOM 10565 C CA . SER C 2 30 ? 6.972 -5.285 37.793 1.00 45.76 403 SER C CA 1
ATOM 10566 C C . SER C 2 30 ? 7.144 -4.947 36.318 1.00 50.65 403 SER C C 1
ATOM 10567 O O . SER C 2 30 ? 6.650 -5.656 35.436 1.00 57.15 403 SER C O 1
ATOM 10575 N N . LYS C 2 31 ? 7.852 -3.846 36.055 1.00 47.27 404 LYS C N 1
ATOM 10576 C CA . LYS C 2 31 ? 8.163 -3.480 34.678 1.00 50.53 404 LYS C CA 1
ATOM 10577 C C . LYS C 2 31 ? 9.162 -4.441 34.046 1.00 50.97 404 LYS C C 1
ATOM 10578 O O . LYS C 2 31 ? 9.236 -4.517 32.814 1.00 53.25 404 LYS C O 1
ATOM 10597 N N . LYS C 2 32 ? 9.924 -5.172 34.858 1.00 50.63 405 LYS C N 1
ATOM 10598 C CA . LYS C 2 32 ? 10.848 -6.187 34.372 1.00 54.58 405 LYS C CA 1
ATOM 10599 C C . LYS C 2 32 ? 10.727 -7.431 35.238 1.00 48.99 405 LYS C C 1
ATOM 10600 O O . LYS C 2 32 ? 10.505 -7.336 36.448 1.00 55.73 405 LYS C O 1
ATOM 10619 N N . PHE C 2 33 ? 10.872 -8.594 34.612 1.00 43.45 406 PHE C N 1
ATOM 10620 C CA . PHE C 2 33 ? 10.884 -9.844 35.350 1.00 40.53 406 PHE C CA 1
ATOM 10621 C C . PHE C 2 33 ? 12.230 -10.027 36.043 1.00 49.74 406 PHE C C 1
ATOM 10622 O O . PHE C 2 33 ? 13.179 -9.266 35.836 1.00 57.89 406 PHE C O 1
ATOM 10639 N N . THR C 2 34 ? 12.304 -11.062 36.873 1.00 50.32 407 THR C N 1
ATOM 10640 C CA . THR C 2 34 ? 13.529 -11.455 37.552 1.00 41.55 407 THR C CA 1
ATOM 10641 C C . THR C 2 34 ? 13.941 -12.829 37.052 1.00 43.39 407 THR C C 1
ATOM 10642 O O . THR C 2 34 ? 13.138 -13.768 37.077 1.00 50.79 407 THR C O 1
ATOM 10653 N N . LEU C 2 35 ? 15.186 -12.940 36.596 1.00 44.23 408 LEU C N 1
ATOM 10654 C CA . LEU C 2 35 ? 15.687 -14.202 36.070 1.00 50.11 408 LEU C CA 1
ATOM 10655 C C . LEU C 2 35 ? 15.503 -15.314 37.094 1.00 42.66 408 LEU C C 1
ATOM 10656 O O . LEU C 2 35 ? 15.695 -15.115 38.295 1.00 57.99 408 LEU C O 1
ATOM 10672 N N . GLY C 2 36 ? 15.107 -16.487 36.608 1.00 42.52 409 GLY C N 1
ATOM 10673 C CA . GLY C 2 36 ? 14.952 -17.659 37.440 1.00 49.05 409 GLY C CA 1
ATOM 10674 C C . GLY C 2 36 ? 13.709 -17.696 38.303 1.00 44.36 409 GLY C C 1
ATOM 10675 O O . GLY C 2 36 ? 13.552 -18.646 39.082 1.00 44.54 409 GLY C O 1
ATOM 10679 N N . LYS C 2 37 ? 12.811 -16.712 38.186 1.00 41.08 410 LYS C N 1
ATOM 10680 C CA . LYS C 2 37 ? 11.584 -16.699 38.979 1.00 45.74 410 LYS C CA 1
ATOM 10681 C C . LYS C 2 37 ? 10.366 -16.290 38.153 1.00 45.06 410 LYS C C 1
ATOM 10682 O O . LYS C 2 37 ? 9.412 -15.718 38.694 1.00 34.51 410 LYS C O 1
ATOM 10701 N N . ILE C 2 38 ? 10.380 -16.560 36.851 1.00 40.45 411 ILE C N 1
ATOM 10702 C CA . ILE C 2 38 ? 9.168 -16.308 36.064 1.00 30.68 411 ILE C CA 1
ATOM 10703 C C . ILE C 2 38 ? 8.054 -17.207 36.591 1.00 35.81 411 ILE C C 1
ATOM 10704 O O . ILE C 2 38 ? 8.277 -18.419 36.783 1.00 42.24 411 ILE C O 1
ATOM 10720 N N . PRO C 2 39 ? 6.856 -16.689 36.842 1.00 28.10 412 PRO C N 1
ATOM 10721 C CA . PRO C 2 39 ? 5.777 -17.544 37.352 1.00 32.07 412 PRO C CA 1
ATOM 10722 C C . PRO C 2 39 ? 5.362 -18.599 36.338 1.00 35.99 412 PRO C C 1
ATOM 10723 O O . PRO C 2 39 ? 5.270 -18.334 35.137 1.00 38.34 412 PRO C O 1
ATOM 10734 N N . LEU C 2 40 ? 5.102 -19.809 36.842 1.00 34.01 413 LEU C N 1
ATOM 10735 C CA . LEU C 2 40 ? 4.666 -20.889 35.965 1.00 31.49 413 LEU C CA 1
ATOM 10736 C C . LEU C 2 40 ? 3.220 -20.696 35.544 1.00 31.01 413 LEU C C 1
ATOM 10737 O O . LEU C 2 40 ? 2.875 -20.916 34.378 1.00 36.11 413 LEU C O 1
ATOM 10753 N N . LYS C 2 41 ? 2.361 -20.296 36.474 1.00 26.86 414 LYS C N 1
ATOM 10754 C CA . LYS C 2 41 ? 0.981 -20.023 36.125 1.00 28.47 414 LYS C CA 1
ATOM 10755 C C . LYS C 2 41 ? 0.909 -18.846 35.151 1.00 30.81 414 LYS C C 1
ATOM 10756 O O . LYS C 2 41 ? 1.744 -17.936 35.200 1.00 29.45 414 LYS C O 1
ATOM 10775 N N . PRO C 2 42 ? -0.086 -18.827 34.269 1.00 28.23 415 PRO C N 1
ATOM 10776 C CA . PRO C 2 42 ? -0.225 -17.710 33.331 1.00 29.39 415 PRO C CA 1
ATOM 10777 C C . PRO C 2 42 ? -0.573 -16.427 34.062 1.00 29.13 415 PRO C C 1
ATOM 10778 O O . PRO C 2 42 ? -1.032 -16.465 35.214 1.00 36.42 415 PRO C O 1
ATOM 10789 N N . PRO C 2 43 ? -0.366 -15.273 33.438 1.00 24.42 416 PRO C N 1
ATOM 10790 C CA . PRO C 2 43 ? -0.669 -14.008 34.103 1.00 29.61 416 PRO C CA 1
ATOM 10791 C C . PRO C 2 43 ? -2.162 -13.840 34.294 1.00 25.55 416 PRO C C 1
ATOM 10792 O O . PRO C 2 43 ? -2.957 -14.605 33.730 1.00 32.88 416 PRO C O 1
ATOM 10803 N N . PRO C 2 44 ? -2.582 -12.857 35.080 1.00 25.60 417 PRO C N 1
ATOM 10804 C CA . PRO C 2 44 ? -4.009 -12.621 35.280 1.00 29.88 417 PRO C CA 1
ATOM 10805 C C . PRO C 2 44 ? -4.546 -11.593 34.290 1.00 41.26 417 PRO C C 1
ATOM 10806 O O . PRO C 2 44 ? -3.803 -10.939 33.556 1.00 43.72 417 PRO C O 1
ATOM 10817 N N . LEU C 2 45 ? -5.872 -11.452 34.302 1.00 47.85 418 LEU C N 1
ATOM 10818 C CA . LEU C 2 45 ? -6.543 -10.602 33.327 1.00 48.92 418 LEU C CA 1
ATOM 10819 C C . LEU C 2 45 ? -6.285 -9.122 33.586 1.00 48.50 418 LEU C C 1
ATOM 10820 O O . LEU C 2 45 ? -6.335 -8.315 32.651 1.00 51.45 418 LEU C O 1
ATOM 10836 N N . GLU C 2 46 ? -6.009 -8.749 34.839 1.00 48.73 419 GLU C N 1
ATOM 10837 C CA . GLU C 2 46 ? -5.904 -7.335 35.193 1.00 51.12 419 GLU C CA 1
ATOM 10838 C C . GLU C 2 46 ? -4.624 -6.686 34.673 1.00 57.75 419 GLU C C 1
ATOM 10839 O O . GLU C 2 46 ? -4.610 -5.473 34.435 1.00 58.27 419 GLU C O 1
ATOM 10851 N N . LEU C 2 47 ? -3.547 -7.455 34.481 1.00 60.26 420 LEU C N 1
ATOM 10852 C CA . LEU C 2 47 ? -2.231 -6.873 34.224 1.00 62.87 420 LEU C CA 1
ATOM 10853 C C . LEU C 2 47 ? -1.757 -7.075 32.785 1.00 65.21 420 LEU C C 1
ATOM 10854 O O . LEU C 2 47 ? -0.552 -7.014 32.519 1.00 64.45 420 LEU C O 1
ATOM 10870 N N . LEU C 2 48 ? -2.676 -7.329 31.857 1.00 69.18 421 LEU C N 1
ATOM 10871 C CA . LEU C 2 48 ? -2.354 -7.453 30.438 1.00 54.40 421 LEU C CA 1
ATOM 10872 C C . LEU C 2 48 ? -2.301 -6.109 29.720 1.00 70.94 421 LEU C C 1
ATOM 10873 O O . LEU C 2 48 ? -2.029 -6.085 28.518 1.00 72.28 421 LEU C O 1
ATOM 10889 N N . ASN C 2 49 ? -2.548 -5.001 30.421 1.00 90.64 422 ASN C N 1
ATOM 10890 C CA . ASN C 2 49 ? -2.507 -3.661 29.849 1.00 96.71 422 ASN C CA 1
ATOM 10891 C C . ASN C 2 49 ? -1.368 -2.814 30.395 1.00 116.68 422 ASN C C 1
ATOM 10892 O O . ASN C 2 49 ? -1.278 -1.628 30.057 1.00 121.66 422 ASN C O 1
ATOM 10903 N N . VAL C 2 50 ? -0.509 -3.389 31.230 1.00 125.12 423 VAL C N 1
ATOM 10904 C CA . VAL C 2 50 ? 0.588 -2.672 31.872 1.00 163.71 423 VAL C CA 1
ATOM 10905 C C . VAL C 2 50 ? 1.460 -1.918 30.866 1.00 166.11 423 VAL C C 1
ATOM 10906 O O . VAL C 2 50 ? 1.509 -0.686 30.884 1.00 151.38 423 VAL C O 1
ATOM 10920 N N . ILE D 2 6 ? -19.368 -5.227 32.518 1.00 86.40 379 ILE D N 1
ATOM 10921 C CA . ILE D 2 6 ? -20.182 -6.247 31.866 1.00 80.48 379 ILE D CA 1
ATOM 10922 C C . ILE D 2 6 ? -20.986 -6.993 32.931 1.00 74.37 379 ILE D C 1
ATOM 10923 O O . ILE D 2 6 ? -20.531 -7.161 34.062 1.00 82.89 379 ILE D O 1
ATOM 10938 N N . ILE D 2 7 ? -22.182 -7.437 32.557 1.00 83.81 380 ILE D N 1
ATOM 10939 C CA . ILE D 2 7 ? -23.158 -7.947 33.514 1.00 90.43 380 ILE D CA 1
ATOM 10940 C C . ILE D 2 7 ? -22.886 -9.417 33.816 1.00 93.40 380 ILE D C 1
ATOM 10941 O O . ILE D 2 7 ? -22.324 -10.156 32.999 1.00 91.04 380 ILE D O 1
ATOM 10957 N N . ALA D 2 8 ? -23.289 -9.836 35.016 1.00 97.93 381 ALA D N 1
ATOM 10958 C CA . ALA D 2 8 ? -23.052 -11.198 35.482 1.00 98.00 381 ALA D CA 1
ATOM 10959 C C . ALA D 2 8 ? -23.888 -12.201 34.696 1.00 97.79 381 ALA D C 1
ATOM 10960 O O . ALA D 2 8 ? -25.107 -12.052 34.574 1.00 97.32 381 ALA D O 1
ATOM 10967 N N . THR D 2 9 ? -23.225 -13.230 34.171 1.00 101.41 382 THR D N 1
ATOM 10968 C CA . THR D 2 9 ? -23.871 -14.329 33.466 1.00 104.96 382 THR D CA 1
ATOM 10969 C C . THR D 2 9 ? -23.148 -15.621 33.827 1.00 103.58 382 THR D C 1
ATOM 10970 O O . THR D 2 9 ? -21.943 -15.615 34.089 1.00 107.25 382 THR D O 1
ATOM 10981 N N . ASP D 2 10 ? -23.902 -16.720 33.887 1.00 95.27 383 ASP D N 1
ATOM 10982 C CA . ASP D 2 10 ? -23.363 -18.020 34.282 1.00 100.40 383 ASP D CA 1
ATOM 10983 C C . ASP D 2 10 ? -22.822 -18.770 33.069 1.00 96.10 383 ASP D C 1
ATOM 10984 O O . ASP D 2 10 ? -23.439 -18.770 31.999 1.00 92.88 383 ASP D O 1
ATOM 10993 N N . ASN D 2 11 ? -21.658 -19.417 33.248 1.00 102.90 384 ASN D N 1
ATOM 10994 C CA . ASN D 2 11 ? -20.913 -20.032 32.152 1.00 102.41 384 ASN D CA 1
ATOM 10995 C C . ASN D 2 11 ? -20.539 -21.477 32.455 1.00 93.67 384 ASN D C 1
ATOM 10996 O O . ASN D 2 11 ? -19.455 -21.925 32.065 1.00 100.03 384 ASN D O 1
ATOM 11007 N N . VAL D 2 12 ? -21.422 -22.251 33.083 1.00 82.50 385 VAL D N 1
ATOM 11008 C CA . VAL D 2 12 ? -21.117 -23.647 33.388 1.00 80.28 385 VAL D CA 1
ATOM 11009 C C . VAL D 2 12 ? -21.980 -24.542 32.511 1.00 73.28 385 VAL D C 1
ATOM 11010 O O . VAL D 2 12 ? -23.211 -24.414 32.483 1.00 81.95 385 VAL D O 1
ATOM 11023 N N . LEU D 2 13 ? -21.322 -25.431 31.770 1.00 60.12 386 LEU D N 1
ATOM 11024 C CA . LEU D 2 13 ? -22.037 -26.384 30.933 1.00 61.63 386 LEU D CA 1
ATOM 11025 C C . LEU D 2 13 ? -22.669 -27.467 31.795 1.00 73.03 386 LEU D C 1
ATOM 11026 O O . LEU D 2 13 ? -23.853 -27.789 31.643 1.00 69.25 386 LEU D O 1
ATOM 11042 N N . PHE D 2 14 ? -21.878 -28.041 32.700 1.00 75.50 387 PHE D N 1
ATOM 11043 C CA . PHE D 2 14 ? -22.327 -29.023 33.678 1.00 67.23 387 PHE D CA 1
ATOM 11044 C C . PHE D 2 14 ? -22.002 -28.484 35.063 1.00 73.25 387 PHE D C 1
ATOM 11045 O O . PHE D 2 14 ? -20.846 -28.151 35.345 1.00 74.03 387 PHE D O 1
ATOM 11062 N N . THR D 2 15 ? -23.014 -28.394 35.917 1.00 82.52 388 THR D N 1
ATOM 11063 C CA . THR D 2 15 ? -22.793 -27.920 37.279 1.00 91.83 388 THR D CA 1
ATOM 11064 C C . THR D 2 15 ? -22.139 -29.016 38.123 1.00 83.32 388 THR D C 1
ATOM 11065 O O . THR D 2 15 ? -22.440 -30.198 37.943 1.00 73.67 388 THR D O 1
ATOM 11076 N N . PRO D 2 16 ? -21.220 -28.659 39.025 1.00 94.28 389 PRO D N 1
ATOM 11077 C CA . PRO D 2 16 ? -20.591 -29.679 39.876 1.00 104.97 389 PRO D CA 1
ATOM 11078 C C . PRO D 2 16 ? -21.598 -30.381 40.780 1.00 108.12 389 PRO D C 1
ATOM 11079 O O . PRO D 2 16 ? -22.624 -29.819 41.167 1.00 110.32 389 PRO D O 1
ATOM 11090 N N . ARG D 2 17 ? -21.272 -31.630 41.124 1.00 109.56 390 ARG D N 1
ATOM 11091 C CA . ARG D 2 17 ? -22.135 -32.435 41.985 1.00 106.46 390 ARG D CA 1
ATOM 11092 C C . ARG D 2 17 ? -22.277 -31.838 43.383 1.00 110.75 390 ARG D C 1
ATOM 11093 O O . ARG D 2 17 ? -23.368 -31.857 43.963 1.00 108.20 390 ARG D O 1
ATOM 11114 N N . ASP D 2 18 ? -21.188 -31.301 43.939 1.00 118.78 391 ASP D N 1
ATOM 11115 C CA . ASP D 2 18 ? -21.212 -30.827 45.322 1.00 120.50 391 ASP D CA 1
ATOM 11116 C C . ASP D 2 18 ? -22.058 -29.569 45.487 1.00 122.33 391 ASP D C 1
ATOM 11117 O O . ASP D 2 18 ? -22.865 -29.476 46.420 1.00 127.84 391 ASP D O 1
ATOM 11126 N N . LYS D 2 19 ? -21.888 -28.587 44.603 1.00 113.16 392 LYS D N 1
ATOM 11127 C CA . LYS D 2 19 ? -22.603 -27.321 44.752 1.00 115.52 392 LYS D CA 1
ATOM 11128 C C . LYS D 2 19 ? -24.110 -27.446 44.529 1.00 119.07 392 LYS D C 1
ATOM 11129 O O . LYS D 2 19 ? -24.826 -26.454 44.701 1.00 119.13 392 LYS D O 1
ATOM 11148 N N . LEU D 2 20 ? -24.618 -28.633 44.215 1.00 121.34 393 LEU D N 1
ATOM 11149 C CA . LEU D 2 20 ? -26.012 -28.818 43.840 1.00 116.15 393 LEU D CA 1
ATOM 11150 C C . LEU D 2 20 ? -26.806 -29.336 45.038 1.00 123.95 393 LEU D C 1
ATOM 11151 O O . LEU D 2 20 ? -26.296 -30.124 45.840 1.00 125.95 393 LEU D O 1
ATOM 11167 N N . THR D 2 21 ? -28.053 -28.877 45.159 1.00 130.11 394 THR D N 1
ATOM 11168 C CA . THR D 2 21 ? -28.890 -29.139 46.326 1.00 127.17 394 THR D CA 1
ATOM 11169 C C . THR D 2 21 ? -29.484 -30.547 46.292 1.00 118.90 394 THR D C 1
ATOM 11170 O O . THR D 2 21 ? -29.671 -31.151 45.235 1.00 114.11 394 THR D O 1
ATOM 11181 N N . VAL D 2 22 ? -29.814 -31.058 47.482 1.00 117.97 395 VAL D N 1
ATOM 11182 C CA . VAL D 2 22 ? -30.293 -32.435 47.588 1.00 121.33 395 VAL D CA 1
ATOM 11183 C C . VAL D 2 22 ? -31.620 -32.605 46.861 1.00 115.77 395 VAL D C 1
ATOM 11184 O O . VAL D 2 22 ? -31.910 -33.685 46.330 1.00 110.64 395 VAL D O 1
ATOM 11197 N N . GLU D 2 23 ? -32.445 -31.555 46.820 1.00 117.55 396 GLU D N 1
ATOM 11198 C CA . GLU D 2 23 ? -33.651 -31.589 45.997 1.00 118.89 396 GLU D CA 1
ATOM 11199 C C . GLU D 2 23 ? -33.310 -31.911 44.548 1.00 116.42 396 GLU D C 1
ATOM 11200 O O . GLU D 2 23 ? -33.699 -32.956 44.017 1.00 108.69 396 GLU D O 1
ATOM 11212 N N . GLU D 2 24 ? -32.565 -31.014 43.899 1.00 119.45 397 GLU D N 1
ATOM 11213 C CA . GLU D 2 24 ? -32.220 -31.186 42.492 1.00 109.50 397 GLU D CA 1
ATOM 11214 C C . GLU D 2 24 ? -31.366 -32.427 42.272 1.00 111.51 397 GLU D C 1
ATOM 11215 O O . GLU D 2 24 ? -31.416 -33.030 41.193 1.00 105.43 397 GLU D O 1
ATOM 11227 N N . LEU D 2 25 ? -30.575 -32.821 43.275 1.00 116.15 398 LEU D N 1
ATOM 11228 C CA . LEU D 2 25 ? -29.741 -34.012 43.142 1.00 115.25 398 LEU D CA 1
ATOM 11229 C C . LEU D 2 25 ? -30.595 -35.250 42.898 1.00 112.36 398 LEU D C 1
ATOM 11230 O O . LEU D 2 25 ? -30.279 -36.070 42.028 1.00 107.53 398 LEU D O 1
ATOM 11246 N N . GLU D 2 26 ? -31.682 -35.402 43.658 1.00 116.83 399 GLU D N 1
ATOM 11247 C CA . GLU D 2 26 ? -32.558 -36.554 43.491 1.00 119.49 399 GLU D CA 1
ATOM 11248 C C . GLU D 2 26 ? -33.396 -36.458 42.222 1.00 105.00 399 GLU D C 1
ATOM 11249 O O . GLU D 2 26 ? -33.831 -37.491 41.703 1.00 91.91 399 GLU D O 1
ATOM 11261 N N . GLN D 2 27 ? -33.623 -35.246 41.708 1.00 106.20 400 GLN D N 1
ATOM 11262 C CA . GLN D 2 27 ? -34.329 -35.094 40.439 1.00 103.28 400 GLN D CA 1
ATOM 11263 C C . GLN D 2 27 ? -33.506 -35.657 39.288 1.00 104.77 400 GLN D C 1
ATOM 11264 O O . GLN D 2 27 ? -34.029 -36.377 38.428 1.00 102.40 400 GLN D O 1
ATOM 11278 N N . PHE D 2 28 ? -32.212 -35.334 39.251 1.00 103.33 401 PHE D N 1
ATOM 11279 C CA . PHE D 2 28 ? -31.354 -35.840 38.186 1.00 102.51 401 PHE D CA 1
ATOM 11280 C C . PHE D 2 28 ? -31.220 -37.358 38.245 1.00 103.77 401 PHE D C 1
ATOM 11281 O O . PHE D 2 28 ? -31.133 -38.014 37.200 1.00 104.86 401 PHE D O 1
ATOM 11298 N N . GLN D 2 29 ? -31.211 -37.932 39.448 1.00 106.87 402 GLN D N 1
ATOM 11299 C CA . GLN D 2 29 ? -30.993 -39.363 39.627 1.00 110.82 402 GLN D CA 1
ATOM 11300 C C . GLN D 2 29 ? -32.244 -40.201 39.394 1.00 107.61 402 GLN D C 1
ATOM 11301 O O . GLN D 2 29 ? -32.137 -41.431 39.328 1.00 107.16 402 GLN D O 1
ATOM 11315 N N . SER D 2 30 ? -33.413 -39.582 39.258 1.00 102.42 403 SER D N 1
ATOM 11316 C CA . SER D 2 30 ? -34.644 -40.336 39.082 1.00 97.39 403 SER D CA 1
ATOM 11317 C C . SER D 2 30 ? -34.799 -40.790 37.636 1.00 100.04 403 SER D C 1
ATOM 11318 O O . SER D 2 30 ? -34.331 -40.134 36.702 1.00 110.30 403 SER D O 1
ATOM 11326 N N . LYS D 2 31 ? -35.464 -41.935 37.461 1.00 92.66 404 LYS D N 1
ATOM 11327 C CA . LYS D 2 31 ? -35.767 -42.431 36.123 1.00 95.39 404 LYS D CA 1
ATOM 11328 C C . LYS D 2 31 ? -36.830 -41.594 35.425 1.00 96.06 404 LYS D C 1
ATOM 11329 O O . LYS D 2 31 ? -36.936 -41.649 34.195 1.00 91.58 404 LYS D O 1
ATOM 11348 N N . LYS D 2 32 ? -37.624 -40.837 36.182 1.00 99.33 405 LYS D N 1
ATOM 11349 C CA . LYS D 2 32 ? -38.623 -39.933 35.632 1.00 98.17 405 LYS D CA 1
ATOM 11350 C C . LYS D 2 32 ? -38.550 -38.606 36.374 1.00 98.01 405 LYS D C 1
ATOM 11351 O O . LYS D 2 32 ? -38.253 -38.561 37.571 1.00 93.89 405 LYS D O 1
ATOM 11370 N N . PHE D 2 33 ? -38.811 -37.525 35.644 1.00 95.56 406 PHE D N 1
ATOM 11371 C CA . PHE D 2 33 ? -38.816 -36.190 36.219 1.00 91.34 406 PHE D CA 1
ATOM 11372 C C . PHE D 2 33 ? -40.087 -35.948 37.031 1.00 85.48 406 PHE D C 1
ATOM 11373 O O . PHE D 2 33 ? -41.028 -36.746 37.028 1.00 86.36 406 PHE D O 1
ATOM 11390 N N . THR D 2 34 ? -40.098 -34.817 37.735 1.00 80.14 407 THR D N 1
ATOM 11391 C CA . THR D 2 34 ? -41.262 -34.339 38.470 1.00 79.60 407 THR D CA 1
ATOM 11392 C C . THR D 2 34 ? -41.695 -33.013 37.862 1.00 83.29 407 THR D C 1
ATOM 11393 O O . THR D 2 34 ? -40.888 -32.082 37.760 1.00 76.53 407 THR D O 1
ATOM 11404 N N . LEU D 2 35 ? -42.958 -32.936 37.445 1.00 83.90 408 LEU D N 1
ATOM 11405 C CA . LEU D 2 35 ? -43.482 -31.711 36.855 1.00 91.10 408 LEU D CA 1
ATOM 11406 C C . LEU D 2 35 ? -43.345 -30.548 37.831 1.00 83.84 408 LEU D C 1
ATOM 11407 O O . LEU D 2 35 ? -43.582 -30.693 39.034 1.00 80.10 408 LEU D O 1
ATOM 11423 N N . GLY D 2 36 ? -42.955 -29.387 37.309 1.00 83.65 409 GLY D N 1
ATOM 11424 C CA . GLY D 2 36 ? -42.862 -28.204 38.140 1.00 83.47 409 GLY D CA 1
ATOM 11425 C C . GLY D 2 36 ? -41.678 -28.185 39.074 1.00 87.35 409 GLY D C 1
ATOM 11426 O O . GLY D 2 36 ? -41.565 -27.265 39.891 1.00 90.61 409 GLY D O 1
ATOM 11430 N N . LYS D 2 37 ? -40.784 -29.175 38.975 1.00 95.27 410 LYS D N 1
ATOM 11431 C CA . LYS D 2 37 ? -39.623 -29.260 39.851 1.00 99.29 410 LYS D CA 1
ATOM 11432 C C . LYS D 2 37 ? -38.362 -29.617 39.071 1.00 90.98 410 LYS D C 1
ATOM 11433 O O . LYS D 2 37 ? -37.397 -30.117 39.662 1.00 76.77 410 LYS D O 1
ATOM 11452 N N . ILE D 2 38 ? -38.344 -29.364 37.768 1.00 91.46 411 ILE D N 1
ATOM 11453 C CA . ILE D 2 38 ? -37.138 -29.590 36.962 1.00 80.57 411 ILE D CA 1
ATOM 11454 C C . ILE D 2 38 ? -36.053 -28.613 37.402 1.00 80.95 411 ILE D C 1
ATOM 11455 O O . ILE D 2 38 ? -36.326 -27.406 37.526 1.00 81.77 411 ILE D O 1
ATOM 11471 N N . PRO D 2 39 ? -34.825 -29.069 37.646 1.00 86.37 412 PRO D N 1
ATOM 11472 C CA . PRO D 2 39 ? -33.764 -28.135 38.042 1.00 87.66 412 PRO D CA 1
ATOM 11473 C C . PRO D 2 39 ? -33.413 -27.178 36.913 1.00 79.98 412 PRO D C 1
ATOM 11474 O O . PRO D 2 39 ? -33.354 -27.561 35.741 1.00 76.42 412 PRO D O 1
ATOM 11485 N N . LEU D 2 40 ? -33.185 -25.915 37.278 1.00 74.38 413 LEU D N 1
ATOM 11486 C CA . LEU D 2 40 ? -32.787 -24.917 36.291 1.00 74.13 413 LEU D CA 1
ATOM 11487 C C . LEU D 2 40 ? -31.328 -25.089 35.892 1.00 72.69 413 LEU D C 1
ATOM 11488 O O . LEU D 2 40 ? -30.985 -24.968 34.711 1.00 69.19 413 LEU D O 1
ATOM 11504 N N . LYS D 2 41 ? -30.464 -25.369 36.862 1.00 78.06 414 LYS D N 1
ATOM 11505 C CA . LYS D 2 41 ? -29.063 -25.608 36.571 1.00 72.54 414 LYS D CA 1
ATOM 11506 C C . LYS D 2 41 ? -28.923 -26.844 35.683 1.00 75.01 414 LYS D C 1
ATOM 11507 O O . LYS D 2 41 ? -29.741 -27.768 35.760 1.00 72.35 414 LYS D O 1
ATOM 11526 N N . PRO D 2 42 ? -27.905 -26.892 34.826 1.00 71.08 415 PRO D N 1
ATOM 11527 C CA . PRO D 2 42 ? -27.708 -28.077 33.985 1.00 71.91 415 PRO D CA 1
ATOM 11528 C C . PRO D 2 42 ? -27.313 -29.278 34.826 1.00 77.30 415 PRO D C 1
ATOM 11529 O O . PRO D 2 42 ? -26.831 -29.121 35.958 1.00 70.48 415 PRO D O 1
ATOM 11540 N N . PRO D 2 43 ? -27.487 -30.492 34.311 1.00 74.10 416 PRO D N 1
ATOM 11541 C CA . PRO D 2 43 ? -27.118 -31.683 35.083 1.00 73.75 416 PRO D CA 1
ATOM 11542 C C . PRO D 2 43 ? -25.612 -31.765 35.255 1.00 76.64 416 PRO D C 1
ATOM 11543 O O . PRO D 2 43 ? -24.865 -31.022 34.601 1.00 75.16 416 PRO D O 1
ATOM 11554 N N . PRO D 2 44 ? -25.125 -32.636 36.135 1.00 82.51 417 PRO D N 1
ATOM 11555 C CA . PRO D 2 44 ? -23.683 -32.792 36.322 1.00 80.09 417 PRO D CA 1
ATOM 11556 C C . PRO D 2 44 ? -23.137 -33.918 35.451 1.00 84.96 417 PRO D C 1
ATOM 11557 O O . PRO D 2 44 ? -23.879 -34.645 34.790 1.00 86.61 417 PRO D O 1
ATOM 11568 N N . LEU D 2 45 ? -21.810 -34.055 35.474 1.00 81.39 418 LEU D N 1
ATOM 11569 C CA . LEU D 2 45 ? -21.149 -35.003 34.587 1.00 90.65 418 LEU D CA 1
ATOM 11570 C C . LEU D 2 45 ? -21.432 -36.450 34.975 1.00 97.51 418 LEU D C 1
ATOM 11571 O O . LEU D 2 45 ? -21.409 -37.334 34.109 1.00 92.58 418 LEU D O 1
ATOM 11587 N N . GLU D 2 46 ? -21.715 -36.715 36.254 1.00 99.76 419 GLU D N 1
ATOM 11588 C CA . GLU D 2 46 ? -21.878 -38.094 36.708 1.00 95.73 419 GLU D CA 1
ATOM 11589 C C . GLU D 2 46 ? -23.175 -38.706 36.195 1.00 96.43 419 GLU D C 1
ATOM 11590 O O . GLU D 2 46 ? -23.270 -39.931 36.049 1.00 88.73 419 GLU D O 1
ATOM 11602 N N . LEU D 2 47 ? -24.171 -37.870 35.904 1.00 100.32 420 LEU D N 1
ATOM 11603 C CA . LEU D 2 47 ? -25.543 -38.287 35.633 1.00 106.43 420 LEU D CA 1
ATOM 11604 C C . LEU D 2 47 ? -25.943 -38.131 34.168 1.00 105.53 420 LEU D C 1
ATOM 11605 O O . LEU D 2 47 ? -27.129 -37.952 33.874 1.00 105.43 420 LEU D O 1
ATOM 11621 N N . LEU D 2 48 ? -24.989 -38.153 33.237 1.00 102.39 421 LEU D N 1
ATOM 11622 C CA . LEU D 2 48 ? -25.388 -38.030 31.841 1.00 103.37 421 LEU D CA 1
ATOM 11623 C C . LEU D 2 48 ? -25.836 -39.348 31.218 1.00 108.50 421 LEU D C 1
ATOM 11624 O O . LEU D 2 48 ? -26.250 -39.343 30.053 1.00 106.63 421 LEU D O 1
ATOM 11640 N N . ASN D 2 49 ? -25.730 -40.470 31.937 1.00 115.11 422 ASN D N 1
ATOM 11641 C CA . ASN D 2 49 ? -26.324 -41.728 31.506 1.00 132.70 422 ASN D CA 1
ATOM 11642 C C . ASN D 2 49 ? -27.307 -42.299 32.520 1.00 150.89 422 ASN D C 1
ATOM 11643 O O . ASN D 2 49 ? -27.875 -43.370 32.268 1.00 152.38 422 ASN D O 1
ATOM 11654 N N . VAL D 2 50 ? -27.518 -41.633 33.655 1.00 166.24 423 VAL D N 1
ATOM 11655 C CA . VAL D 2 50 ? -28.415 -42.143 34.702 1.00 189.80 423 VAL D CA 1
ATOM 11656 C C . VAL D 2 50 ? -29.836 -42.396 34.185 1.00 192.02 423 VAL D C 1
ATOM 11657 O O . VAL D 2 50 ? -30.298 -43.541 34.161 1.00 165.87 423 VAL D O 1
#